Protein AF-A0AAD9R2N2-F1 (afdb_monomer_lite)

pLDDT: mean 75.78, std 18.18, range [30.34, 97.62]

Structure (mmCIF, N/CA/C/O backbone):
data_AF-A0AAD9R2N2-F1
#
_entry.id   AF-A0AAD9R2N2-F1
#
loop_
_atom_site.group_PDB
_atom_site.id
_atom_site.type_symbol
_atom_site.label_atom_id
_atom_site.label_alt_id
_atom_site.label_comp_id
_atom_site.label_asym_id
_atom_site.label_entity_id
_atom_site.label_seq_id
_atom_site.pdbx_PDB_ins_code
_atom_site.Cartn_x
_atom_site.Cartn_y
_atom_site.Cartn_z
_atom_site.occupancy
_atom_site.B_iso_or_equiv
_atom_site.auth_seq_id
_atom_site.auth_comp_id
_atom_site.auth_asym_id
_atom_site.auth_atom_id
_atom_site.pdbx_PDB_model_num
ATOM 1 N N . MET A 1 1 ? 25.922 10.396 -30.765 1.00 48.81 1 MET A N 1
ATOM 2 C CA . MET A 1 1 ? 26.998 10.504 -31.766 1.00 48.81 1 MET A CA 1
ATOM 3 C C . MET A 1 1 ? 27.585 9.134 -31.927 1.00 48.81 1 MET A C 1
ATOM 5 O O . MET A 1 1 ? 27.945 8.526 -30.922 1.00 48.81 1 MET A O 1
ATOM 9 N N . ALA A 1 2 ? 27.515 8.604 -33.138 1.00 62.47 2 ALA A N 1
ATOM 10 C CA . ALA A 1 2 ? 27.824 7.213 -33.358 1.00 62.47 2 ALA A CA 1
ATOM 11 C C . ALA A 1 2 ? 29.345 7.062 -33.468 1.00 62.47 2 ALA A C 1
ATOM 13 O O . ALA A 1 2 ? 30.027 7.884 -34.071 1.00 62.47 2 ALA A O 1
ATOM 14 N N . ILE A 1 3 ? 29.887 6.008 -32.863 1.00 74.25 3 ILE A N 1
ATOM 15 C CA . ILE A 1 3 ? 31.301 5.624 -32.999 1.00 74.25 3 ILE A CA 1
ATOM 16 C C . ILE A 1 3 ? 31.691 5.533 -34.493 1.00 74.25 3 ILE A C 1
ATOM 18 O O . ILE A 1 3 ? 32.829 5.817 -34.854 1.00 74.25 3 ILE A O 1
ATOM 22 N N . SER A 1 4 ? 30.721 5.237 -35.365 1.00 79.06 4 SER A N 1
ATOM 23 C CA . SER A 1 4 ? 30.833 5.272 -36.825 1.00 79.06 4 SER A CA 1
ATOM 24 C C . SER A 1 4 ? 31.223 6.642 -37.395 1.00 79.06 4 SER A C 1
ATOM 26 O O . SER A 1 4 ? 32.033 6.684 -38.316 1.00 79.06 4 SER A O 1
ATOM 28 N N . ASP A 1 5 ? 30.728 7.754 -36.842 1.00 75.19 5 ASP A N 1
ATOM 29 C CA . ASP A 1 5 ? 31.057 9.111 -37.308 1.00 75.19 5 ASP A CA 1
ATOM 30 C C . ASP A 1 5 ? 32.524 9.450 -37.009 1.00 75.19 5 ASP A C 1
ATOM 32 O O . ASP A 1 5 ? 33.225 10.015 -37.846 1.00 75.19 5 ASP A O 1
ATOM 36 N N . VAL A 1 6 ? 33.013 9.041 -35.833 1.00 78.50 6 VAL A N 1
ATOM 37 C CA . VAL A 1 6 ? 34.412 9.229 -35.414 1.00 78.50 6 VAL A CA 1
ATOM 38 C C . VAL A 1 6 ? 35.348 8.349 -36.240 1.00 78.50 6 VAL A C 1
ATOM 40 O O . VAL A 1 6 ? 36.377 8.826 -36.710 1.00 78.50 6 VAL A O 1
ATOM 43 N N . ILE A 1 7 ? 34.981 7.083 -36.466 1.00 76.81 7 ILE A N 1
ATOM 44 C CA . ILE A 1 7 ? 35.749 6.163 -37.317 1.00 76.81 7 ILE A CA 1
ATOM 45 C C . ILE A 1 7 ? 35.799 6.687 -38.755 1.00 76.81 7 ILE A C 1
ATOM 47 O O . ILE A 1 7 ? 36.870 6.708 -39.361 1.00 76.81 7 ILE A O 1
ATOM 51 N N . SER A 1 8 ? 34.670 7.155 -39.290 1.00 73.50 8 SER A N 1
ATOM 52 C CA . SER A 1 8 ? 34.593 7.748 -40.626 1.00 73.50 8 SER A CA 1
ATOM 53 C C . SER A 1 8 ? 35.451 9.009 -40.726 1.00 73.50 8 SER A C 1
ATOM 55 O O . SER A 1 8 ? 36.222 9.143 -41.670 1.00 73.50 8 SER A O 1
ATOM 57 N N . ALA A 1 9 ? 35.404 9.906 -39.737 1.00 74.75 9 ALA A N 1
ATOM 58 C CA . ALA A 1 9 ? 36.238 11.107 -39.724 1.00 74.75 9 ALA A CA 1
ATOM 59 C C . ALA A 1 9 ? 37.739 10.774 -39.652 1.00 74.75 9 ALA A C 1
ATOM 61 O O . ALA A 1 9 ? 38.527 11.319 -40.421 1.00 74.75 9 ALA A O 1
ATOM 62 N N . ALA A 1 10 ? 38.132 9.839 -38.781 1.00 74.62 10 ALA A N 1
ATOM 63 C CA . ALA A 1 10 ? 39.529 9.444 -38.598 1.00 74.62 10 ALA A CA 1
ATOM 64 C C . ALA A 1 10 ? 40.126 8.758 -39.839 1.00 74.62 10 ALA A C 1
ATOM 66 O O . ALA A 1 10 ? 41.297 8.951 -40.151 1.00 74.62 10 ALA A O 1
ATOM 67 N N . THR A 1 11 ? 39.324 7.968 -40.554 1.00 71.56 11 THR A N 1
ATOM 68 C CA . THR A 1 11 ? 39.767 7.225 -41.747 1.00 71.56 11 THR A CA 1
ATOM 69 C C . THR A 1 11 ? 39.674 8.036 -43.038 1.00 71.56 11 THR A C 1
ATOM 71 O O . THR A 1 11 ? 40.462 7.797 -43.948 1.00 71.56 11 THR A O 1
ATOM 74 N N . ASN A 1 12 ? 38.761 9.011 -43.123 1.00 68.12 12 ASN A N 1
ATOM 75 C CA . ASN A 1 12 ? 38.622 9.879 -44.296 1.00 68.12 12 ASN A CA 1
ATOM 76 C C . ASN A 1 12 ? 39.530 11.108 -44.260 1.00 68.12 12 ASN A C 1
ATOM 78 O O . ASN A 1 12 ? 39.790 11.679 -45.313 1.00 68.12 12 ASN A O 1
ATOM 82 N N . TRP A 1 13 ? 40.024 11.526 -43.090 1.00 69.25 13 TRP A N 1
ATOM 83 C CA . TRP A 1 13 ? 40.933 12.670 -42.985 1.00 69.25 13 TRP A CA 1
ATOM 84 C C . TRP A 1 13 ? 42.197 12.528 -43.858 1.00 69.25 13 TRP A C 1
ATOM 86 O O . TRP A 1 13 ? 42.486 13.460 -44.608 1.00 69.25 13 TRP A O 1
ATOM 96 N N . PRO A 1 14 ? 42.907 11.378 -43.863 1.00 67.44 14 PRO A N 1
ATOM 97 C CA . PRO A 1 14 ? 44.045 11.172 -44.760 1.00 67.44 14 PRO A CA 1
ATOM 98 C C . PRO A 1 14 ? 43.671 11.294 -46.245 1.00 67.44 14 PRO A C 1
ATOM 100 O O . PRO A 1 14 ? 44.377 11.969 -46.988 1.00 67.44 14 PRO A O 1
ATOM 103 N N . LEU A 1 15 ? 42.534 10.723 -46.659 1.00 63.50 15 LEU A N 1
ATOM 104 C CA . LEU A 1 15 ? 42.066 10.734 -48.052 1.00 63.50 15 LEU A CA 1
ATOM 105 C C . LEU A 1 15 ? 41.627 12.140 -48.513 1.00 63.50 15 LEU A C 1
ATOM 107 O O . LEU A 1 15 ? 42.028 12.615 -49.571 1.00 63.50 15 LEU A O 1
ATOM 111 N N . ALA A 1 16 ? 40.879 12.858 -47.672 1.00 63.88 16 ALA A N 1
ATOM 112 C CA . ALA A 1 16 ? 40.460 14.233 -47.941 1.00 63.88 16 ALA A CA 1
ATOM 113 C C . ALA A 1 16 ? 41.651 15.208 -47.980 1.00 63.88 16 ALA A C 1
ATOM 115 O O . ALA A 1 16 ? 41.648 16.173 -48.743 1.00 63.88 16 ALA A O 1
ATOM 116 N N . SER A 1 17 ? 42.690 14.951 -47.174 1.00 59.78 17 SER A N 1
ATOM 117 C CA . SER A 1 17 ? 43.919 15.749 -47.194 1.00 59.78 17 SER A CA 1
ATOM 118 C C . SER A 1 17 ? 44.747 15.546 -48.471 1.00 59.78 17 SER A C 1
ATOM 120 O O . SER A 1 17 ? 45.369 16.506 -48.929 1.00 59.78 17 SER A O 1
ATOM 122 N N . SER A 1 18 ? 44.705 14.349 -49.077 1.00 56.12 18 SER A N 1
ATOM 123 C CA . SER A 1 18 ? 45.364 14.066 -50.361 1.00 56.12 18 SER A CA 1
ATOM 124 C C . SER A 1 18 ? 44.606 14.607 -51.576 1.00 56.12 18 SER A C 1
ATOM 126 O O . SER A 1 18 ? 45.246 15.006 -52.538 1.00 56.12 18 SER A O 1
ATOM 128 N N . GLU A 1 19 ? 43.271 14.668 -51.534 1.00 55.62 19 GLU A N 1
ATOM 129 C CA . GLU A 1 19 ? 42.450 15.172 -52.651 1.00 55.62 19 GLU A CA 1
ATOM 130 C C . GLU A 1 19 ? 42.344 16.711 -52.690 1.00 55.62 19 GLU A C 1
ATOM 132 O O . GLU A 1 19 ? 42.151 17.283 -53.759 1.00 55.62 19 GLU A O 1
ATOM 137 N N . GLY A 1 20 ? 42.446 17.403 -51.543 1.00 51.69 20 GLY A N 1
ATOM 138 C CA . GLY A 1 20 ? 42.059 18.821 -51.448 1.00 51.69 20 GLY A CA 1
ATOM 139 C C . GLY A 1 20 ? 43.127 19.837 -51.027 1.00 51.69 20 GLY A C 1
ATOM 140 O O . GLY A 1 20 ? 42.897 21.031 -51.212 1.00 51.69 20 GLY A O 1
ATOM 141 N N . LEU A 1 21 ? 44.255 19.431 -50.426 1.00 46.94 21 LEU A N 1
ATOM 142 C CA . LEU A 1 21 ? 45.140 20.381 -49.718 1.00 46.94 21 LEU A CA 1
ATOM 143 C C . LEU A 1 21 ? 46.645 20.234 -49.989 1.00 46.94 21 LEU A C 1
ATOM 145 O O . LEU A 1 21 ? 47.380 21.187 -49.733 1.00 46.94 21 LEU A O 1
ATOM 149 N N . LEU A 1 22 ? 47.130 19.097 -50.498 1.00 45.91 22 LEU A N 1
ATOM 150 C CA . LEU A 1 22 ? 48.566 18.862 -50.702 1.00 45.91 22 LEU A CA 1
ATOM 151 C C . LEU A 1 22 ? 48.819 18.097 -52.015 1.00 45.91 22 LEU A C 1
ATOM 153 O O . LEU A 1 22 ? 48.706 16.875 -52.020 1.00 45.91 22 LEU A O 1
ATOM 157 N N . PRO A 1 23 ? 49.240 18.768 -53.108 1.00 48.09 23 PRO A N 1
ATOM 158 C CA . PRO A 1 23 ? 49.528 18.110 -54.391 1.00 48.09 23 PRO A CA 1
ATOM 159 C C . PRO A 1 23 ? 50.730 17.148 -54.338 1.00 48.09 23 PRO A C 1
ATOM 161 O O . PRO A 1 23 ? 51.010 16.447 -55.302 1.00 48.09 23 PRO A O 1
ATOM 164 N N . THR A 1 24 ? 51.491 17.150 -53.237 1.00 49.81 24 THR A N 1
ATOM 165 C CA . THR A 1 24 ? 52.802 16.496 -53.132 1.00 49.81 24 THR A CA 1
ATOM 166 C C . THR A 1 24 ? 53.042 15.884 -51.750 1.00 49.81 24 THR A C 1
ATOM 168 O O . THR A 1 24 ? 54.082 16.118 -51.131 1.00 49.81 24 THR A O 1
ATOM 171 N N . MET A 1 25 ? 52.100 15.107 -51.215 1.00 44.97 25 MET A N 1
ATOM 172 C CA . MET A 1 25 ? 52.503 14.101 -50.224 1.00 44.97 25 MET A CA 1
ATOM 173 C C . MET A 1 25 ? 53.257 13.002 -50.987 1.00 44.97 25 MET A C 1
ATOM 175 O O . MET A 1 25 ? 52.703 12.479 -51.956 1.00 44.97 25 MET A O 1
ATOM 179 N N . PRO A 1 26 ? 54.510 12.660 -50.621 1.00 51.25 26 PRO A N 1
ATOM 180 C CA . PRO A 1 26 ? 55.216 11.561 -51.256 1.00 51.25 26 PRO A CA 1
ATOM 181 C C . PRO A 1 26 ? 54.414 10.311 -50.930 1.00 51.25 26 PRO A C 1
ATOM 183 O O . PRO A 1 26 ? 54.374 9.869 -49.783 1.00 51.25 26 PRO A O 1
ATOM 186 N N . VAL A 1 27 ? 53.693 9.810 -51.929 1.00 49.91 27 VAL A N 1
ATOM 187 C CA . VAL A 1 27 ? 52.891 8.606 -51.804 1.00 49.91 27 VAL A CA 1
ATOM 188 C C . VAL A 1 27 ? 53.848 7.505 -51.369 1.00 49.91 27 VAL A C 1
ATOM 190 O O . VAL A 1 27 ? 54.684 7.041 -52.141 1.00 49.91 27 VAL A O 1
ATOM 193 N N . THR A 1 28 ? 53.763 7.135 -50.091 1.00 51.75 28 THR A N 1
ATOM 194 C CA . THR A 1 28 ? 54.308 5.889 -49.567 1.00 51.75 28 THR A CA 1
ATOM 195 C C . THR A 1 28 ? 53.877 4.798 -50.533 1.00 51.75 28 THR A C 1
ATOM 197 O O . THR A 1 28 ? 52.671 4.670 -50.727 1.00 51.75 28 THR A O 1
ATOM 200 N N . ASP A 1 29 ? 54.843 4.123 -51.160 1.00 59.03 29 ASP A N 1
ATOM 201 C CA . ASP A 1 29 ? 54.760 2.916 -51.999 1.00 59.03 29 ASP A CA 1
ATOM 202 C C . ASP A 1 29 ? 53.345 2.535 -52.492 1.00 59.03 29 ASP A C 1
ATOM 204 O O . ASP A 1 29 ? 52.471 2.278 -51.669 1.00 59.03 29 ASP A O 1
ATOM 208 N N . GLY A 1 30 ? 53.092 2.444 -53.807 1.00 64.50 30 GLY A N 1
ATOM 209 C CA . GLY A 1 30 ? 51.738 2.367 -54.410 1.00 64.50 30 GLY A CA 1
ATOM 210 C C . GLY A 1 30 ? 50.746 1.367 -53.774 1.00 64.50 30 GLY A C 1
ATOM 211 O O . GLY A 1 30 ? 49.527 1.573 -53.799 1.00 64.50 30 GLY A O 1
ATOM 212 N N . SER A 1 31 ? 51.261 0.328 -53.118 1.00 70.19 31 SER A N 1
ATOM 213 C CA . SER A 1 31 ? 50.529 -0.600 -52.247 1.00 70.19 31 SER A CA 1
ATOM 214 C C . SER A 1 31 ? 49.841 0.071 -51.041 1.00 70.19 31 SER A C 1
ATOM 216 O O . SER A 1 31 ? 48.662 -0.172 -50.790 1.00 70.19 31 SER A O 1
ATOM 218 N N . THR A 1 32 ? 50.537 0.942 -50.304 1.00 72.44 32 THR A N 1
ATOM 219 C CA . THR A 1 32 ? 50.033 1.623 -49.094 1.00 72.44 32 THR A CA 1
ATOM 220 C C . THR A 1 32 ? 48.910 2.594 -49.437 1.00 72.44 32 THR A C 1
ATOM 222 O O . THR A 1 32 ? 47.865 2.610 -48.790 1.00 72.44 32 THR A O 1
ATOM 225 N N . ALA A 1 33 ? 49.085 3.352 -50.515 1.00 73.31 33 ALA A N 1
ATOM 226 C CA . ALA A 1 33 ? 48.093 4.300 -51.001 1.00 73.31 33 ALA A CA 1
ATOM 227 C C . ALA A 1 33 ? 46.787 3.597 -51.414 1.00 73.31 33 ALA A C 1
ATOM 229 O O . ALA A 1 33 ? 45.690 4.013 -51.040 1.00 73.31 33 ALA A O 1
ATOM 230 N N . THR A 1 34 ? 46.901 2.457 -52.099 1.00 76.00 34 THR A N 1
ATOM 231 C CA . THR A 1 34 ? 45.748 1.629 -52.481 1.00 76.00 34 THR A CA 1
ATOM 232 C C . THR A 1 34 ? 45.002 1.086 -51.256 1.00 76.00 34 THR A C 1
ATOM 234 O O . THR A 1 34 ? 43.770 1.051 -51.248 1.00 76.00 34 THR A O 1
ATOM 237 N N . ILE A 1 35 ? 45.719 0.701 -50.193 1.00 80.19 35 ILE A N 1
ATOM 238 C CA . ILE A 1 35 ? 45.113 0.258 -48.926 1.00 80.19 35 ILE A CA 1
ATOM 239 C C . ILE A 1 35 ? 44.340 1.402 -48.257 1.00 80.19 35 ILE A C 1
ATOM 241 O O . ILE A 1 35 ? 43.212 1.188 -47.803 1.00 80.19 35 ILE A O 1
ATOM 245 N N . VAL A 1 36 ? 44.904 2.613 -48.228 1.00 78.94 36 VAL A N 1
ATOM 246 C CA . VAL A 1 36 ? 44.240 3.806 -47.671 1.00 78.94 36 VAL A CA 1
ATOM 247 C C . VAL A 1 36 ? 42.976 4.146 -48.465 1.00 78.94 36 VAL A C 1
ATOM 249 O O . VAL A 1 36 ? 41.919 4.328 -47.865 1.00 78.94 36 VAL A O 1
ATOM 252 N N . CYS A 1 37 ? 43.047 4.128 -49.797 1.00 78.44 37 CYS A N 1
ATOM 253 C CA . CYS A 1 37 ? 41.912 4.356 -50.698 1.00 78.44 37 CYS A CA 1
ATOM 254 C C . CYS A 1 37 ? 40.757 3.360 -50.456 1.00 78.44 37 CYS A C 1
ATOM 256 O O . CYS A 1 37 ? 39.606 3.758 -50.249 1.00 78.44 37 CYS A O 1
ATOM 258 N N . LYS A 1 38 ? 41.058 2.056 -50.385 1.00 84.44 38 LYS A N 1
ATOM 259 C CA . LYS A 1 38 ? 40.064 1.008 -50.082 1.00 84.44 38 LYS A CA 1
ATOM 260 C C . LYS A 1 38 ? 39.443 1.178 -48.700 1.00 84.44 38 LYS A C 1
ATOM 262 O O . LYS A 1 38 ? 38.224 1.103 -48.550 1.00 84.44 38 LYS A O 1
ATOM 267 N N . THR A 1 39 ? 40.283 1.420 -47.697 1.00 81.88 39 THR A N 1
ATOM 268 C CA . THR A 1 39 ? 39.844 1.547 -46.303 1.00 81.88 39 THR A CA 1
ATOM 269 C C . THR A 1 39 ? 38.983 2.793 -46.107 1.00 81.88 39 THR A C 1
ATOM 271 O O . THR A 1 39 ? 37.960 2.696 -45.437 1.00 81.88 39 THR A O 1
ATOM 274 N N . GLY A 1 40 ? 39.339 3.921 -46.732 1.00 80.06 40 GLY A N 1
ATOM 275 C CA . GLY A 1 40 ? 38.592 5.180 -46.662 1.00 80.06 40 GLY A CA 1
ATOM 276 C C . GLY A 1 40 ? 37.202 5.097 -47.299 1.00 80.06 40 GLY A C 1
ATOM 277 O O . GLY A 1 40 ? 36.206 5.433 -46.660 1.00 80.06 40 GLY A O 1
ATOM 278 N N . HIS A 1 41 ? 37.081 4.568 -48.524 1.00 80.62 41 HIS A N 1
ATOM 279 C CA . HIS A 1 41 ? 35.758 4.392 -49.147 1.00 80.62 41 HIS A CA 1
ATOM 280 C C . HIS A 1 41 ? 34.861 3.435 -48.357 1.00 80.62 41 HIS A C 1
ATOM 282 O O . HIS A 1 41 ? 33.672 3.708 -48.168 1.00 80.62 41 HIS A O 1
ATOM 288 N N . TYR A 1 42 ? 35.429 2.329 -47.874 1.00 85.00 42 TYR A N 1
ATOM 289 C CA . TYR A 1 42 ? 34.697 1.341 -47.091 1.00 85.00 42 TYR A CA 1
ATOM 290 C C . TYR A 1 42 ? 34.221 1.911 -45.749 1.00 85.00 42 TYR A C 1
ATOM 292 O O . TYR A 1 42 ? 33.040 1.809 -45.410 1.00 85.00 42 TYR A O 1
ATOM 300 N N . SER A 1 43 ? 35.107 2.577 -45.003 1.00 84.19 43 SER A N 1
ATOM 301 C CA . SER A 1 43 ? 34.769 3.186 -43.715 1.00 84.19 43 SER A CA 1
ATOM 302 C C . SER A 1 43 ? 33.766 4.331 -43.856 1.00 84.19 43 SER A C 1
ATOM 304 O O . SER A 1 43 ? 32.884 4.467 -43.006 1.00 84.19 43 SER A O 1
ATOM 306 N N . ARG A 1 44 ? 33.840 5.119 -44.939 1.00 82.44 44 ARG A N 1
ATOM 307 C CA . ARG A 1 44 ? 32.859 6.162 -45.263 1.00 82.44 44 ARG A CA 1
ATOM 308 C C . ARG A 1 44 ? 31.470 5.572 -45.483 1.00 82.44 44 ARG A C 1
ATOM 310 O O . ARG A 1 44 ? 30.511 6.066 -44.891 1.00 82.44 44 ARG A O 1
ATOM 317 N N . ALA A 1 45 ? 31.368 4.519 -46.295 1.00 83.44 45 ALA A N 1
ATOM 318 C CA . ALA A 1 45 ? 30.099 3.862 -46.604 1.00 83.44 45 ALA A CA 1
ATOM 319 C C . ALA A 1 45 ? 29.452 3.252 -45.347 1.00 83.44 45 ALA A C 1
ATOM 321 O O . ALA A 1 45 ? 28.278 3.500 -45.073 1.00 83.44 45 ALA A O 1
ATOM 322 N N . ILE A 1 46 ? 30.232 2.532 -44.531 1.00 87.94 46 ILE A N 1
ATOM 323 C CA . ILE A 1 46 ? 29.759 1.987 -43.246 1.00 87.94 46 ILE A CA 1
ATOM 324 C C . ILE A 1 46 ? 29.351 3.114 -42.304 1.00 87.94 46 ILE A C 1
ATOM 326 O O . ILE A 1 46 ? 28.298 3.041 -41.675 1.00 87.94 46 ILE A O 1
ATOM 330 N N . GLY A 1 47 ? 30.180 4.158 -42.219 1.00 86.94 47 GLY A N 1
ATOM 331 C CA . GLY A 1 47 ? 29.960 5.320 -41.372 1.00 86.94 47 GLY A CA 1
ATOM 332 C C . GLY A 1 47 ? 28.588 5.941 -41.603 1.00 86.94 47 GLY A C 1
ATOM 333 O O . GLY A 1 47 ? 27.796 6.085 -40.674 1.00 86.94 47 GLY A O 1
ATOM 334 N N . GLN A 1 48 ? 28.295 6.239 -42.868 1.00 83.75 48 GLN A N 1
ATOM 335 C CA . GLN A 1 48 ? 27.032 6.832 -43.297 1.00 83.75 48 GLN A CA 1
ATOM 336 C C . GLN A 1 48 ? 25.838 5.903 -43.042 1.00 83.75 48 GLN A C 1
ATOM 338 O O . GLN A 1 48 ? 24.840 6.341 -42.469 1.00 83.75 48 GLN A O 1
ATOM 343 N N . ALA A 1 49 ? 25.952 4.623 -43.409 1.00 87.69 49 ALA A N 1
ATOM 344 C CA . ALA A 1 49 ? 24.879 3.646 -43.238 1.00 87.69 49 ALA A CA 1
ATOM 345 C C . ALA A 1 49 ? 24.529 3.422 -41.756 1.00 87.69 49 ALA A C 1
ATOM 347 O O . ALA A 1 49 ? 23.375 3.576 -41.359 1.00 87.69 49 ALA A O 1
ATOM 348 N N . VAL A 1 50 ? 25.523 3.131 -40.907 1.00 90.62 50 VAL A N 1
ATOM 349 C CA . VAL A 1 50 ? 25.306 2.873 -39.473 1.00 90.62 50 VAL A CA 1
ATOM 350 C C . VAL A 1 50 ? 24.710 4.090 -38.772 1.00 90.62 50 VAL A C 1
ATOM 352 O O . VAL A 1 50 ? 23.852 3.925 -37.903 1.00 90.62 50 VAL A O 1
ATOM 355 N N . SER A 1 51 ? 25.127 5.305 -39.134 1.00 88.50 51 SER A N 1
ATOM 356 C CA . SER A 1 51 ? 24.602 6.528 -38.523 1.00 88.50 51 SER A CA 1
ATOM 357 C C . SER A 1 51 ? 23.128 6.761 -38.870 1.00 88.50 51 SER A C 1
ATOM 359 O O . SER A 1 51 ? 22.341 7.064 -37.971 1.00 88.50 51 SER A O 1
ATOM 361 N N . LEU A 1 52 ? 22.721 6.546 -40.127 1.00 88.56 52 LEU A N 1
ATOM 362 C CA . LEU A 1 52 ? 21.319 6.672 -40.556 1.00 88.56 52 LEU A CA 1
ATOM 363 C C . LEU A 1 52 ? 20.422 5.600 -39.919 1.00 88.56 52 LEU A C 1
ATOM 365 O O . LEU A 1 52 ? 19.372 5.924 -39.362 1.00 88.56 52 LEU A O 1
ATOM 369 N N . GLU A 1 53 ? 20.874 4.347 -39.895 1.00 89.25 53 GLU A N 1
ATOM 370 C CA . GLU A 1 53 ? 20.149 3.245 -39.249 1.00 89.25 53 GLU A CA 1
ATOM 371 C C . GLU A 1 53 ? 20.048 3.434 -37.726 1.00 89.25 53 GLU A C 1
ATOM 373 O O . GLU A 1 53 ? 19.010 3.179 -37.112 1.00 89.25 53 GLU A O 1
ATOM 378 N N . SER A 1 54 ? 21.103 3.950 -37.088 1.00 90.31 54 SER A N 1
ATOM 379 C CA . SER A 1 54 ? 21.090 4.250 -35.650 1.00 90.31 54 SER A CA 1
ATOM 380 C C . SER A 1 54 ? 20.116 5.377 -35.314 1.00 90.31 54 SER A C 1
ATOM 382 O O . SER A 1 54 ? 19.417 5.296 -34.304 1.00 90.31 54 SER A O 1
ATOM 384 N N . LEU A 1 55 ? 20.039 6.417 -36.153 1.00 88.50 55 LEU A N 1
ATOM 385 C CA . LEU A 1 55 ? 19.042 7.477 -36.002 1.00 88.50 55 LEU A CA 1
ATOM 386 C C . LEU A 1 55 ? 17.628 6.902 -36.094 1.00 88.50 55 LEU A C 1
ATOM 388 O O . LEU A 1 55 ? 16.808 7.182 -35.222 1.00 88.50 55 LEU A O 1
ATOM 392 N N . LEU A 1 56 ? 17.365 6.037 -37.075 1.00 91.62 56 LEU A N 1
ATOM 393 C CA . LEU A 1 56 ? 16.073 5.374 -37.218 1.00 91.62 56 LEU A CA 1
ATOM 394 C C . LEU A 1 56 ? 15.721 4.523 -35.985 1.00 91.62 56 LEU A C 1
ATOM 396 O O . LEU A 1 56 ? 14.613 4.642 -35.457 1.00 91.62 56 LEU A O 1
ATOM 400 N N . LEU A 1 57 ? 16.664 3.727 -35.465 1.00 91.94 57 LEU A N 1
ATOM 401 C CA . LEU A 1 57 ? 16.463 2.934 -34.246 1.00 91.94 57 LEU A CA 1
ATOM 402 C C . LEU A 1 57 ? 16.152 3.803 -33.021 1.00 91.94 57 LEU A C 1
ATOM 404 O O . LEU A 1 57 ? 15.272 3.451 -32.235 1.00 91.94 57 LEU A O 1
ATOM 408 N N . ILE A 1 58 ? 16.821 4.950 -32.870 1.00 91.12 58 ILE A N 1
ATOM 409 C CA . ILE A 1 58 ? 16.529 5.903 -31.790 1.00 91.12 58 ILE A CA 1
ATOM 410 C C . ILE A 1 58 ? 15.100 6.440 -31.932 1.00 91.12 58 ILE A C 1
ATOM 412 O O . ILE A 1 58 ? 14.381 6.537 -30.938 1.00 91.12 58 ILE A O 1
ATOM 416 N N . VAL A 1 59 ? 14.657 6.770 -33.147 1.00 92.06 59 VAL A N 1
ATOM 417 C CA . VAL A 1 59 ? 13.291 7.261 -33.391 1.00 92.06 59 VAL A CA 1
ATOM 418 C C . VAL A 1 59 ? 12.254 6.185 -33.079 1.00 92.06 59 VAL A C 1
ATOM 420 O O . VAL A 1 59 ? 11.253 6.481 -32.428 1.00 92.06 59 VAL A O 1
ATOM 423 N N . 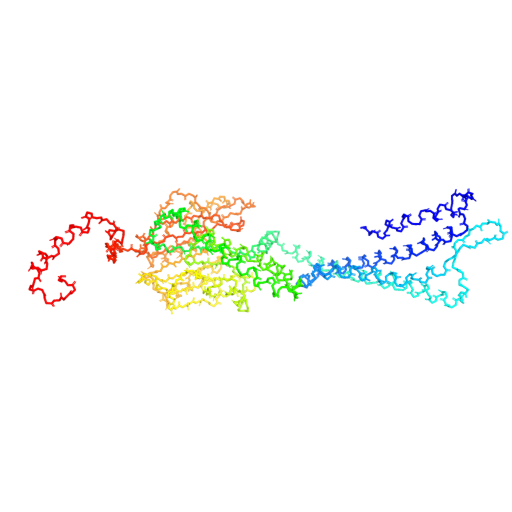VAL A 1 60 ? 12.499 4.935 -33.477 1.00 91.12 60 VAL A N 1
ATOM 424 C CA . VAL A 1 60 ? 11.632 3.791 -33.154 1.00 91.12 60 VAL A CA 1
ATOM 425 C C . VAL A 1 60 ? 11.564 3.567 -31.644 1.00 91.12 60 VAL A C 1
ATOM 427 O O . VAL A 1 60 ? 10.472 3.429 -31.094 1.00 91.12 60 VAL A O 1
ATOM 430 N N . GLU A 1 61 ? 12.702 3.601 -30.948 1.00 88.44 61 GLU A N 1
ATOM 431 C CA . GLU A 1 61 ? 12.749 3.492 -29.489 1.00 88.44 61 GLU A CA 1
ATOM 432 C C . GLU A 1 61 ? 11.935 4.607 -28.820 1.00 88.44 61 GLU A C 1
ATOM 434 O O . GLU A 1 61 ? 11.110 4.341 -27.942 1.00 88.44 61 GLU A O 1
ATOM 439 N N . ARG A 1 62 ? 12.113 5.858 -29.265 1.00 87.38 62 ARG A N 1
ATOM 440 C CA . ARG A 1 62 ? 11.354 7.008 -28.755 1.00 87.38 62 ARG A CA 1
ATOM 441 C C . ARG A 1 62 ? 9.865 6.881 -29.052 1.00 87.38 62 ARG A C 1
ATOM 443 O O . ARG A 1 62 ? 9.058 7.180 -28.177 1.00 87.38 62 ARG A O 1
ATOM 450 N N . TYR A 1 63 ? 9.496 6.406 -30.237 1.00 89.19 63 TYR A N 1
ATOM 451 C CA . TYR A 1 63 ? 8.106 6.153 -30.601 1.00 89.19 63 TYR A CA 1
ATOM 452 C C . TYR A 1 63 ? 7.468 5.110 -29.681 1.00 89.19 63 TYR A C 1
ATOM 454 O O . TYR A 1 63 ? 6.406 5.371 -29.118 1.00 89.19 63 TYR A O 1
ATOM 462 N N . ILE A 1 64 ? 8.115 3.959 -29.477 1.00 80.38 64 ILE A N 1
ATOM 463 C CA . ILE A 1 64 ? 7.575 2.890 -28.628 1.00 80.38 64 ILE A CA 1
ATOM 464 C C . ILE A 1 64 ? 7.462 3.373 -27.178 1.00 80.38 64 ILE A C 1
ATOM 466 O O . ILE A 1 64 ? 6.415 3.200 -26.561 1.00 80.38 64 ILE A O 1
ATOM 470 N N . ALA A 1 65 ? 8.484 4.052 -26.652 1.00 78.00 65 ALA A N 1
ATOM 471 C CA . ALA A 1 65 ? 8.467 4.573 -25.287 1.00 78.00 65 ALA A CA 1
ATOM 472 C C . ALA A 1 65 ? 7.380 5.639 -25.047 1.00 78.00 65 ALA A C 1
ATOM 474 O O . ALA A 1 65 ? 6.782 5.663 -23.975 1.00 78.00 65 ALA A O 1
ATOM 475 N N . ILE A 1 66 ? 7.117 6.516 -26.024 1.00 76.88 66 ILE A N 1
ATOM 476 C CA . ILE A 1 66 ? 6.182 7.643 -25.865 1.00 76.88 66 ILE A CA 1
ATOM 477 C C . ILE A 1 66 ? 4.744 7.249 -26.228 1.00 76.88 66 ILE A C 1
ATOM 479 O O . ILE A 1 66 ? 3.811 7.619 -25.523 1.00 76.88 66 ILE A O 1
ATOM 483 N N . VAL A 1 67 ? 4.549 6.511 -27.324 1.00 76.81 67 VAL A N 1
ATOM 484 C CA . VAL A 1 67 ? 3.219 6.211 -27.885 1.00 76.81 67 VAL A CA 1
ATOM 485 C C . VAL A 1 67 ? 2.683 4.852 -27.408 1.00 76.81 67 VAL A C 1
ATOM 487 O O . VAL A 1 67 ? 1.469 4.649 -27.370 1.00 76.81 67 VAL A O 1
ATOM 490 N N . ARG A 1 68 ? 3.554 3.899 -27.037 1.00 72.38 68 ARG A N 1
ATOM 491 C CA . ARG A 1 68 ? 3.189 2.519 -26.642 1.00 72.38 68 ARG A CA 1
ATOM 492 C C . ARG A 1 68 ? 3.922 2.070 -25.356 1.00 72.38 68 ARG A C 1
ATOM 494 O O . ARG A 1 68 ? 4.657 1.080 -25.379 1.00 72.38 68 ARG A O 1
ATOM 501 N N . PRO A 1 69 ? 3.699 2.732 -24.206 1.00 54.94 69 PRO A N 1
ATOM 502 C CA . PRO A 1 69 ? 4.507 2.537 -22.996 1.00 54.94 69 PRO A CA 1
ATOM 503 C C . PRO A 1 69 ? 4.497 1.094 -22.464 1.00 54.94 69 PRO A C 1
ATOM 505 O O . PRO A 1 69 ? 5.540 0.600 -22.051 1.00 54.94 69 PRO A O 1
ATOM 508 N N . PHE A 1 70 ? 3.386 0.358 -22.571 1.00 54.56 70 PHE A N 1
ATOM 509 C CA . PHE A 1 70 ? 3.316 -1.048 -22.136 1.00 54.56 70 PHE A CA 1
ATOM 510 C C . PHE A 1 70 ? 4.158 -2.000 -22.998 1.00 54.56 70 PHE A C 1
ATOM 512 O O . PHE A 1 70 ? 4.622 -3.028 -22.515 1.00 54.56 70 PHE A O 1
ATOM 519 N N . GLN A 1 71 ? 4.407 -1.646 -24.262 1.00 60.50 71 GLN A N 1
ATOM 520 C CA . GLN A 1 71 ? 5.280 -2.417 -25.148 1.00 60.50 71 GLN A CA 1
ATOM 521 C C . GLN A 1 71 ? 6.759 -2.067 -24.957 1.00 60.50 71 GLN A C 1
ATOM 523 O O . GLN A 1 71 ? 7.612 -2.890 -25.271 1.00 60.50 71 GLN A O 1
ATOM 528 N N . SER A 1 72 ? 7.092 -0.898 -24.393 1.00 65.94 72 SER A N 1
ATOM 529 C CA . SER A 1 72 ? 8.492 -0.560 -24.086 1.00 65.94 72 SER A CA 1
ATOM 530 C C . SER A 1 72 ? 9.130 -1.501 -23.056 1.00 65.94 72 SER A C 1
ATOM 532 O O . SER A 1 72 ? 10.343 -1.685 -23.076 1.00 65.94 72 SER A O 1
ATOM 534 N N . VAL A 1 73 ? 8.317 -2.173 -22.230 1.00 61.00 73 VAL A N 1
ATOM 535 C CA . VAL A 1 73 ? 8.763 -3.195 -21.267 1.00 61.00 73 VAL A CA 1
ATOM 536 C C . VAL A 1 73 ? 9.283 -4.457 -21.975 1.00 61.00 73 VAL A C 1
ATOM 538 O O . VAL A 1 73 ? 10.148 -5.151 -21.446 1.00 61.00 73 VAL A O 1
ATOM 541 N N . LEU A 1 74 ? 8.819 -4.733 -23.202 1.00 67.62 74 LEU A N 1
ATOM 542 C CA . LEU A 1 74 ? 9.283 -5.863 -24.021 1.00 67.62 74 LEU A CA 1
ATOM 543 C C . LEU A 1 74 ? 10.680 -5.617 -24.625 1.00 67.62 74 LEU A C 1
ATOM 545 O O . LEU A 1 74 ? 11.358 -6.567 -25.022 1.00 67.62 74 LEU A O 1
ATOM 549 N N . ILE A 1 75 ? 11.139 -4.360 -24.692 1.00 74.56 75 ILE A N 1
ATOM 550 C CA . ILE A 1 75 ? 12.460 -4.012 -25.233 1.00 74.56 75 ILE A CA 1
ATOM 551 C C . ILE A 1 75 ? 13.518 -4.197 -24.142 1.00 74.56 75 ILE A C 1
ATOM 553 O O . ILE A 1 75 ? 13.830 -3.297 -23.364 1.00 74.56 75 ILE A O 1
ATOM 557 N N . THR A 1 76 ? 14.103 -5.393 -24.097 1.00 80.06 76 THR A N 1
ATOM 558 C CA . THR A 1 76 ? 15.172 -5.727 -23.146 1.00 80.06 76 THR A CA 1
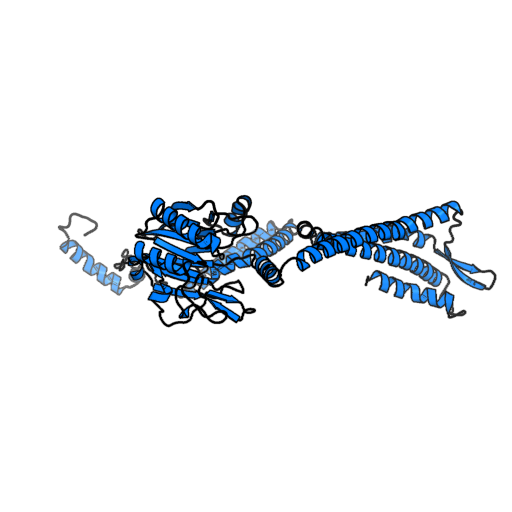ATOM 559 C C . THR A 1 76 ? 16.534 -5.170 -23.580 1.00 80.06 76 THR A C 1
ATOM 561 O O . THR A 1 76 ? 16.792 -4.921 -24.761 1.00 80.06 76 THR A O 1
ATOM 564 N N . ARG A 1 77 ? 17.475 -5.045 -22.630 1.00 81.31 77 ARG A N 1
ATOM 565 C CA . ARG A 1 77 ? 18.871 -4.657 -22.924 1.00 81.31 77 ARG A CA 1
ATOM 566 C C . ARG A 1 77 ? 19.525 -5.587 -23.954 1.00 81.31 77 ARG A C 1
ATOM 568 O O . ARG A 1 77 ? 20.284 -5.109 -24.792 1.00 81.31 77 ARG A O 1
ATOM 575 N N . ARG A 1 78 ? 19.216 -6.891 -23.904 1.00 84.88 78 ARG A N 1
ATOM 576 C CA . ARG A 1 78 ? 19.727 -7.887 -24.859 1.00 84.88 78 ARG A CA 1
ATOM 577 C C . ARG A 1 78 ? 19.234 -7.573 -26.273 1.00 84.88 78 ARG A C 1
ATOM 579 O O . ARG A 1 78 ? 20.060 -7.432 -27.163 1.00 84.88 78 ARG A O 1
ATOM 586 N N . LEU A 1 79 ? 17.931 -7.329 -26.446 1.00 85.12 79 LEU A N 1
ATOM 587 C CA . LEU A 1 79 ? 17.356 -6.966 -27.745 1.00 85.12 79 LEU A CA 1
ATOM 588 C C . LEU A 1 79 ? 17.956 -5.669 -28.310 1.00 85.12 79 LEU A C 1
ATOM 590 O O . LEU A 1 79 ? 18.272 -5.621 -29.493 1.00 85.12 79 LEU A O 1
ATOM 594 N N . ARG A 1 80 ? 18.185 -4.639 -27.480 1.00 86.75 80 ARG A N 1
ATOM 595 C CA . ARG A 1 80 ? 18.824 -3.385 -27.928 1.00 86.75 80 ARG A CA 1
ATOM 596 C C . ARG A 1 80 ? 20.241 -3.621 -28.458 1.00 86.75 80 ARG A C 1
ATOM 598 O O . ARG A 1 80 ? 20.590 -3.103 -29.513 1.00 86.75 80 ARG A O 1
ATOM 605 N N . ILE A 1 81 ? 21.043 -4.414 -27.745 1.00 88.44 81 ILE A N 1
ATOM 606 C CA . ILE A 1 81 ? 22.402 -4.768 -28.182 1.00 88.44 81 ILE A CA 1
ATOM 607 C C . ILE A 1 81 ? 22.346 -5.580 -29.479 1.00 88.44 81 ILE A C 1
ATOM 609 O O . ILE A 1 81 ? 23.122 -5.306 -30.392 1.00 88.44 81 ILE A O 1
ATOM 613 N N . THR A 1 82 ? 21.412 -6.529 -29.594 1.00 90.69 82 THR A N 1
ATOM 614 C CA . THR A 1 82 ? 21.207 -7.307 -30.822 1.00 90.69 82 THR A CA 1
ATOM 615 C C . THR A 1 82 ? 20.844 -6.407 -32.003 1.00 90.69 82 THR A C 1
ATOM 617 O O . THR A 1 82 ? 21.500 -6.493 -33.033 1.00 90.69 82 THR A O 1
ATOM 620 N N . LEU A 1 83 ? 19.869 -5.502 -31.856 1.00 89.81 83 LEU A N 1
ATOM 621 C CA . LEU A 1 83 ? 19.446 -4.587 -32.923 1.00 89.81 83 LEU A CA 1
ATOM 622 C C . LEU A 1 83 ? 20.579 -3.657 -33.371 1.00 89.81 83 LEU A C 1
ATOM 624 O O . LEU A 1 83 ? 20.800 -3.510 -34.567 1.00 89.81 83 LEU A O 1
ATOM 628 N N . VAL A 1 84 ? 21.339 -3.088 -32.430 1.00 90.75 84 VAL A N 1
ATOM 629 C CA . VAL A 1 84 ? 22.517 -2.271 -32.763 1.00 90.75 84 VAL A CA 1
ATOM 630 C C . VAL A 1 84 ? 23.590 -3.116 -33.450 1.00 90.75 84 VAL A C 1
ATOM 632 O O . VAL A 1 84 ? 24.187 -2.673 -34.416 1.00 90.75 84 VAL A O 1
ATOM 635 N N . SER A 1 85 ? 23.829 -4.352 -33.019 1.00 90.94 85 SER A N 1
ATOM 636 C CA . SER A 1 85 ? 24.822 -5.213 -33.680 1.00 90.94 85 SER A CA 1
ATOM 637 C C . SER A 1 85 ? 24.405 -5.564 -35.114 1.00 90.94 85 SER A C 1
ATOM 639 O O . SER A 1 85 ? 25.246 -5.606 -36.010 1.00 90.94 85 SER A O 1
ATOM 641 N N . LEU A 1 86 ? 23.103 -5.764 -35.352 1.00 91.50 86 LEU A N 1
ATOM 642 C CA . LEU A 1 86 ? 22.561 -6.042 -36.681 1.00 91.50 86 LEU A CA 1
ATOM 643 C C . LEU A 1 86 ? 22.750 -4.869 -37.652 1.00 91.50 86 LEU A C 1
ATOM 645 O O . LEU A 1 86 ? 23.044 -5.126 -38.817 1.00 91.50 86 LEU A O 1
ATOM 649 N N . THR A 1 87 ? 22.661 -3.608 -37.203 1.00 90.62 87 THR A N 1
ATOM 650 C CA . THR A 1 87 ? 22.905 -2.456 -38.097 1.00 90.62 87 THR A CA 1
ATOM 651 C C . THR A 1 87 ? 24.353 -2.398 -38.574 1.00 90.62 87 THR A C 1
ATOM 653 O O . THR A 1 87 ? 24.601 -2.117 -39.745 1.00 90.62 87 THR A O 1
ATOM 656 N N . TRP A 1 88 ? 25.312 -2.741 -37.710 1.00 91.19 88 TRP A N 1
ATOM 657 C CA . TRP A 1 88 ? 26.724 -2.836 -38.090 1.00 91.19 88 TRP A CA 1
ATOM 658 C C . TRP A 1 88 ? 26.978 -3.984 -39.066 1.00 91.19 88 TRP A C 1
ATOM 660 O O . TRP A 1 88 ? 27.637 -3.779 -40.081 1.00 91.19 88 TRP A O 1
ATOM 670 N N . ILE A 1 89 ? 26.433 -5.176 -38.799 1.00 92.56 89 ILE A N 1
ATOM 671 C CA . ILE A 1 89 ? 26.582 -6.337 -39.693 1.00 92.56 89 ILE A CA 1
ATOM 672 C C . ILE A 1 89 ? 25.996 -6.028 -41.075 1.00 92.56 89 ILE A C 1
ATOM 674 O O . ILE A 1 89 ? 26.639 -6.283 -42.091 1.00 92.56 89 ILE A O 1
ATOM 678 N N . PHE A 1 90 ? 24.801 -5.439 -41.118 1.00 90.12 90 PHE A N 1
ATOM 679 C CA . PHE A 1 90 ? 24.138 -5.071 -42.365 1.00 90.12 90 PHE A CA 1
ATOM 680 C C . PHE A 1 90 ? 24.944 -4.040 -43.170 1.00 90.12 90 PHE A C 1
ATOM 682 O O . PHE A 1 90 ? 25.170 -4.235 -44.365 1.00 90.12 90 PHE A O 1
ATOM 689 N N . ALA A 1 91 ? 25.454 -2.993 -42.512 1.00 89.62 91 ALA A N 1
ATOM 690 C CA . ALA A 1 91 ? 26.292 -1.982 -43.153 1.00 89.62 91 ALA A CA 1
ATOM 691 C C . ALA A 1 91 ? 27.617 -2.558 -43.686 1.00 89.62 91 ALA A C 1
ATOM 693 O O . ALA A 1 91 ? 28.029 -2.215 -44.792 1.00 89.62 91 ALA A O 1
ATOM 694 N N . LEU A 1 92 ? 28.262 -3.462 -42.937 1.00 89.94 92 LEU A N 1
ATOM 695 C CA . LEU A 1 92 ? 29.491 -4.145 -43.362 1.00 89.94 92 LEU A CA 1
ATOM 696 C C . LEU A 1 92 ? 29.265 -4.996 -44.622 1.00 89.94 92 LEU A C 1
ATOM 698 O O . LEU A 1 92 ? 30.068 -4.944 -45.551 1.00 89.94 92 LEU A O 1
ATOM 702 N N . LEU A 1 93 ? 28.160 -5.746 -44.677 1.00 88.38 93 LEU A N 1
ATOM 703 C CA . LEU A 1 93 ? 27.832 -6.600 -45.823 1.00 88.38 93 LEU A CA 1
ATOM 704 C C . LEU A 1 93 ? 27.546 -5.787 -47.089 1.00 88.38 93 LEU A C 1
ATOM 706 O O . LEU A 1 93 ? 28.045 -6.126 -48.159 1.00 88.38 93 LEU A O 1
ATOM 710 N N . ILE A 1 94 ? 26.777 -4.701 -46.975 1.00 84.44 94 ILE A N 1
ATOM 711 C CA . ILE A 1 94 ? 26.433 -3.863 -48.132 1.00 84.44 94 ILE A CA 1
ATOM 712 C C . ILE A 1 94 ? 27.631 -3.048 -48.621 1.00 84.44 94 ILE A C 1
ATOM 714 O O . ILE A 1 94 ? 27.766 -2.832 -49.823 1.00 84.44 94 ILE A O 1
ATOM 718 N N . ALA A 1 95 ? 28.517 -2.614 -47.723 1.00 84.81 95 ALA A N 1
ATOM 719 C CA . ALA A 1 95 ? 29.708 -1.860 -48.098 1.00 84.81 95 ALA A CA 1
ATOM 720 C C . ALA A 1 95 ? 30.822 -2.740 -48.696 1.00 84.81 95 ALA A C 1
ATOM 722 O O . ALA A 1 95 ? 31.762 -2.204 -49.283 1.00 84.81 95 ALA A O 1
ATOM 723 N N . PHE A 1 96 ? 30.732 -4.072 -48.583 1.00 85.69 96 PHE A N 1
ATOM 724 C CA . PHE A 1 96 ? 31.764 -5.014 -49.032 1.00 85.69 96 PHE A CA 1
ATOM 725 C C . PHE A 1 96 ? 32.282 -4.786 -50.467 1.00 85.69 96 PHE A C 1
ATOM 727 O O . PHE A 1 96 ? 33.500 -4.859 -50.654 1.00 85.69 96 PHE A O 1
ATOM 734 N N . PRO A 1 97 ? 31.443 -4.444 -51.473 1.00 84.12 97 PRO A N 1
ATOM 735 C CA . PRO A 1 97 ? 31.922 -4.171 -52.825 1.00 84.12 97 PRO A CA 1
ATOM 736 C C . PRO A 1 97 ? 33.042 -3.123 -52.873 1.00 84.12 97 PRO A C 1
ATOM 738 O O . PRO A 1 97 ? 34.008 -3.320 -53.600 1.00 84.12 97 PRO A O 1
ATOM 741 N N . TYR A 1 98 ? 33.006 -2.080 -52.034 1.00 81.50 98 TYR A N 1
ATOM 742 C CA . TYR A 1 98 ? 34.031 -1.026 -52.025 1.00 81.50 98 TYR A CA 1
ATOM 743 C C . TYR A 1 98 ? 35.440 -1.530 -51.678 1.00 81.50 98 TYR A C 1
ATOM 745 O O . TYR A 1 98 ? 36.422 -0.977 -52.172 1.00 81.50 98 TYR A O 1
ATOM 753 N N . VAL A 1 99 ? 35.564 -2.602 -50.887 1.00 81.81 99 VAL A N 1
ATOM 754 C CA . VAL A 1 99 ? 36.868 -3.212 -50.557 1.00 81.81 99 VAL A CA 1
ATOM 755 C C . VAL A 1 99 ? 37.515 -3.814 -51.799 1.00 81.81 99 VAL A C 1
ATOM 757 O O . VAL A 1 99 ? 38.730 -3.714 -51.999 1.00 81.81 99 VAL A O 1
ATOM 760 N N . TRP A 1 100 ? 36.699 -4.448 -52.640 1.00 79.12 100 TRP A N 1
ATOM 761 C CA . TRP A 1 100 ? 37.179 -5.050 -53.871 1.00 79.12 100 TRP A CA 1
ATOM 762 C C . TRP A 1 100 ? 37.387 -3.980 -54.930 1.00 79.12 100 TRP A C 1
ATOM 764 O O . TRP A 1 100 ? 38.430 -3.982 -55.566 1.00 79.12 100 TRP A O 1
ATOM 774 N N . THR A 1 101 ? 36.430 -3.069 -55.114 1.00 79.19 101 THR A N 1
ATOM 775 C CA . THR A 1 101 ? 36.342 -2.252 -56.326 1.00 79.19 101 THR A CA 1
ATOM 776 C C . THR A 1 101 ? 37.132 -0.951 -56.292 1.00 79.19 101 THR A C 1
ATOM 778 O O . THR A 1 101 ? 37.333 -0.379 -57.356 1.00 79.19 101 THR A O 1
ATOM 781 N N . SER A 1 102 ? 37.543 -0.438 -55.131 1.00 80.50 102 SER A N 1
ATOM 782 C CA . SER A 1 102 ? 38.258 0.847 -55.042 1.00 80.50 102 SER A CA 1
ATOM 783 C C . SER A 1 102 ? 39.764 0.689 -55.271 1.00 80.50 102 SER A C 1
ATOM 785 O O . SER A 1 102 ? 40.395 -0.195 -54.690 1.00 80.50 102 SER A O 1
ATOM 787 N N . GLN A 1 103 ? 40.356 1.550 -56.101 1.00 77.62 103 GLN A N 1
ATOM 788 C CA . GLN A 1 103 ? 41.803 1.619 -56.317 1.00 77.62 103 GLN A CA 1
ATOM 789 C C . GLN A 1 103 ? 42.242 3.044 -56.672 1.00 77.62 103 GLN A C 1
ATOM 791 O O . GLN A 1 103 ? 41.425 3.875 -57.064 1.00 77.62 103 GLN A O 1
ATOM 796 N N . ILE A 1 104 ? 43.543 3.309 -56.586 1.00 75.25 104 ILE A N 1
ATOM 797 C CA . ILE A 1 104 ? 44.107 4.570 -57.069 1.00 75.25 104 ILE A CA 1
ATOM 798 C C . ILE A 1 104 ? 44.357 4.470 -58.571 1.00 75.25 104 ILE A C 1
ATOM 800 O O . ILE A 1 104 ? 44.935 3.493 -59.050 1.00 75.25 104 ILE A O 1
ATOM 804 N N . ILE A 1 105 ? 43.918 5.486 -59.305 1.00 72.88 105 ILE A N 1
ATOM 805 C CA . ILE A 1 105 ? 44.153 5.662 -60.734 1.00 72.88 105 ILE A CA 1
ATOM 806 C C . ILE A 1 105 ? 44.976 6.939 -60.904 1.00 72.88 105 ILE A C 1
ATOM 808 O O . ILE A 1 105 ? 44.673 7.962 -60.297 1.00 72.88 105 ILE A O 1
ATOM 812 N N . ILE A 1 106 ? 46.034 6.865 -61.710 1.00 70.62 106 ILE A N 1
ATOM 813 C CA . ILE A 1 106 ? 46.846 8.028 -62.076 1.00 70.62 106 ILE A CA 1
ATOM 814 C C . ILE A 1 106 ? 46.226 8.620 -63.343 1.00 70.62 106 ILE A C 1
ATOM 816 O O . ILE A 1 106 ? 46.179 7.948 -64.377 1.00 70.62 106 ILE A O 1
ATOM 820 N N . GLU A 1 107 ? 45.695 9.835 -63.242 1.00 67.06 107 GLU A N 1
ATOM 821 C CA . GLU A 1 107 ? 45.137 10.578 -64.369 1.00 67.06 107 GLU A CA 1
ATOM 822 C C . GLU A 1 107 ? 46.263 11.124 -65.271 1.00 67.06 107 GLU A C 1
ATOM 824 O O . GLU A 1 107 ? 47.436 11.188 -64.896 1.00 67.06 107 GLU A O 1
ATOM 829 N N . ALA A 1 108 ? 45.921 11.467 -66.516 1.00 62.44 108 ALA A N 1
ATOM 830 C CA . ALA A 1 108 ? 46.892 11.844 -67.551 1.00 62.44 108 ALA A CA 1
ATOM 831 C C . ALA A 1 108 ? 47.672 13.141 -67.241 1.00 62.44 108 ALA A C 1
ATOM 833 O O . ALA A 1 108 ? 48.682 13.414 -67.886 1.00 62.44 108 ALA A O 1
ATOM 834 N N . ASP A 1 109 ? 47.215 13.925 -66.264 1.00 64.75 109 ASP A N 1
ATOM 835 C CA . ASP A 1 109 ? 47.842 15.149 -65.759 1.00 64.75 109 ASP A CA 1
ATOM 836 C C . ASP A 1 109 ? 48.801 14.902 -64.574 1.00 64.75 109 ASP A C 1
ATOM 838 O O . ASP A 1 109 ? 49.412 15.844 -64.067 1.00 64.75 109 ASP A O 1
ATOM 842 N N . GLY A 1 110 ? 48.961 13.643 -64.148 1.00 62.19 110 GLY A N 1
ATOM 843 C CA . GLY A 1 110 ? 49.797 13.249 -63.015 1.00 62.19 110 GLY A CA 1
ATOM 844 C C . GLY A 1 110 ? 49.088 13.281 -61.659 1.00 62.19 110 GLY A C 1
ATOM 845 O O . GLY A 1 110 ? 49.732 12.973 -60.654 1.00 62.19 110 GLY A O 1
ATOM 846 N N . GLN A 1 111 ? 47.791 13.608 -61.599 1.00 64.69 111 GLN A N 1
ATOM 847 C CA . GLN A 1 111 ? 47.017 13.527 -60.360 1.00 64.69 111 GLN A CA 1
ATOM 848 C C . GLN A 1 111 ? 46.644 12.078 -60.029 1.00 64.69 111 GLN A C 1
ATOM 850 O O . GLN A 1 111 ? 46.257 11.288 -60.889 1.00 64.69 111 GLN A O 1
ATOM 855 N N . THR A 1 112 ? 46.765 11.712 -58.754 1.00 66.50 112 THR A N 1
ATOM 856 C CA . THR A 1 112 ? 46.333 10.410 -58.234 1.00 66.50 112 THR A CA 1
ATOM 857 C C . THR A 1 112 ? 44.935 10.535 -57.649 1.00 66.50 112 THR A C 1
ATOM 859 O O . THR A 1 112 ? 44.768 11.233 -56.651 1.00 66.50 112 THR A O 1
ATOM 862 N N . ASP A 1 113 ? 43.958 9.826 -58.211 1.00 70.25 113 ASP A N 1
ATOM 863 C CA . ASP A 1 113 ? 42.577 9.840 -57.725 1.00 70.25 113 ASP A CA 1
ATOM 864 C C . ASP A 1 113 ? 42.132 8.443 -57.258 1.00 70.25 113 ASP A C 1
ATOM 866 O O . ASP A 1 113 ? 42.459 7.421 -57.869 1.00 70.25 113 ASP A O 1
ATOM 870 N N . CYS A 1 114 ? 41.393 8.382 -56.154 1.00 76.00 114 CYS A N 1
ATOM 871 C CA . CYS A 1 114 ? 40.851 7.152 -55.597 1.00 76.00 114 CYS A CA 1
ATOM 872 C C . CYS A 1 114 ? 39.448 6.909 -56.168 1.00 76.00 114 CYS A C 1
ATOM 874 O O . CYS A 1 114 ? 38.465 7.526 -55.765 1.00 76.00 114 CYS A O 1
ATOM 876 N N . ARG A 1 115 ? 39.329 5.977 -57.121 1.00 73.88 115 ARG A N 1
ATOM 877 C CA . ARG A 1 115 ? 38.049 5.666 -57.778 1.00 73.88 115 ARG A CA 1
ATOM 878 C C . ARG A 1 115 ? 37.778 4.172 -57.830 1.00 73.88 115 ARG A C 1
ATOM 880 O O . ARG A 1 115 ? 38.660 3.330 -57.674 1.00 73.88 115 ARG A O 1
ATOM 887 N N . THR A 1 116 ? 36.517 3.818 -58.060 1.00 71.25 116 THR A N 1
ATOM 888 C CA . THR A 1 116 ? 36.165 2.417 -58.317 1.00 71.25 116 THR A CA 1
ATOM 889 C C . THR A 1 116 ? 36.638 2.007 -59.716 1.00 71.25 116 THR A C 1
ATOM 891 O O . THR A 1 116 ? 36.368 2.705 -60.690 1.00 71.25 116 THR A O 1
ATOM 894 N N . PHE A 1 117 ? 37.368 0.895 -59.834 1.00 67.56 117 PHE A N 1
ATOM 895 C CA . PHE A 1 117 ? 37.939 0.432 -61.108 1.00 67.56 117 PHE A CA 1
ATOM 896 C C . PHE A 1 117 ? 36.991 -0.401 -61.953 1.00 67.56 117 PHE A C 1
ATOM 898 O O . PHE A 1 117 ? 37.264 -0.667 -63.126 1.00 67.56 117 PHE A O 1
ATOM 905 N N . VAL A 1 118 ? 35.896 -0.860 -61.349 1.00 67.50 118 VAL A N 1
ATOM 906 C CA . VAL A 1 118 ? 34.881 -1.618 -62.065 1.00 67.50 118 VAL A CA 1
ATOM 907 C C . VAL A 1 118 ? 34.254 -0.690 -63.096 1.00 67.50 118 VAL A C 1
ATOM 909 O O . VAL A 1 118 ? 33.647 0.328 -62.760 1.00 67.50 118 VAL A O 1
ATOM 912 N N . LYS A 1 119 ? 34.399 -1.055 -64.373 1.00 66.62 119 LYS A N 1
ATOM 913 C CA . LYS A 1 119 ? 33.650 -0.455 -65.479 1.00 66.62 119 LYS A CA 1
ATOM 914 C C . LYS A 1 119 ? 32.213 -0.952 -65.414 1.00 66.62 119 LYS A C 1
ATOM 916 O O . LYS A 1 119 ? 31.799 -1.788 -66.205 1.00 66.62 119 LYS A O 1
ATOM 921 N N . TRP A 1 120 ? 31.486 -0.467 -64.422 1.00 70.62 120 TRP A N 1
ATOM 922 C CA . TRP A 1 120 ? 30.052 -0.656 -64.351 1.00 70.62 120 TRP A CA 1
ATOM 923 C C . TRP A 1 120 ? 29.417 -0.023 -65.588 1.00 70.62 120 TRP A C 1
ATOM 925 O O . TRP A 1 120 ? 29.776 1.100 -65.970 1.00 70.62 120 TRP A O 1
ATOM 935 N N . ASN A 1 121 ? 28.449 -0.710 -66.177 1.00 78.69 121 ASN A N 1
ATOM 936 C CA . ASN A 1 121 ? 27.584 -0.089 -67.166 1.00 78.69 121 ASN A CA 1
ATOM 937 C C . ASN A 1 121 ? 26.787 1.038 -66.490 1.00 78.69 121 ASN A C 1
ATOM 939 O O . ASN A 1 121 ? 26.496 0.970 -65.294 1.00 78.69 121 ASN A O 1
ATOM 943 N N . GLU A 1 122 ? 26.393 2.066 -67.243 1.00 81.38 122 GLU A N 1
ATOM 944 C CA . GLU A 1 122 ? 25.633 3.202 -66.689 1.00 81.38 122 GLU A CA 1
ATOM 945 C C . GLU A 1 122 ? 24.352 2.751 -65.965 1.00 81.38 122 GLU A C 1
ATOM 947 O O . GLU A 1 122 ? 23.983 3.301 -64.927 1.00 81.38 122 GLU A O 1
ATOM 952 N N . ILE A 1 123 ? 23.738 1.666 -66.446 1.00 82.88 123 ILE A N 1
ATOM 953 C CA . ILE A 1 123 ? 22.587 1.023 -65.806 1.00 82.88 123 ILE A CA 1
ATOM 954 C C . ILE A 1 123 ? 22.966 0.441 -64.439 1.00 82.88 123 ILE A C 1
ATOM 956 O O . ILE A 1 123 ? 22.258 0.659 -63.464 1.00 82.88 123 ILE A O 1
ATOM 960 N N . GLU A 1 124 ? 24.083 -0.272 -64.328 1.00 80.88 124 GLU A N 1
ATOM 961 C CA . GLU A 1 124 ? 24.470 -0.945 -63.085 1.00 80.88 124 GLU A CA 1
ATOM 962 C C . GLU A 1 124 ? 24.913 0.055 -62.009 1.00 80.88 124 GLU A C 1
ATOM 964 O O . GLU A 1 124 ? 24.533 -0.096 -60.847 1.00 80.88 124 GLU A O 1
ATOM 969 N N . LYS A 1 125 ? 25.632 1.125 -62.392 1.00 79.94 125 LYS A N 1
ATOM 970 C CA . LYS A 1 125 ? 25.944 2.243 -61.480 1.00 79.94 125 LYS A CA 1
ATOM 971 C C . LYS A 1 125 ? 24.670 2.893 -60.962 1.00 79.94 125 LYS A C 1
ATOM 973 O O . LYS A 1 125 ? 24.539 3.134 -59.762 1.00 79.94 125 LYS A O 1
ATOM 978 N N . SER A 1 126 ? 23.736 3.176 -61.873 1.00 83.12 126 SER A N 1
ATOM 979 C CA . SER A 1 126 ? 22.453 3.794 -61.544 1.00 83.12 126 SER A CA 1
ATOM 980 C C . SER A 1 126 ? 21.639 2.911 -60.597 1.00 83.12 126 SER A C 1
ATOM 982 O O . SER A 1 126 ? 21.124 3.405 -59.597 1.00 83.12 126 SER A O 1
ATOM 984 N N . VAL A 1 127 ? 21.600 1.597 -60.840 1.00 87.38 127 VAL A N 1
ATOM 985 C CA . VAL A 1 127 ? 20.924 0.632 -59.964 1.00 87.38 127 VAL A CA 1
ATOM 986 C C . VAL A 1 127 ? 21.592 0.573 -58.591 1.00 87.38 127 VAL A C 1
ATOM 988 O O . VAL A 1 127 ? 20.902 0.702 -57.585 1.00 87.38 127 VAL A O 1
ATOM 991 N N . PHE A 1 128 ? 22.917 0.432 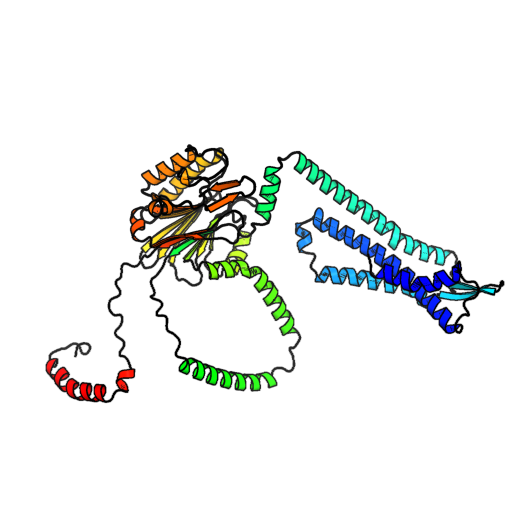-58.518 1.00 83.25 128 PHE A N 1
ATOM 992 C CA . PHE A 1 128 ? 23.634 0.317 -57.245 1.00 83.25 128 PHE A CA 1
ATOM 993 C C . PHE A 1 128 ? 23.458 1.564 -56.365 1.00 83.25 128 PHE A C 1
ATOM 995 O O . PHE A 1 128 ? 23.042 1.466 -55.207 1.00 83.25 128 PHE A O 1
ATOM 1002 N N . HIS A 1 129 ? 23.699 2.753 -56.924 1.00 83.25 129 HIS A N 1
ATOM 1003 C CA . HIS A 1 129 ? 23.536 4.006 -56.188 1.00 83.25 129 HIS A CA 1
ATOM 1004 C C . HIS A 1 129 ? 22.068 4.345 -55.920 1.00 83.25 129 HIS A C 1
ATOM 1006 O O . HIS A 1 129 ? 21.749 4.831 -54.836 1.00 83.25 129 HIS A O 1
ATOM 1012 N N . GLY A 1 130 ? 21.166 4.057 -56.861 1.00 87.12 130 GLY A N 1
ATOM 1013 C CA . GLY A 1 130 ? 19.732 4.291 -56.709 1.00 87.12 130 GLY A CA 1
ATOM 1014 C C . GLY A 1 130 ? 19.115 3.431 -55.608 1.00 87.12 130 GLY A C 1
ATOM 1015 O O . GLY A 1 130 ? 18.401 3.947 -54.750 1.00 87.12 130 GLY A O 1
ATOM 1016 N N . VAL A 1 131 ? 19.442 2.136 -55.568 1.00 87.56 131 VAL A N 1
ATOM 1017 C CA . VAL A 1 131 ? 18.987 1.225 -54.506 1.00 87.56 131 VAL A CA 1
ATOM 1018 C C . VAL A 1 131 ? 19.556 1.648 -53.152 1.00 87.56 131 VAL A C 1
ATOM 1020 O O . VAL A 1 131 ? 18.802 1.748 -52.184 1.00 87.56 131 VAL A O 1
ATOM 1023 N N . GLY A 1 132 ? 20.850 1.975 -53.080 1.00 85.50 132 GLY A N 1
ATOM 1024 C CA . GLY A 1 132 ? 21.466 2.488 -51.853 1.00 85.50 132 GLY A CA 1
ATOM 1025 C C . GLY A 1 132 ? 20.815 3.785 -51.358 1.00 85.50 132 GLY A C 1
ATOM 1026 O O . GLY A 1 132 ? 20.511 3.912 -50.172 1.00 85.50 132 GLY A O 1
ATOM 1027 N N . PHE A 1 133 ? 20.523 4.721 -52.267 1.00 87.81 133 PHE A N 1
ATOM 1028 C CA . PHE A 1 133 ? 19.827 5.968 -51.947 1.00 87.81 133 PHE A CA 1
ATOM 1029 C C . PHE A 1 133 ? 18.418 5.714 -51.394 1.00 87.81 133 PHE A C 1
ATOM 1031 O O . PHE A 1 133 ? 18.026 6.299 -50.382 1.00 87.81 133 PHE A O 1
ATOM 1038 N N . MET A 1 134 ? 17.668 4.795 -52.003 1.00 91.81 134 MET A N 1
ATOM 1039 C CA . MET A 1 134 ? 16.333 4.441 -51.523 1.00 91.81 134 MET A CA 1
ATOM 1040 C C . MET A 1 134 ? 16.367 3.798 -50.131 1.00 91.81 134 MET A C 1
ATOM 1042 O O . MET A 1 134 ? 15.584 4.193 -49.266 1.00 91.81 134 MET A O 1
ATOM 1046 N N . ILE A 1 135 ? 17.278 2.846 -49.905 1.00 87.88 135 ILE A N 1
ATOM 1047 C CA . ILE A 1 135 ? 17.367 2.078 -48.655 1.00 87.88 135 ILE A CA 1
ATOM 1048 C C . ILE A 1 135 ? 17.870 2.931 -47.492 1.00 87.88 135 ILE A C 1
ATOM 1050 O O . ILE A 1 135 ? 17.279 2.867 -46.423 1.00 87.88 135 ILE A O 1
ATOM 1054 N N . PHE A 1 136 ? 18.926 3.726 -47.675 1.00 87.19 136 PHE A N 1
ATOM 1055 C CA . PHE A 1 136 ? 19.553 4.440 -46.556 1.00 87.19 136 PHE A CA 1
ATOM 1056 C C . PHE A 1 136 ? 19.042 5.868 -46.364 1.00 87.19 136 PHE A C 1
ATOM 1058 O O . PHE A 1 136 ? 19.133 6.396 -45.259 1.00 87.19 136 PHE A O 1
ATOM 1065 N N . TYR A 1 137 ? 18.470 6.497 -47.397 1.00 86.94 137 TYR A N 1
ATOM 1066 C CA . TYR A 1 137 ? 18.006 7.883 -47.308 1.00 86.94 137 TYR A CA 1
ATOM 1067 C C . TYR A 1 137 ? 16.487 7.986 -47.399 1.00 86.94 137 TYR A C 1
ATOM 1069 O O . TYR A 1 137 ? 15.861 8.453 -46.451 1.00 86.94 137 TYR A O 1
ATOM 1077 N N . VAL A 1 138 ? 15.870 7.534 -48.495 1.00 92.94 138 VAL A N 1
ATOM 1078 C CA . VAL A 1 138 ? 14.433 7.778 -48.729 1.00 92.94 138 VAL A CA 1
ATOM 1079 C C . VAL A 1 138 ? 13.554 7.027 -47.729 1.00 92.94 138 VAL A C 1
ATOM 1081 O O . VAL A 1 138 ? 12.713 7.645 -47.073 1.00 92.94 138 VAL A O 1
ATOM 1084 N N . VAL A 1 139 ? 13.745 5.714 -47.574 1.00 91.94 139 VAL A N 1
ATOM 1085 C CA . VAL A 1 139 ? 12.926 4.899 -46.663 1.00 91.94 139 VAL A CA 1
ATOM 1086 C C . VAL A 1 139 ? 13.096 5.344 -45.200 1.00 91.94 139 VAL A C 1
ATOM 1088 O O . VAL A 1 139 ? 12.079 5.648 -44.567 1.00 91.94 139 VAL A O 1
ATOM 1091 N N . PRO A 1 140 ? 14.320 5.490 -44.650 1.00 91.56 140 PRO A N 1
ATOM 1092 C CA . PRO A 1 140 ? 14.514 5.947 -43.278 1.00 91.56 140 PRO A CA 1
ATOM 1093 C C . PRO A 1 140 ? 13.969 7.353 -43.044 1.00 91.56 140 PRO A C 1
ATOM 1095 O O . PRO A 1 140 ? 13.385 7.603 -41.989 1.00 91.56 140 PRO A O 1
ATOM 1098 N N . PHE A 1 141 ? 14.082 8.260 -44.021 1.00 91.50 141 PHE A N 1
ATOM 1099 C CA . PHE A 1 141 ? 13.530 9.611 -43.924 1.00 91.50 141 PHE A CA 1
ATOM 1100 C C . PHE A 1 141 ? 12.000 9.607 -43.844 1.00 91.50 141 PHE A C 1
ATOM 1102 O O . PHE A 1 141 ? 11.431 10.228 -42.944 1.00 91.50 141 PHE A O 1
ATOM 1109 N N . VAL A 1 142 ? 11.324 8.853 -44.718 1.00 95.44 142 VAL A N 1
ATOM 1110 C CA . VAL A 1 142 ? 9.858 8.720 -44.696 1.00 95.44 142 VAL A CA 1
ATOM 1111 C C . VAL A 1 142 ? 9.387 8.102 -43.380 1.00 95.44 142 VAL A C 1
ATOM 1113 O O . VAL A 1 142 ? 8.477 8.637 -42.742 1.00 95.44 142 VAL A O 1
ATOM 1116 N N . VAL A 1 143 ? 10.025 7.019 -42.924 1.00 94.38 143 VAL A N 1
ATOM 1117 C CA . VAL A 1 143 ? 9.679 6.383 -41.643 1.00 94.38 143 VAL A CA 1
ATOM 1118 C C . VAL A 1 143 ? 9.895 7.358 -40.487 1.00 94.38 143 VAL A C 1
ATOM 1120 O O . VAL A 1 143 ? 9.021 7.501 -39.633 1.00 94.38 143 VAL A O 1
ATOM 1123 N N . THR A 1 144 ? 11.007 8.091 -40.489 1.00 93.06 144 THR A N 1
ATOM 1124 C CA . THR A 1 144 ? 11.319 9.101 -39.472 1.00 93.06 144 THR A CA 1
ATOM 1125 C C . THR A 1 144 ? 10.253 10.197 -39.423 1.00 93.06 144 THR A C 1
ATOM 1127 O O . THR A 1 144 ? 9.744 10.492 -38.341 1.00 93.06 144 THR A O 1
ATOM 1130 N N . ILE A 1 145 ? 9.835 10.746 -40.570 1.00 94.75 145 ILE A N 1
ATOM 1131 C CA . ILE A 1 145 ? 8.748 11.738 -40.647 1.00 94.75 145 ILE A CA 1
ATOM 1132 C C . ILE A 1 145 ? 7.451 11.174 -40.070 1.00 94.75 145 ILE A C 1
ATOM 1134 O O . ILE A 1 145 ? 6.795 11.836 -39.261 1.00 94.75 145 ILE A O 1
ATOM 1138 N N . VAL A 1 146 ? 7.069 9.957 -40.461 1.00 96.00 146 VAL A N 1
ATOM 1139 C CA . VAL A 1 146 ? 5.825 9.330 -39.998 1.00 96.00 146 VAL A CA 1
ATOM 1140 C C . VAL A 1 146 ? 5.861 9.109 -38.486 1.00 96.00 146 VAL A C 1
ATOM 1142 O O . VAL A 1 146 ? 4.912 9.479 -37.788 1.00 96.00 146 VAL A O 1
ATOM 1145 N N . LEU A 1 147 ? 6.950 8.546 -37.958 1.00 93.56 147 LEU A N 1
ATOM 1146 C CA . LEU A 1 147 ? 7.097 8.276 -36.529 1.00 93.56 147 LEU A CA 1
ATOM 1147 C C . LEU A 1 147 ? 7.126 9.570 -35.713 1.00 93.56 147 LEU A C 1
ATOM 1149 O O . LEU A 1 147 ? 6.396 9.668 -34.727 1.00 93.56 147 LEU A O 1
ATOM 1153 N N . TYR A 1 148 ? 7.870 10.592 -36.141 1.00 92.75 148 TYR A N 1
ATOM 1154 C CA . TYR A 1 148 ? 7.870 11.883 -35.453 1.00 92.75 148 TYR A CA 1
ATOM 1155 C C . TYR A 1 148 ? 6.519 12.585 -35.525 1.00 92.75 148 TYR A C 1
ATOM 1157 O O . TYR A 1 148 ? 6.067 13.112 -34.513 1.00 92.75 148 TYR A O 1
ATOM 1165 N N . SER A 1 149 ? 5.819 12.528 -36.659 1.00 92.50 149 SER A N 1
ATOM 1166 C CA . SER A 1 149 ? 4.461 13.076 -36.772 1.00 92.50 149 SER A CA 1
ATOM 1167 C C . SER A 1 149 ? 3.508 12.401 -35.780 1.00 92.50 149 SER A C 1
ATOM 1169 O O . SER A 1 149 ? 2.694 13.065 -35.136 1.00 92.50 149 SER A O 1
ATOM 1171 N N . ARG A 1 150 ? 3.632 11.079 -35.593 1.00 90.88 150 ARG A N 1
ATOM 1172 C CA . ARG A 1 150 ? 2.861 10.320 -34.593 1.00 90.88 150 ARG A CA 1
ATOM 1173 C C . ARG A 1 150 ? 3.263 10.671 -33.161 1.00 90.88 150 ARG A C 1
ATOM 1175 O O . ARG A 1 150 ? 2.373 10.814 -32.327 1.00 90.88 150 ARG A O 1
ATOM 1182 N N . ILE A 1 151 ? 4.558 10.836 -32.881 1.00 90.62 151 ILE A N 1
ATOM 1183 C CA . ILE A 1 151 ? 5.062 11.284 -31.574 1.00 90.62 151 ILE A CA 1
ATOM 1184 C C . ILE A 1 151 ? 4.502 12.670 -31.254 1.00 90.62 151 ILE A C 1
ATOM 1186 O O . ILE A 1 151 ? 3.902 12.845 -30.202 1.00 90.62 151 ILE A O 1
ATOM 1190 N N . VAL A 1 152 ? 4.620 13.636 -32.167 1.00 89.62 152 VAL A N 1
ATOM 1191 C CA . VAL A 1 152 ? 4.113 15.005 -31.984 1.00 89.62 152 VAL A CA 1
ATOM 1192 C C . VAL A 1 152 ? 2.601 15.005 -31.796 1.00 89.62 152 VAL A C 1
ATOM 1194 O O . VAL A 1 152 ? 2.112 15.659 -30.881 1.00 89.62 152 VAL A O 1
ATOM 1197 N N . LYS A 1 153 ? 1.847 14.234 -32.590 1.00 85.12 153 LYS A N 1
ATOM 1198 C CA . LYS A 1 153 ? 0.396 14.097 -32.401 1.00 85.12 153 LYS A CA 1
ATOM 1199 C C . LYS A 1 153 ? 0.060 13.514 -31.029 1.00 85.12 153 LYS A C 1
ATOM 1201 O O . LYS A 1 153 ? -0.794 14.065 -30.349 1.00 85.12 153 LYS A O 1
ATOM 1206 N N . SER A 1 154 ? 0.744 12.451 -30.608 1.00 79.94 154 SER A N 1
ATOM 1207 C CA . SER A 1 154 ? 0.549 11.839 -29.290 1.00 79.94 154 SER A CA 1
ATOM 1208 C C . SER A 1 154 ? 0.914 12.799 -28.159 1.00 79.94 154 SER A C 1
ATOM 1210 O O . SER A 1 154 ? 0.203 12.857 -27.166 1.00 79.94 154 SER A O 1
ATOM 1212 N N . LEU A 1 155 ? 1.993 13.570 -28.304 1.00 77.88 155 LEU A N 1
ATOM 1213 C CA . LEU A 1 155 ? 2.420 14.560 -27.319 1.00 77.88 155 LEU A CA 1
ATOM 1214 C C . LEU A 1 155 ? 1.470 15.755 -27.265 1.00 77.88 155 LEU A C 1
ATOM 1216 O O . LEU A 1 155 ? 1.190 16.223 -26.173 1.00 77.88 155 LEU A O 1
ATOM 1220 N N . ASN A 1 156 ? 0.943 16.219 -28.400 1.00 73.94 156 ASN A N 1
ATOM 1221 C CA . ASN A 1 156 ? -0.044 17.299 -28.454 1.00 73.94 156 ASN A CA 1
ATOM 1222 C C . ASN A 1 156 ? -1.412 16.850 -27.939 1.00 73.94 156 ASN A C 1
ATOM 1224 O O . ASN A 1 156 ? -2.061 17.620 -27.247 1.00 73.94 156 ASN A O 1
ATOM 1228 N N . GLN A 1 157 ? -1.835 15.616 -28.223 1.00 69.44 157 GLN A N 1
ATOM 1229 C CA . GLN A 1 157 ? -3.043 15.032 -27.635 1.00 69.44 157 GLN A CA 1
ATOM 1230 C C . GLN A 1 157 ? -2.885 14.897 -26.124 1.00 69.44 157 GLN A C 1
ATOM 1232 O O . GLN A 1 157 ? -3.728 15.405 -25.395 1.00 69.44 157 GLN A O 1
ATOM 1237 N N . SER A 1 158 ? -1.763 14.337 -25.655 1.00 57.59 158 SER A N 1
ATOM 1238 C CA . SER A 1 158 ? -1.414 14.346 -24.235 1.00 57.59 158 SER A CA 1
ATOM 1239 C C . SER A 1 158 ? -1.416 15.772 -23.687 1.00 57.59 158 SER A C 1
ATOM 1241 O O . SER A 1 158 ? -2.059 16.017 -22.684 1.00 57.59 158 SER A O 1
ATOM 1243 N N . ARG A 1 159 ? -0.791 16.750 -24.353 1.00 52.03 159 ARG A N 1
ATOM 1244 C CA . ARG A 1 159 ? -0.762 18.152 -23.906 1.00 52.03 159 ARG A CA 1
ATOM 1245 C C . ARG A 1 159 ? -2.157 18.771 -23.825 1.00 52.03 159 ARG A C 1
ATOM 1247 O O . ARG A 1 159 ? -2.432 19.438 -22.846 1.00 52.03 159 ARG A O 1
ATOM 1254 N N . GLN A 1 160 ? -3.045 18.509 -24.779 1.00 52.56 160 GLN A N 1
ATOM 1255 C CA . GLN A 1 160 ? -4.434 18.984 -24.753 1.00 52.56 160 GLN A CA 1
ATOM 1256 C C . GLN A 1 160 ? -5.255 18.313 -23.642 1.00 52.56 160 GLN A C 1
ATOM 1258 O O . GLN A 1 160 ? -6.064 18.977 -23.003 1.00 52.56 160 GLN A O 1
ATOM 1263 N N . THR A 1 161 ? -5.011 17.030 -23.345 1.00 47.97 161 THR A N 1
ATOM 1264 C CA . THR A 1 161 ? -5.567 16.366 -22.151 1.00 47.97 161 THR A CA 1
ATOM 1265 C C . THR A 1 161 ? -5.017 16.984 -20.857 1.00 47.97 161 THR A C 1
ATOM 1267 O O . THR A 1 161 ? -5.738 17.083 -19.873 1.00 47.97 161 THR A O 1
ATOM 1270 N N . LEU A 1 162 ? -3.763 17.450 -20.867 1.00 41.38 162 LEU A N 1
ATOM 1271 C CA . LEU A 1 162 ? -3.079 18.068 -19.725 1.00 41.38 162 LEU A CA 1
ATOM 1272 C C . LEU A 1 162 ? -3.391 19.557 -19.522 1.00 41.38 162 LEU A C 1
ATOM 1274 O O . LEU A 1 162 ? -3.335 20.031 -18.398 1.00 41.38 162 LEU A O 1
ATOM 1278 N N . GLU A 1 163 ? -3.706 20.299 -20.581 1.00 41.25 163 GLU A N 1
ATOM 1279 C CA . GLU A 1 163 ? -4.137 21.703 -20.523 1.00 41.25 163 GLU A CA 1
ATOM 1280 C C . GLU A 1 163 ? -5.623 21.814 -20.125 1.00 41.25 163 GLU A C 1
ATOM 1282 O O . GLU A 1 163 ? -6.047 22.854 -19.625 1.00 41.25 163 GLU A O 1
ATOM 1287 N N . GLY A 1 164 ? -6.401 20.735 -20.291 1.00 43.56 164 GLY A N 1
ATOM 1288 C CA . GLY A 1 164 ? -7.784 20.614 -19.817 1.00 43.56 164 GLY A CA 1
ATOM 1289 C C . GLY A 1 164 ? -7.952 20.088 -18.381 1.00 43.56 164 GLY A C 1
ATOM 1290 O O . GLY A 1 164 ? -9.058 20.156 -17.849 1.00 43.56 164 GLY A O 1
ATOM 1291 N N . GLU A 1 165 ? -6.892 19.589 -17.732 1.00 41.97 165 GLU A N 1
ATOM 1292 C CA . GLU A 1 165 ? -6.923 19.039 -16.364 1.00 41.97 165 GLU A CA 1
ATOM 1293 C C . GLU A 1 165 ? -5.995 19.831 -15.421 1.00 41.97 165 GLU A C 1
ATOM 1295 O O . GLU A 1 165 ? -4.874 20.191 -15.770 1.00 41.97 165 GLU A O 1
ATOM 1300 N N . GLN A 1 166 ? -6.455 20.126 -14.197 1.00 46.66 166 GLN A N 1
ATOM 1301 C CA . GLN A 1 166 ? -5.729 20.995 -13.259 1.00 46.66 166 GLN A CA 1
ATOM 1302 C C . GLN A 1 166 ? -4.348 20.424 -12.825 1.00 46.66 166 GLN A C 1
ATOM 1304 O O . GLN A 1 166 ? -4.234 19.221 -12.566 1.00 46.66 166 GLN A O 1
ATOM 1309 N N . PRO A 1 167 ? -3.314 21.278 -12.621 1.00 38.28 167 PRO A N 1
ATOM 1310 C CA . PRO A 1 167 ? -1.925 20.882 -12.315 1.00 38.28 167 PRO A CA 1
ATOM 1311 C C . PRO A 1 167 ? -1.721 19.961 -11.095 1.00 38.28 167 PRO A C 1
ATOM 1313 O O . PRO A 1 167 ? -0.731 19.226 -11.030 1.00 38.28 167 PRO A O 1
ATOM 1316 N N . ASP A 1 168 ? -2.642 19.967 -10.129 1.00 47.31 168 ASP A N 1
ATOM 1317 C CA . ASP A 1 168 ? -2.539 19.168 -8.901 1.00 47.31 168 ASP A CA 1
ATOM 1318 C C . ASP A 1 168 ? -2.817 17.668 -9.122 1.00 47.31 168 ASP A C 1
ATOM 1320 O O . ASP A 1 168 ? -2.200 16.822 -8.469 1.00 47.31 168 ASP A O 1
ATOM 1324 N N . GLN A 1 169 ? -3.658 17.299 -10.095 1.00 42.41 169 GLN A N 1
ATOM 1325 C CA . GLN A 1 169 ? -3.966 15.888 -10.381 1.00 42.41 169 GLN A CA 1
ATOM 1326 C C . GLN A 1 169 ? -2.816 15.164 -11.097 1.00 42.41 169 GLN A C 1
ATOM 1328 O O . GLN A 1 169 ? -2.596 13.967 -10.900 1.00 42.41 169 GLN A O 1
ATOM 1333 N N . GLN A 1 170 ? -2.024 15.896 -11.880 1.00 41.72 170 GLN A N 1
ATOM 1334 C CA . GLN A 1 170 ? -0.881 15.359 -12.618 1.00 41.72 170 GLN A CA 1
ATOM 1335 C C . GLN A 1 170 ? 0.292 14.983 -11.705 1.00 41.72 170 GLN A C 1
ATOM 1337 O O . GLN A 1 170 ? 0.976 13.978 -11.927 1.00 41.72 170 GLN A O 1
ATOM 1342 N N . LYS A 1 171 ? 0.522 15.789 -10.663 1.00 45.69 171 LYS A N 1
ATOM 1343 C CA . LYS A 1 171 ? 1.544 15.527 -9.649 1.00 45.69 171 LYS A CA 1
ATOM 1344 C C . LYS A 1 171 ? 1.128 14.365 -8.744 1.00 45.69 171 LYS A C 1
ATOM 1346 O O . LYS A 1 171 ? 1.969 13.518 -8.455 1.00 45.69 171 LYS A O 1
ATOM 1351 N N . LEU A 1 172 ? -0.162 14.268 -8.401 1.00 45.34 172 LEU A N 1
ATOM 1352 C CA . LEU A 1 172 ? -0.728 13.117 -7.688 1.00 45.34 172 LEU A CA 1
ATOM 1353 C C . LEU A 1 172 ? -0.602 11.812 -8.487 1.00 45.34 172 LEU A C 1
ATOM 1355 O O . LEU A 1 172 ? -0.162 10.816 -7.930 1.00 45.34 172 LEU A O 1
ATOM 1359 N N . ARG A 1 173 ? -0.909 11.803 -9.794 1.00 44.88 173 ARG A N 1
ATOM 1360 C CA . ARG A 1 173 ? -0.796 10.589 -10.631 1.00 44.88 173 ARG A CA 1
ATOM 1361 C C . ARG A 1 173 ? 0.641 10.076 -10.774 1.00 44.88 173 ARG A C 1
ATOM 1363 O O . ARG A 1 173 ? 0.852 8.869 -10.784 1.00 44.88 173 ARG A O 1
ATOM 1370 N N . ARG A 1 174 ? 1.636 10.969 -10.858 1.00 44.88 174 ARG A N 1
ATOM 1371 C CA . ARG A 1 174 ? 3.061 10.580 -10.915 1.00 44.88 174 ARG A CA 1
ATOM 1372 C C . ARG A 1 174 ? 3.587 10.057 -9.575 1.00 44.88 174 ARG A C 1
ATOM 1374 O O . ARG A 1 174 ? 4.415 9.154 -9.585 1.00 44.88 174 ARG A O 1
ATOM 1381 N N . ILE A 1 175 ? 3.088 10.586 -8.454 1.00 44.97 175 ILE A N 1
ATOM 1382 C CA . ILE A 1 175 ? 3.345 10.039 -7.111 1.00 44.97 175 ILE A CA 1
ATOM 1383 C C . ILE A 1 175 ? 2.668 8.660 -6.972 1.00 44.97 175 ILE A C 1
ATOM 1385 O O . ILE A 1 175 ? 3.336 7.703 -6.601 1.00 44.97 175 ILE A O 1
ATOM 1389 N N . HIS A 1 176 ? 1.412 8.511 -7.411 1.00 43.34 176 HIS A N 1
ATOM 1390 C CA . HIS A 1 176 ? 0.691 7.228 -7.440 1.00 43.34 176 HIS A CA 1
ATOM 1391 C C . HIS A 1 176 ? 1.381 6.148 -8.290 1.00 43.34 176 HIS A C 1
ATOM 1393 O O . HIS A 1 176 ? 1.430 4.997 -7.876 1.00 43.34 176 HIS A O 1
ATOM 1399 N N . GLN A 1 177 ? 1.944 6.492 -9.456 1.00 42.66 177 GLN A N 1
ATOM 1400 C CA . GLN A 1 177 ? 2.664 5.530 -10.309 1.00 42.66 177 GLN A CA 1
ATOM 1401 C C . GLN A 1 177 ? 4.044 5.129 -9.765 1.00 42.66 177 GLN A C 1
ATOM 1403 O O . GLN A 1 177 ? 4.531 4.052 -10.097 1.00 42.66 177 GLN A O 1
ATOM 1408 N N . GLN A 1 178 ? 4.683 5.971 -8.944 1.00 39.97 178 GLN A N 1
ATOM 1409 C CA . GLN A 1 178 ? 5.916 5.611 -8.228 1.00 39.97 178 GLN A CA 1
ATOM 1410 C C . GLN A 1 178 ? 5.637 4.829 -6.935 1.00 39.97 178 GLN A C 1
ATOM 1412 O O . GLN A 1 178 ? 6.499 4.075 -6.495 1.00 39.97 178 GLN A O 1
ATOM 1417 N N . ASN A 1 179 ? 4.430 4.939 -6.375 1.00 41.56 179 ASN A N 1
ATOM 1418 C CA . ASN A 1 179 ? 3.964 4.209 -5.195 1.00 41.56 179 ASN A CA 1
ATOM 1419 C C . ASN A 1 179 ? 3.498 2.769 -5.505 1.00 41.56 179 ASN A C 1
ATOM 1421 O O . ASN A 1 179 ? 2.681 2.244 -4.765 1.00 41.56 179 ASN A O 1
ATOM 1425 N N . HIS A 1 180 ? 4.010 2.083 -6.537 1.00 40.22 180 HIS A N 1
ATOM 1426 C CA . HIS A 1 180 ? 3.592 0.710 -6.902 1.00 40.22 180 HIS A CA 1
ATOM 1427 C C . HIS A 1 180 ? 3.789 -0.365 -5.803 1.00 40.22 180 HIS A C 1
ATOM 1429 O O . HIS A 1 180 ? 3.470 -1.531 -6.023 1.00 40.22 180 HIS A O 1
ATOM 1435 N N . VAL A 1 181 ? 4.257 0.018 -4.612 1.00 44.41 181 VAL A N 1
ATOM 1436 C CA . VAL A 1 181 ? 4.201 -0.777 -3.387 1.00 44.41 181 VAL A CA 1
ATOM 1437 C C . VAL A 1 181 ? 3.540 0.065 -2.293 1.00 44.41 181 VAL A C 1
ATOM 1439 O O . VAL A 1 181 ? 4.182 0.826 -1.569 1.00 44.41 181 VAL A O 1
ATOM 1442 N N . VAL A 1 182 ? 2.215 -0.054 -2.236 1.00 47.22 182 VAL A N 1
ATOM 1443 C CA . VAL A 1 182 ? 1.314 0.816 -1.475 1.00 47.22 182 VAL A CA 1
ATOM 1444 C C . VAL A 1 182 ? 1.291 0.461 0.011 1.00 47.22 182 VAL A C 1
ATOM 1446 O O . VAL A 1 182 ? 1.835 -0.546 0.473 1.00 47.22 182 VAL A O 1
ATOM 1449 N N . MET A 1 183 ? 0.744 1.398 0.764 1.00 49.38 183 MET A N 1
ATOM 1450 C CA . MET A 1 183 ? 0.898 1.588 2.180 1.00 49.38 183 MET A CA 1
ATOM 1451 C C . MET A 1 183 ? 0.130 0.653 3.082 1.00 49.38 183 MET A C 1
ATOM 1453 O O . MET A 1 183 ? -0.782 -0.055 2.671 1.00 49.38 183 MET A O 1
ATOM 1457 N N . LYS A 1 184 ? 0.676 0.548 4.295 1.00 59.91 184 LYS A N 1
ATOM 1458 C CA . LYS A 1 184 ? 0.621 -0.677 5.071 1.00 59.91 184 LYS A CA 1
ATOM 1459 C C . LYS A 1 184 ? 0.326 -0.369 6.527 1.00 59.91 184 LYS A C 1
ATOM 1461 O O . LYS A 1 184 ? 1.154 0.195 7.245 1.00 59.91 184 LYS A O 1
ATOM 1466 N N . THR A 1 185 ? -0.856 -0.764 6.957 1.00 57.19 185 THR A N 1
ATOM 1467 C CA . THR A 1 185 ? -1.204 -0.845 8.369 1.00 57.19 185 THR A CA 1
ATOM 1468 C C . THR A 1 185 ? -0.864 -2.261 8.836 1.00 57.19 185 THR A C 1
ATOM 1470 O O . THR A 1 185 ? -1.240 -3.237 8.196 1.00 57.19 185 THR A O 1
ATOM 1473 N N . PHE A 1 186 ? -0.091 -2.411 9.908 1.00 72.94 186 PHE A N 1
ATOM 1474 C CA . PHE A 1 186 ? 0.418 -3.709 10.350 1.00 72.94 186 PHE A CA 1
ATOM 1475 C C . PHE A 1 186 ? -0.125 -4.085 11.716 1.00 72.94 186 PHE A C 1
ATOM 1477 O O . PHE A 1 186 ? -0.105 -3.287 12.657 1.00 72.94 186 PHE A O 1
ATOM 1484 N N . LEU A 1 187 ? -0.543 -5.336 11.835 1.00 72.31 187 LEU A N 1
ATOM 1485 C CA . LEU A 1 187 ? -0.949 -5.924 13.093 1.00 72.31 187 LEU A CA 1
ATOM 1486 C C . LEU A 1 187 ? 0.065 -6.999 13.480 1.00 72.31 187 LEU A C 1
ATOM 1488 O O . LEU A 1 187 ? 0.201 -8.045 12.839 1.00 72.31 187 LEU A O 1
ATOM 1492 N N . LEU A 1 188 ? 0.799 -6.726 14.549 1.00 77.00 188 LEU A N 1
ATOM 1493 C CA . LEU A 1 188 ? 1.611 -7.712 15.230 1.00 77.00 188 LEU A CA 1
ATOM 1494 C C . LEU A 1 188 ? 0.804 -8.272 16.404 1.00 77.00 188 LEU A C 1
ATOM 1496 O O . LEU A 1 188 ? 0.344 -7.547 17.281 1.00 77.00 188 LEU A O 1
ATOM 1500 N N . ILE A 1 189 ? 0.661 -9.585 16.431 1.00 70.56 189 ILE A N 1
ATOM 1501 C CA . ILE A 1 189 ? 0.209 -10.294 17.617 1.00 70.56 189 ILE A CA 1
ATOM 1502 C C . ILE A 1 189 ? 1.473 -10.867 18.252 1.00 70.56 189 ILE A C 1
ATOM 1504 O O . ILE A 1 189 ? 2.128 -11.700 17.659 1.00 70.56 189 ILE A O 1
ATOM 1508 N N . GLU A 1 190 ? 1.911 -10.351 19.391 1.00 61.69 190 GLU A N 1
ATOM 1509 C CA . GLU A 1 190 ? 3.057 -10.907 20.109 1.00 61.69 190 GLU A CA 1
ATOM 1510 C C . GLU A 1 190 ? 2.603 -12.137 20.898 1.00 61.69 190 GLU A C 1
ATOM 1512 O O . GLU A 1 190 ? 1.832 -12.047 21.859 1.00 61.69 190 GLU A O 1
ATOM 1517 N N . GLU A 1 191 ? 3.122 -13.295 20.503 1.00 51.06 191 GLU A N 1
ATOM 1518 C CA . GLU A 1 191 ? 3.300 -14.417 21.409 1.00 51.06 191 GLU A CA 1
ATOM 1519 C C . GLU A 1 191 ? 4.587 -14.155 22.196 1.00 51.06 191 GLU A C 1
ATOM 1521 O O . GLU A 1 191 ? 5.643 -13.913 21.608 1.00 51.06 191 GLU A O 1
ATOM 1526 N N . ILE A 1 192 ? 4.514 -14.139 23.529 1.00 41.22 192 ILE A N 1
ATOM 1527 C CA . ILE A 1 192 ? 5.742 -14.179 24.322 1.00 41.22 192 ILE A CA 1
ATOM 1528 C C . ILE A 1 192 ? 6.245 -15.617 24.277 1.00 41.22 192 ILE A C 1
ATOM 1530 O O . ILE A 1 192 ? 5.947 -16.420 25.157 1.00 41.22 192 ILE A O 1
ATOM 1534 N N . GLU A 1 193 ? 7.035 -15.931 23.261 1.00 37.62 193 GLU A N 1
ATOM 1535 C CA . GLU A 1 193 ? 8.222 -16.719 23.538 1.00 37.62 193 GLU A CA 1
ATOM 1536 C C . GLU A 1 193 ? 9.243 -15.743 24.118 1.00 37.62 193 GLU A C 1
ATOM 1538 O O . GLU A 1 193 ? 9.681 -14.804 23.450 1.00 37.62 193 GLU A O 1
ATOM 1543 N N . GLU A 1 194 ? 9.588 -15.917 25.395 1.00 34.97 194 GLU A N 1
ATOM 1544 C CA . GLU A 1 194 ? 10.843 -15.363 25.885 1.00 34.97 194 GLU A CA 1
ATOM 1545 C C . GLU A 1 194 ? 11.934 -15.917 24.972 1.00 34.97 194 GLU A C 1
ATOM 1547 O O . GLU A 1 194 ? 12.239 -17.111 24.986 1.00 34.97 194 GLU A O 1
ATOM 1552 N N . SER A 1 195 ? 12.503 -15.042 24.143 1.00 30.38 195 SER A N 1
ATOM 1553 C CA . SER A 1 195 ? 13.820 -15.278 23.596 1.00 30.38 195 SER A CA 1
ATOM 1554 C C . SER A 1 195 ? 14.766 -15.281 24.789 1.00 30.38 195 SER A C 1
ATOM 1556 O O . SER A 1 195 ? 15.281 -14.234 25.191 1.00 30.38 195 SER A O 1
ATOM 1558 N N . ASP A 1 196 ? 14.999 -16.459 25.359 1.00 30.34 196 ASP A N 1
ATOM 1559 C CA . ASP A 1 196 ? 16.294 -16.725 25.950 1.00 30.34 196 ASP A CA 1
ATOM 1560 C C . ASP A 1 196 ? 17.304 -16.370 24.861 1.00 30.34 196 ASP A C 1
ATOM 1562 O O . ASP A 1 196 ? 17.385 -17.011 23.808 1.00 30.34 196 ASP A O 1
ATOM 1566 N N . THR A 1 197 ? 18.043 -15.288 25.081 1.00 32.09 197 THR A N 1
ATOM 1567 C CA . THR A 1 197 ? 19.289 -15.034 24.376 1.00 32.09 197 THR A CA 1
ATOM 1568 C C . THR A 1 197 ? 20.235 -16.172 24.740 1.00 32.09 197 THR A C 1
ATOM 1570 O O . THR A 1 197 ? 21.054 -16.058 25.648 1.00 32.09 197 THR A O 1
ATOM 1573 N N . VAL A 1 198 ? 20.084 -17.306 24.059 1.00 37.38 198 VAL A N 1
ATOM 1574 C CA . VAL A 1 198 ? 21.071 -18.373 24.045 1.00 37.38 198 VAL A CA 1
ATOM 1575 C C . VAL A 1 198 ? 22.196 -17.861 23.164 1.00 37.38 198 VAL A C 1
ATOM 1577 O O . VAL A 1 198 ? 22.145 -17.947 21.938 1.00 37.38 198 VAL A O 1
ATOM 1580 N N . GLU A 1 199 ? 23.208 -17.282 23.800 1.00 36.81 199 GLU A N 1
ATOM 1581 C CA . GLU A 1 199 ? 24.534 -17.176 23.208 1.00 36.81 199 GLU A CA 1
ATOM 1582 C C . GLU A 1 199 ? 24.963 -18.606 22.834 1.00 36.81 199 GLU A C 1
ATOM 1584 O O . GLU A 1 199 ? 25.073 -19.465 23.718 1.00 36.81 199 GLU A O 1
ATOM 1589 N N . PRO A 1 200 ? 25.140 -18.942 21.545 1.00 39.34 200 PRO A N 1
ATOM 1590 C CA . PRO A 1 200 ? 25.532 -20.290 21.193 1.00 39.34 200 PRO A CA 1
ATOM 1591 C C . PRO A 1 200 ? 26.966 -20.519 21.673 1.00 39.34 200 PRO A C 1
ATOM 1593 O O . PRO A 1 200 ? 27.890 -19.778 21.335 1.00 39.34 200 PRO A O 1
ATOM 1596 N N . ASN A 1 201 ? 27.142 -21.567 22.475 1.00 47.00 201 ASN A N 1
ATOM 1597 C CA . ASN A 1 201 ? 28.426 -21.969 23.022 1.00 47.00 201 ASN A CA 1
ATOM 1598 C C . ASN A 1 201 ? 29.432 -22.180 21.876 1.00 47.00 201 ASN A C 1
ATOM 1600 O O . ASN A 1 201 ? 29.266 -23.054 21.020 1.00 47.00 201 ASN A O 1
ATOM 1604 N N . LEU A 1 202 ? 30.491 -21.367 21.868 1.00 44.78 202 LEU A N 1
ATOM 1605 C CA . LEU A 1 202 ? 31.500 -21.284 20.807 1.00 44.78 202 LEU A CA 1
ATOM 1606 C C . LEU A 1 202 ? 32.170 -22.642 20.506 1.00 44.78 202 LEU A C 1
ATOM 1608 O O . LEU A 1 202 ? 32.684 -22.855 19.408 1.00 44.78 202 LEU A O 1
ATOM 1612 N N . LYS A 1 203 ? 32.134 -23.589 21.456 1.00 48.12 203 LYS A N 1
ATOM 1613 C CA . LYS A 1 203 ? 32.655 -24.957 21.294 1.00 48.12 203 LYS A CA 1
ATOM 1614 C C . LYS A 1 203 ? 31.773 -25.865 20.435 1.00 48.12 203 LYS A C 1
ATOM 1616 O O . LYS A 1 203 ? 32.316 -26.687 19.696 1.00 48.12 203 LYS A O 1
ATOM 1621 N N . ASP A 1 204 ? 30.454 -25.698 20.479 1.00 48.53 204 ASP A N 1
ATOM 1622 C CA . ASP A 1 204 ? 29.531 -26.536 19.707 1.00 48.53 204 ASP A CA 1
ATOM 1623 C C . ASP A 1 204 ? 29.474 -26.079 18.245 1.00 48.53 204 ASP A C 1
ATOM 1625 O O . ASP A 1 204 ? 29.506 -26.913 17.340 1.00 48.53 204 ASP A O 1
ATOM 1629 N N . ILE A 1 205 ? 29.552 -24.763 18.000 1.00 51.78 205 ILE A N 1
ATOM 1630 C CA . ILE A 1 205 ? 29.722 -24.202 16.650 1.00 51.78 205 ILE A CA 1
ATOM 1631 C C . ILE A 1 205 ? 31.048 -24.661 16.033 1.00 51.78 205 ILE A C 1
ATOM 1633 O O . ILE A 1 205 ? 31.080 -25.027 14.861 1.00 51.78 205 ILE A O 1
ATOM 1637 N N . HIS A 1 206 ? 32.142 -24.697 16.800 1.00 52.38 206 HIS A N 1
ATOM 1638 C CA . HIS A 1 206 ? 33.444 -25.104 16.266 1.00 52.38 206 HIS A CA 1
ATOM 1639 C C . HIS A 1 206 ? 33.484 -26.595 15.890 1.00 52.38 206 HIS A C 1
ATOM 1641 O O . HIS A 1 206 ? 34.031 -26.953 14.848 1.00 52.38 206 HIS A O 1
ATOM 1647 N N . ASN A 1 207 ? 32.854 -27.467 16.684 1.00 53.62 207 ASN A N 1
ATOM 1648 C CA . ASN A 1 207 ? 32.762 -28.897 16.375 1.00 53.62 207 ASN A CA 1
ATOM 1649 C C . ASN A 1 207 ? 31.790 -29.189 15.224 1.00 53.62 207 ASN A C 1
ATOM 1651 O O . ASN A 1 207 ? 32.087 -30.032 14.375 1.00 53.62 207 ASN A O 1
ATOM 1655 N N . LEU A 1 208 ? 30.671 -28.462 15.143 1.00 47.81 208 LEU A N 1
ATOM 1656 C CA . LEU A 1 208 ? 29.735 -28.573 14.027 1.00 47.81 208 LEU A CA 1
ATOM 1657 C C . LEU A 1 208 ? 30.374 -28.073 12.722 1.00 47.81 208 LEU A C 1
ATOM 1659 O O . LEU A 1 208 ? 30.296 -28.763 11.710 1.00 47.81 208 LEU A O 1
ATOM 1663 N N . LEU A 1 209 ? 31.091 -26.941 12.753 1.00 51.50 209 LEU A N 1
ATOM 1664 C CA . LEU A 1 209 ? 31.848 -26.425 11.608 1.00 51.50 209 LEU A CA 1
ATOM 1665 C C . LEU A 1 209 ? 32.942 -27.395 11.166 1.00 51.50 209 LEU A C 1
ATOM 1667 O O . LEU A 1 209 ? 33.119 -27.586 9.971 1.00 51.50 209 LEU A O 1
ATOM 1671 N N . LYS A 1 210 ? 33.640 -28.059 12.092 1.00 59.09 210 LYS A N 1
ATOM 1672 C CA . LYS A 1 210 ? 34.693 -29.028 11.750 1.00 59.09 210 LYS A CA 1
ATOM 1673 C C . LYS A 1 210 ? 34.128 -30.293 11.091 1.00 59.09 210 LYS A C 1
ATOM 1675 O O . LYS A 1 210 ? 34.704 -30.792 10.124 1.00 59.09 210 LYS A O 1
ATOM 1680 N N . ASN A 1 211 ? 32.972 -30.765 11.557 1.00 54.94 211 ASN A N 1
ATOM 1681 C CA . ASN A 1 211 ? 32.275 -31.914 10.972 1.00 54.94 211 ASN A CA 1
ATOM 1682 C C . ASN A 1 211 ? 31.646 -31.573 9.614 1.00 54.94 211 ASN A C 1
ATOM 1684 O O . ASN A 1 211 ? 31.754 -32.360 8.674 1.00 54.94 211 ASN A O 1
ATOM 1688 N N . ILE A 1 212 ? 31.070 -30.376 9.480 1.00 52.38 212 ILE A N 1
ATOM 1689 C CA . ILE A 1 212 ? 30.551 -29.856 8.211 1.00 52.38 212 ILE A CA 1
ATOM 1690 C C . ILE A 1 212 ? 31.699 -29.627 7.217 1.00 52.38 212 ILE A C 1
ATOM 1692 O O . ILE A 1 212 ? 31.571 -30.016 6.063 1.00 52.38 212 ILE A O 1
ATOM 1696 N N . GLN A 1 213 ? 32.854 -29.107 7.645 1.00 54.41 213 GLN A N 1
ATOM 1697 C CA . GLN A 1 213 ? 34.028 -28.913 6.784 1.00 54.41 213 GLN A CA 1
ATOM 1698 C C . GLN A 1 213 ? 34.586 -30.249 6.269 1.00 54.41 213 GLN A C 1
ATOM 1700 O O . GLN A 1 213 ? 34.936 -30.363 5.094 1.00 54.41 213 GLN A O 1
ATOM 1705 N N . SER A 1 214 ? 34.623 -31.282 7.118 1.00 59.03 214 SER A N 1
ATOM 1706 C CA . SER A 1 214 ? 35.030 -32.640 6.731 1.00 59.03 214 SER A CA 1
ATOM 1707 C C . SER A 1 214 ? 34.049 -33.266 5.726 1.00 59.03 214 SER A C 1
ATOM 1709 O O . SER A 1 214 ? 34.463 -33.772 4.681 1.00 59.03 214 SER A O 1
ATOM 1711 N N . ALA A 1 215 ? 32.740 -33.133 5.971 1.00 53.38 215 ALA A N 1
ATOM 1712 C CA . ALA A 1 215 ? 31.697 -33.607 5.061 1.00 53.38 215 ALA A CA 1
ATOM 1713 C C . ALA A 1 215 ? 31.688 -32.844 3.722 1.00 53.38 215 ALA A C 1
ATOM 1715 O O . ALA A 1 215 ? 31.506 -33.451 2.668 1.00 53.38 215 ALA A O 1
ATOM 1716 N N . ILE A 1 216 ? 31.945 -31.532 3.737 1.00 50.38 216 ILE A N 1
ATOM 1717 C CA . ILE A 1 216 ? 32.098 -30.703 2.533 1.00 50.38 216 ILE A CA 1
ATOM 1718 C C . ILE A 1 216 ? 33.332 -31.130 1.735 1.00 50.38 216 ILE A C 1
ATOM 1720 O O . ILE A 1 216 ? 33.238 -31.241 0.519 1.00 50.38 216 ILE A O 1
ATOM 1724 N N . THR A 1 217 ? 34.454 -31.440 2.388 1.00 58.62 217 THR A N 1
ATOM 1725 C CA . THR A 1 217 ? 35.680 -31.887 1.700 1.00 58.62 217 THR A CA 1
ATOM 1726 C C . THR A 1 217 ? 35.480 -33.263 1.044 1.00 58.62 217 THR A C 1
ATOM 1728 O O . THR A 1 217 ? 35.894 -33.478 -0.095 1.00 58.62 217 THR A O 1
ATOM 1731 N N . ALA A 1 218 ? 34.758 -34.172 1.709 1.00 55.19 218 ALA A N 1
ATOM 1732 C CA . ALA A 1 218 ? 34.373 -35.469 1.147 1.00 55.19 218 ALA A CA 1
ATOM 1733 C C . ALA A 1 218 ? 33.371 -35.338 -0.020 1.00 55.19 218 ALA A C 1
ATOM 1735 O O . ALA A 1 218 ? 33.498 -36.026 -1.033 1.00 55.19 218 ALA A O 1
ATOM 1736 N N . MET A 1 219 ? 32.410 -34.410 0.074 1.00 50.47 219 MET A N 1
ATOM 1737 C CA . MET A 1 219 ? 31.484 -34.105 -1.024 1.00 50.47 219 MET A CA 1
ATOM 1738 C C . MET A 1 219 ? 32.184 -33.410 -2.201 1.00 50.47 219 MET A C 1
ATOM 1740 O O . MET A 1 219 ? 31.868 -33.708 -3.348 1.00 50.47 219 MET A O 1
ATOM 1744 N N . GLN A 1 220 ? 33.175 -32.551 -1.954 1.00 46.62 220 GLN A N 1
ATOM 1745 C CA . GLN A 1 220 ? 33.977 -31.897 -2.995 1.00 46.62 220 GLN A CA 1
ATOM 1746 C C . GLN A 1 220 ? 34.843 -32.894 -3.780 1.00 46.62 220 GLN A C 1
ATOM 1748 O O . GLN A 1 220 ? 34.945 -32.765 -5.000 1.00 46.62 220 GLN A O 1
ATOM 1753 N N . GLY A 1 221 ? 35.384 -33.928 -3.122 1.00 49.53 221 GLY A N 1
ATOM 1754 C CA . GLY A 1 221 ? 36.089 -35.028 -3.794 1.00 49.53 221 GLY A CA 1
ATOM 1755 C C . GLY A 1 221 ? 35.191 -35.821 -4.752 1.00 49.53 221 GLY A C 1
ATOM 1756 O O . GLY A 1 221 ? 35.605 -36.147 -5.862 1.00 49.53 221 GLY A O 1
ATOM 1757 N N . ASN A 1 222 ? 33.930 -36.042 -4.372 1.00 49.81 222 ASN A N 1
ATOM 1758 C CA . ASN A 1 222 ? 32.950 -36.755 -5.201 1.00 49.81 222 ASN A CA 1
ATOM 1759 C C . ASN A 1 222 ? 32.341 -35.872 -6.310 1.00 49.81 222 ASN A C 1
ATOM 1761 O O . ASN A 1 222 ? 31.989 -36.370 -7.377 1.00 49.81 222 ASN A O 1
ATOM 1765 N N . ILE A 1 223 ? 32.261 -34.555 -6.097 1.00 48.25 223 ILE A N 1
ATOM 1766 C CA . ILE A 1 223 ? 31.782 -33.584 -7.095 1.00 48.25 223 ILE A CA 1
ATOM 1767 C C . ILE A 1 223 ? 32.850 -33.302 -8.165 1.00 48.25 223 ILE A C 1
ATOM 1769 O O . ILE A 1 223 ? 32.493 -33.088 -9.321 1.00 48.25 223 ILE A O 1
ATOM 1773 N N . ALA A 1 224 ? 34.148 -33.389 -7.849 1.00 46.97 224 ALA A N 1
ATOM 1774 C CA . ALA A 1 224 ? 35.221 -33.256 -8.843 1.00 46.97 224 ALA A CA 1
ATOM 1775 C C . ALA A 1 224 ? 35.212 -34.379 -9.903 1.00 46.97 224 ALA A C 1
ATOM 1777 O O . ALA A 1 224 ? 35.629 -34.158 -11.039 1.00 46.97 224 ALA A O 1
ATOM 1778 N N . VAL A 1 225 ? 34.674 -35.556 -9.561 1.00 51.06 225 VAL A N 1
ATOM 1779 C CA . VAL A 1 225 ? 34.485 -36.687 -10.490 1.00 51.06 225 VAL A CA 1
ATOM 1780 C C . VAL A 1 225 ? 33.242 -36.499 -11.380 1.00 51.06 225 VAL A C 1
ATOM 1782 O O . VAL A 1 225 ? 33.189 -37.043 -12.480 1.00 51.06 225 VAL A O 1
ATOM 1785 N N . LEU A 1 226 ? 32.272 -35.677 -10.958 1.00 49.06 226 LEU A 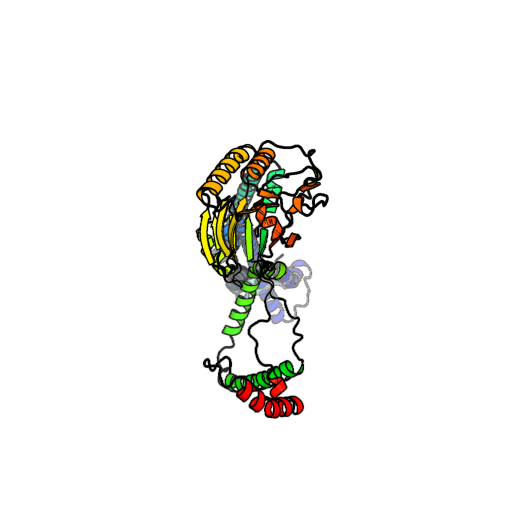N 1
ATOM 1786 C CA . LEU A 1 226 ? 31.010 -35.426 -11.675 1.00 49.06 226 LEU A CA 1
ATOM 1787 C C . LEU A 1 226 ? 30.950 -34.065 -12.396 1.00 49.06 226 LEU A C 1
ATOM 1789 O O . LEU A 1 226 ? 30.045 -33.825 -13.192 1.00 49.06 226 LEU A O 1
ATOM 1793 N N . ALA A 1 227 ? 31.916 -33.174 -12.168 1.00 46.50 227 ALA A N 1
ATOM 1794 C CA . ALA A 1 227 ? 31.941 -31.820 -12.720 1.00 46.50 227 ALA A CA 1
ATOM 1795 C C . ALA A 1 227 ? 32.782 -31.693 -14.003 1.00 46.50 227 ALA A C 1
ATOM 1797 O O . ALA A 1 227 ? 33.550 -30.739 -14.140 1.00 46.50 227 ALA A O 1
ATOM 1798 N N . LYS A 1 228 ? 32.640 -32.624 -14.959 1.00 49.00 228 LYS A N 1
ATOM 1799 C CA . LYS A 1 228 ? 33.271 -32.465 -16.282 1.00 49.00 228 LYS A CA 1
ATOM 1800 C C . LYS A 1 228 ? 32.373 -31.861 -17.369 1.00 49.00 228 LYS A C 1
ATOM 1802 O O . LYS A 1 228 ? 32.926 -31.439 -18.368 1.00 49.00 228 LYS A O 1
ATOM 1807 N N . ASP A 1 229 ? 31.063 -31.671 -17.164 1.00 50.38 229 ASP A N 1
ATOM 1808 C CA . ASP A 1 229 ? 30.186 -31.153 -18.238 1.00 50.38 229 ASP A CA 1
ATOM 1809 C C . ASP A 1 229 ? 29.019 -30.247 -17.782 1.00 50.38 229 ASP A C 1
ATOM 1811 O O . ASP A 1 229 ? 27.866 -30.530 -18.097 1.00 50.38 229 ASP A O 1
ATOM 1815 N N . ASN A 1 230 ? 29.242 -29.124 -17.070 1.00 47.34 230 ASN A N 1
ATOM 1816 C CA . ASN A 1 230 ? 28.150 -28.126 -16.952 1.00 47.34 230 ASN A CA 1
ATOM 1817 C C . ASN A 1 230 ? 28.518 -26.663 -16.617 1.00 47.34 230 ASN A C 1
ATOM 1819 O O . ASN A 1 230 ? 27.839 -25.991 -15.839 1.00 47.34 230 ASN A O 1
ATOM 1823 N N . ASN A 1 231 ? 29.542 -26.099 -17.264 1.00 50.09 231 ASN A N 1
ATOM 1824 C CA . ASN A 1 231 ? 29.931 -24.693 -17.049 1.00 50.09 231 ASN A CA 1
ATOM 1825 C C . ASN A 1 231 ? 29.028 -23.636 -17.723 1.00 50.09 231 ASN A C 1
ATOM 1827 O O . ASN A 1 231 ? 29.279 -22.443 -17.570 1.00 50.09 231 ASN A O 1
ATOM 1831 N N . LYS A 1 232 ? 27.955 -24.025 -18.425 1.00 45.72 232 LYS A N 1
ATOM 1832 C CA . LYS A 1 232 ? 27.042 -23.072 -19.089 1.00 45.72 232 LYS A CA 1
ATOM 1833 C C . LYS A 1 232 ? 25.748 -22.819 -18.305 1.00 45.72 232 LYS A C 1
ATOM 1835 O O . LYS A 1 232 ? 25.282 -21.689 -18.250 1.00 45.72 232 LYS A O 1
ATOM 1840 N N . LEU A 1 233 ? 25.223 -23.830 -17.611 1.00 42.94 233 LEU A N 1
ATOM 1841 C CA . LEU A 1 233 ? 23.948 -23.740 -16.886 1.00 42.94 233 LEU A CA 1
ATOM 1842 C C . LEU A 1 233 ? 24.052 -22.951 -15.561 1.00 42.94 233 LEU A C 1
ATOM 1844 O O . LEU A 1 233 ? 23.092 -22.322 -15.123 1.00 42.94 233 LEU A O 1
ATOM 1848 N N . SER A 1 234 ? 25.233 -22.942 -14.934 1.00 48.06 234 SER A N 1
ATOM 1849 C CA . SER A 1 234 ? 25.477 -22.285 -13.636 1.00 48.06 234 SER A CA 1
ATOM 1850 C C . SER A 1 234 ? 25.425 -20.748 -13.709 1.00 48.06 234 SER A C 1
ATOM 1852 O O . SER A 1 234 ? 24.879 -20.094 -12.819 1.00 48.06 234 SER A O 1
ATOM 1854 N N . SER A 1 235 ? 25.924 -20.164 -14.805 1.00 49.44 235 SER A N 1
ATOM 1855 C CA . SER A 1 235 ? 25.924 -18.709 -15.023 1.00 49.44 235 SER A CA 1
ATOM 1856 C C . SER A 1 235 ? 24.509 -18.162 -15.232 1.00 49.44 235 SER A C 1
ATOM 1858 O O . SER A 1 235 ? 24.133 -17.159 -14.624 1.00 49.44 235 SER A O 1
ATOM 1860 N N . ASP A 1 236 ? 23.700 -18.857 -16.033 1.00 45.47 236 ASP A N 1
ATOM 1861 C CA . ASP A 1 236 ? 22.339 -18.427 -16.366 1.00 45.47 236 ASP A CA 1
ATOM 1862 C C . ASP A 1 236 ? 21.398 -18.521 -15.154 1.00 45.47 236 ASP A C 1
ATOM 1864 O O . ASP A 1 236 ? 20.585 -17.625 -14.920 1.00 45.47 236 ASP A O 1
ATOM 1868 N N . VAL A 1 237 ? 21.561 -19.549 -14.313 1.00 47.34 237 VAL A N 1
ATOM 1869 C CA . VAL A 1 237 ? 20.808 -19.693 -13.056 1.00 47.34 237 VAL A CA 1
ATOM 1870 C C . VAL A 1 237 ? 21.234 -18.647 -12.018 1.00 47.34 237 VAL A C 1
ATOM 1872 O O . VAL A 1 237 ? 20.387 -18.133 -11.289 1.00 47.34 237 VAL A O 1
ATOM 1875 N N . ALA A 1 238 ? 22.517 -18.277 -11.950 1.00 46.78 238 ALA A N 1
ATOM 1876 C CA . ALA A 1 238 ? 22.994 -17.227 -11.047 1.00 46.78 238 ALA A CA 1
ATOM 1877 C C . ALA A 1 238 ? 22.499 -15.825 -11.453 1.00 46.78 238 ALA A C 1
ATOM 1879 O O . ALA A 1 238 ? 22.190 -15.004 -10.586 1.00 46.78 238 ALA A O 1
ATOM 1880 N N . GLU A 1 239 ? 22.387 -15.550 -12.754 1.00 46.53 239 GLU A N 1
ATOM 1881 C CA . GLU A 1 239 ? 21.849 -14.287 -13.268 1.00 46.53 239 GLU A CA 1
ATOM 1882 C C . GLU A 1 239 ? 20.321 -14.213 -13.094 1.00 46.53 239 GLU A C 1
ATOM 1884 O O . GLU A 1 239 ? 19.813 -13.202 -12.609 1.00 46.53 239 GLU A O 1
ATOM 1889 N N . LEU A 1 240 ? 19.596 -15.311 -13.350 1.00 39.97 240 LEU A N 1
ATOM 1890 C CA . LEU A 1 240 ? 18.163 -15.430 -13.042 1.00 39.97 240 LEU A CA 1
ATOM 1891 C C . LEU A 1 240 ? 17.878 -15.262 -11.544 1.00 39.97 240 LEU A C 1
ATOM 1893 O O . LEU A 1 240 ? 16.960 -14.533 -11.180 1.00 39.97 240 LEU A O 1
ATOM 1897 N N . ARG A 1 241 ? 18.699 -15.848 -10.661 1.00 43.12 241 ARG A N 1
ATOM 1898 C CA . ARG A 1 241 ? 18.590 -15.651 -9.204 1.00 43.12 241 ARG A CA 1
ATOM 1899 C C . ARG A 1 241 ? 18.802 -14.193 -8.792 1.00 43.12 241 ARG A C 1
ATOM 1901 O O . ARG A 1 241 ? 18.095 -13.723 -7.911 1.00 43.12 241 ARG A O 1
ATOM 1908 N N . LYS A 1 242 ? 19.716 -13.458 -9.438 1.00 42.25 242 LYS A N 1
ATOM 1909 C CA . LYS A 1 242 ? 19.927 -12.018 -9.182 1.00 42.25 242 LYS A CA 1
ATOM 1910 C C . LYS A 1 242 ? 18.765 -11.150 -9.674 1.00 42.25 242 LYS A C 1
ATOM 1912 O O . LYS A 1 242 ? 18.434 -10.165 -9.023 1.00 42.25 242 LYS A O 1
ATOM 1917 N N . VAL A 1 243 ? 18.146 -11.508 -10.800 1.00 38.16 243 VAL A N 1
ATOM 1918 C CA . VAL A 1 243 ? 16.966 -10.806 -11.336 1.00 38.16 243 VAL A CA 1
ATOM 1919 C C . VAL A 1 243 ? 15.724 -11.073 -10.478 1.00 38.16 243 VAL A C 1
ATOM 1921 O O . VAL A 1 243 ? 14.984 -10.138 -10.191 1.00 38.16 243 VAL A O 1
ATOM 1924 N N . ILE A 1 244 ? 15.536 -12.311 -10.009 1.00 39.19 244 ILE A N 1
ATOM 1925 C CA . ILE A 1 244 ? 14.453 -12.681 -9.083 1.00 39.19 244 ILE A CA 1
ATOM 1926 C C . ILE A 1 244 ? 14.662 -12.023 -7.708 1.00 39.19 244 ILE A C 1
ATOM 1928 O O . ILE A 1 244 ? 13.722 -11.462 -7.157 1.00 39.19 244 ILE A O 1
ATOM 1932 N N . ALA A 1 245 ? 15.894 -12.004 -7.182 1.00 37.38 245 ALA A N 1
ATOM 1933 C CA . ALA A 1 245 ? 16.213 -11.340 -5.914 1.00 37.38 245 ALA A CA 1
ATOM 1934 C C . ALA A 1 245 ? 15.896 -9.835 -5.945 1.00 37.38 245 ALA A C 1
ATOM 1936 O O . ALA A 1 245 ? 15.265 -9.329 -5.026 1.00 37.38 245 ALA A O 1
ATOM 1937 N N . LYS A 1 246 ? 16.226 -9.140 -7.043 1.00 38.28 246 LYS A N 1
ATOM 1938 C CA . LYS A 1 246 ? 15.992 -7.694 -7.178 1.00 38.28 246 LYS A CA 1
ATOM 1939 C C . LYS A 1 246 ? 14.505 -7.294 -7.186 1.00 38.28 246 LYS A C 1
ATOM 1941 O O . LYS A 1 246 ? 14.188 -6.173 -6.803 1.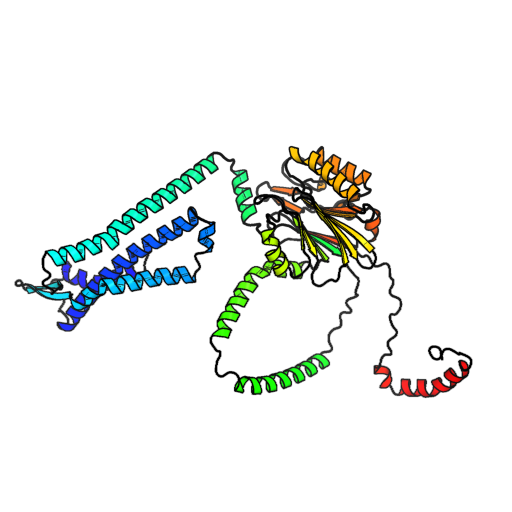00 38.28 246 LYS A O 1
ATOM 1946 N N . ASN A 1 247 ? 13.602 -8.181 -7.615 1.00 38.94 247 ASN A N 1
ATOM 1947 C CA . ASN A 1 247 ? 12.153 -7.936 -7.556 1.00 38.94 247 ASN A CA 1
ATOM 1948 C C . ASN A 1 247 ? 11.532 -8.351 -6.205 1.00 38.94 247 ASN A C 1
ATOM 1950 O O . ASN A 1 247 ? 10.495 -7.813 -5.833 1.00 38.94 247 ASN A O 1
ATOM 1954 N N . ASN A 1 248 ? 12.183 -9.239 -5.443 1.00 48.72 248 ASN A N 1
ATOM 1955 C CA . ASN A 1 248 ? 11.724 -9.706 -4.127 1.00 48.72 248 ASN A CA 1
ATOM 1956 C C . ASN A 1 248 ? 12.204 -8.835 -2.948 1.00 48.72 248 ASN A C 1
ATOM 1958 O O . ASN A 1 248 ? 11.742 -9.027 -1.823 1.00 48.72 248 ASN A O 1
ATOM 1962 N N . ASP A 1 249 ? 13.103 -7.873 -3.185 1.00 52.25 249 ASP A N 1
ATOM 1963 C CA . ASP A 1 249 ? 13.746 -7.071 -2.135 1.00 52.25 249 ASP A CA 1
ATOM 1964 C C . ASP A 1 249 ? 12.749 -6.280 -1.270 1.00 52.25 249 ASP A C 1
ATOM 1966 O O . ASP A 1 249 ? 12.978 -6.115 -0.075 1.00 52.25 249 ASP A O 1
ATOM 1970 N N . GLU A 1 250 ? 11.625 -5.803 -1.816 1.00 51.69 250 GLU A N 1
ATOM 1971 C CA . GLU A 1 250 ? 10.650 -5.028 -1.034 1.00 51.69 250 GLU A CA 1
ATOM 1972 C C . GLU A 1 250 ? 9.769 -5.895 -0.131 1.00 51.69 250 GLU A C 1
ATOM 1974 O O . GLU A 1 250 ? 9.493 -5.510 1.006 1.00 51.69 250 GLU A O 1
ATOM 1979 N N . VAL A 1 251 ? 9.355 -7.074 -0.603 1.00 54.91 251 VAL A N 1
ATOM 1980 C CA . VAL A 1 251 ? 8.587 -8.039 0.199 1.00 54.91 251 VAL A CA 1
ATOM 1981 C C . VAL A 1 251 ? 9.469 -8.632 1.298 1.00 54.91 251 VAL A C 1
ATOM 1983 O O . VAL A 1 251 ? 9.053 -8.691 2.455 1.00 54.91 251 VAL A O 1
ATOM 1986 N N . GLU A 1 252 ? 10.713 -8.984 0.972 1.00 55.81 252 GLU A N 1
ATOM 1987 C CA . GLU A 1 252 ? 11.715 -9.425 1.949 1.00 55.81 252 GLU A CA 1
ATOM 1988 C C . GLU A 1 252 ? 12.037 -8.327 2.968 1.00 55.81 252 GLU A C 1
ATOM 1990 O O . GLU A 1 252 ? 12.079 -8.585 4.172 1.00 55.81 252 GLU A O 1
ATOM 1995 N N . LYS A 1 253 ? 12.172 -7.071 2.525 1.00 58.41 253 LYS A N 1
ATOM 1996 C CA . LYS A 1 253 ? 12.358 -5.926 3.422 1.00 58.41 253 LYS A CA 1
ATOM 1997 C C . LYS A 1 253 ? 11.173 -5.741 4.371 1.00 58.41 253 LYS A C 1
ATOM 1999 O O . LYS A 1 253 ? 11.383 -5.491 5.551 1.00 58.41 253 LYS A O 1
ATOM 2004 N N . LEU A 1 254 ? 9.932 -5.918 3.912 1.00 58.69 254 LEU A N 1
ATOM 2005 C CA . LEU A 1 254 ? 8.754 -5.859 4.790 1.00 58.69 254 LEU A CA 1
ATOM 2006 C C . LEU A 1 254 ? 8.725 -6.967 5.834 1.00 58.69 254 LEU A C 1
ATOM 2008 O O . LEU A 1 254 ? 8.384 -6.708 6.990 1.00 58.69 254 LEU A O 1
ATOM 2012 N N . LYS A 1 255 ? 9.058 -8.195 5.428 1.00 61.16 255 LYS A N 1
ATOM 2013 C CA . LYS A 1 255 ? 9.151 -9.338 6.341 1.00 61.16 255 LYS A CA 1
ATOM 2014 C C . LYS A 1 255 ? 10.218 -9.074 7.404 1.00 61.16 255 LYS A C 1
ATOM 2016 O O . LYS A 1 255 ? 9.939 -9.205 8.593 1.00 61.16 255 LYS A O 1
ATOM 2021 N N . LYS A 1 256 ? 11.396 -8.614 6.976 1.00 58.09 256 LYS A N 1
ATOM 2022 C CA . LYS A 1 256 ? 12.568 -8.388 7.828 1.00 58.09 256 LYS A CA 1
ATOM 2023 C C . LYS A 1 256 ? 12.444 -7.178 8.760 1.00 58.09 256 LYS A C 1
ATOM 2025 O O . LYS A 1 256 ? 12.843 -7.276 9.916 1.00 58.09 256 LYS A O 1
ATOM 2030 N N . ASP A 1 257 ? 11.891 -6.060 8.289 1.00 57.53 257 ASP A N 1
ATOM 2031 C CA . ASP A 1 257 ? 11.886 -4.798 9.045 1.00 57.53 257 ASP A CA 1
ATOM 2032 C C . ASP A 1 257 ? 10.744 -4.715 10.074 1.00 57.53 257 ASP A C 1
ATOM 2034 O O . ASP A 1 257 ? 10.849 -3.980 11.059 1.00 57.53 257 ASP A O 1
ATOM 2038 N N . LEU A 1 258 ? 9.631 -5.432 9.860 1.00 62.56 258 LEU A N 1
ATOM 2039 C CA . LEU A 1 258 ? 8.409 -5.245 10.658 1.00 62.56 258 LEU A CA 1
ATOM 2040 C C . LEU A 1 258 ? 7.986 -6.468 11.462 1.00 62.56 258 LEU A C 1
ATOM 2042 O O . LEU A 1 258 ? 7.391 -6.269 12.528 1.00 62.56 258 LEU A O 1
ATOM 2046 N N . ASN A 1 259 ? 8.280 -7.677 10.963 1.00 75.62 259 ASN A N 1
ATOM 2047 C CA . ASN A 1 259 ? 7.956 -8.968 11.576 1.00 75.62 259 ASN A CA 1
ATOM 2048 C C . ASN A 1 259 ? 6.568 -8.971 12.247 1.00 75.62 259 ASN A C 1
ATOM 2050 O O . ASN A 1 259 ? 6.463 -8.946 13.470 1.00 75.62 259 ASN A O 1
ATOM 2054 N N . CYS A 1 260 ? 5.505 -8.863 11.449 1.00 82.38 260 CYS A N 1
ATOM 2055 C CA . CYS A 1 260 ? 4.115 -8.802 11.913 1.00 82.38 260 CYS A CA 1
ATOM 2056 C C . CYS A 1 260 ? 3.392 -10.116 11.612 1.00 82.38 260 CYS A C 1
ATOM 2058 O O . CYS A 1 260 ? 3.863 -10.903 10.796 1.00 82.38 260 CYS A O 1
ATOM 2060 N N . HIS A 1 261 ? 2.261 -10.359 12.277 1.00 88.50 261 HIS A N 1
ATOM 2061 C CA . HIS A 1 261 ? 1.452 -11.551 12.008 1.00 88.50 261 HIS A CA 1
ATOM 2062 C C . HIS A 1 261 ? 0.527 -11.317 10.815 1.00 88.50 261 HIS A C 1
ATOM 2064 O O . HIS A 1 261 ? 0.468 -12.136 9.900 1.00 88.50 261 HIS A O 1
ATOM 2070 N N . PHE A 1 262 ? -0.118 -10.149 10.790 1.00 91.12 262 PHE A N 1
ATOM 2071 C CA . PHE A 1 262 ? -1.018 -9.735 9.724 1.00 91.12 262 PHE A CA 1
ATOM 2072 C C . PHE A 1 262 ? -0.594 -8.385 9.154 1.00 91.12 262 PHE A C 1
ATOM 2074 O O . PHE A 1 262 ? -0.220 -7.455 9.877 1.00 91.12 262 PHE A O 1
ATOM 2081 N N . TYR A 1 263 ? -0.686 -8.266 7.836 1.00 90.19 263 TYR A N 1
ATOM 2082 C CA . TYR A 1 263 ? -0.352 -7.059 7.094 1.00 90.19 263 TYR A CA 1
ATOM 2083 C C . TYR A 1 263 ? -1.602 -6.595 6.341 1.00 90.19 263 TYR A C 1
ATOM 2085 O O . TYR A 1 263 ? -2.120 -7.327 5.500 1.00 90.19 263 TYR A O 1
ATOM 2093 N N . LEU A 1 264 ? -2.091 -5.393 6.648 1.00 91.94 264 LEU A N 1
ATOM 2094 C CA . LEU A 1 264 ? -3.285 -4.788 6.054 1.00 91.94 264 LEU A CA 1
ATOM 2095 C C . LEU A 1 264 ? -2.844 -3.761 5.006 1.00 91.94 264 LEU A C 1
ATOM 2097 O O . LEU A 1 264 ? -2.307 -2.705 5.355 1.00 91.94 264 LEU A O 1
ATOM 2101 N N . LEU A 1 265 ? -3.045 -4.076 3.728 1.00 87.56 265 LEU A N 1
ATOM 2102 C CA . LEU A 1 265 ? -2.640 -3.218 2.609 1.00 87.56 265 LEU A CA 1
ATOM 2103 C C . LEU A 1 265 ? -3.846 -2.497 2.013 1.00 87.56 265 LEU A C 1
ATOM 2105 O O . LEU A 1 265 ? -4.911 -3.101 1.878 1.00 87.56 265 LEU A O 1
ATOM 2109 N N . GLN A 1 266 ? -3.672 -1.234 1.634 1.00 87.38 266 GLN A N 1
ATOM 2110 C CA . GLN A 1 266 ? -4.680 -0.428 0.939 1.00 87.38 266 GLN A CA 1
ATOM 2111 C C . GLN A 1 266 ? -4.151 0.027 -0.430 1.00 87.38 266 GLN A C 1
ATOM 2113 O O . GLN A 1 266 ? -2.964 -0.104 -0.706 1.00 87.38 266 GLN A O 1
ATOM 2118 N N . GLU A 1 267 ? -5.048 0.510 -1.293 1.00 80.38 267 GLU A N 1
ATOM 2119 C CA . GLU A 1 267 ? -4.800 0.918 -2.688 1.00 80.38 267 GLU A CA 1
ATOM 2120 C C . GLU A 1 267 ? -3.912 -0.052 -3.489 1.00 80.38 267 GLU A C 1
ATOM 2122 O O . GLU A 1 267 ? -2.959 0.323 -4.157 1.00 80.38 267 GLU A O 1
ATOM 2127 N N . THR A 1 268 ? -4.235 -1.341 -3.452 1.00 71.75 268 THR A N 1
ATOM 2128 C CA . THR A 1 268 ? -3.412 -2.378 -4.098 1.00 71.75 268 THR A CA 1
ATOM 2129 C C . THR A 1 268 ? -3.459 -2.338 -5.629 1.00 71.75 268 THR A C 1
ATOM 2131 O O . THR A 1 268 ? -2.581 -2.915 -6.269 1.00 71.75 268 THR A O 1
ATOM 2134 N N . LEU A 1 269 ? -4.449 -1.644 -6.217 1.00 71.31 269 LEU A N 1
ATOM 2135 C CA . LEU A 1 269 ? -4.600 -1.415 -7.666 1.00 71.31 269 LEU A CA 1
ATOM 2136 C C . LEU A 1 269 ? -4.506 -2.698 -8.507 1.00 71.31 269 LEU A C 1
ATOM 2138 O O . LEU A 1 269 ? -3.910 -2.726 -9.582 1.00 71.31 269 LEU A O 1
ATOM 2142 N N . SER A 1 270 ? -5.085 -3.767 -7.984 1.00 65.69 270 SER A N 1
ATOM 2143 C CA . SER A 1 270 ? -4.876 -5.135 -8.434 1.00 65.69 270 SER A CA 1
ATOM 2144 C C . SER A 1 270 ? -6.124 -5.762 -9.035 1.00 65.69 270 SER A C 1
ATOM 2146 O O . SER A 1 270 ? -7.247 -5.421 -8.659 1.00 65.69 270 SER A O 1
ATOM 2148 N N . GLU A 1 271 ? -5.920 -6.731 -9.924 1.00 72.00 271 GLU A N 1
ATOM 2149 C CA . GLU A 1 271 ? -6.986 -7.521 -10.533 1.00 72.00 271 GLU A CA 1
ATOM 2150 C C . GLU A 1 271 ? -6.952 -8.986 -10.053 1.00 72.00 271 GLU A C 1
ATOM 2152 O O . GLU A 1 271 ? -5.902 -9.490 -9.641 1.00 72.00 271 GLU A O 1
ATOM 2157 N N . PRO A 1 272 ? -8.062 -9.742 -10.193 1.00 79.81 272 PRO A N 1
ATOM 2158 C CA . PRO A 1 272 ? -8.102 -11.170 -9.857 1.00 79.81 272 PRO A CA 1
ATOM 2159 C C . PRO A 1 272 ? -7.006 -12.019 -10.523 1.00 79.81 272 PRO A C 1
ATOM 2161 O O . PRO A 1 272 ? -6.573 -13.032 -9.981 1.00 79.81 272 PRO A O 1
ATOM 2164 N N . LYS A 1 273 ? -6.512 -11.604 -11.696 1.00 75.12 273 LYS A N 1
ATOM 2165 C CA . LYS A 1 273 ? -5.420 -12.295 -12.402 1.00 75.12 273 LYS A CA 1
ATOM 2166 C C . LYS A 1 273 ? -4.066 -12.179 -11.683 1.00 75.12 273 LYS A C 1
ATOM 2168 O O . LYS A 1 273 ? -3.205 -13.037 -11.871 1.00 75.12 273 LYS A O 1
ATOM 2173 N N . ASP A 1 274 ? -3.891 -11.145 -10.860 1.00 71.62 274 ASP A N 1
ATOM 2174 C CA . ASP A 1 274 ? -2.641 -10.848 -10.162 1.00 71.62 274 ASP A CA 1
ATOM 2175 C C . ASP A 1 274 ? -2.513 -11.644 -8.855 1.00 71.62 274 ASP A C 1
ATOM 2177 O O . ASP A 1 274 ? -1.421 -11.748 -8.299 1.00 71.62 274 ASP A O 1
ATOM 2181 N N . GLU A 1 275 ? -3.597 -12.268 -8.373 1.00 78.75 275 GLU A N 1
ATOM 2182 C CA . GLU A 1 275 ? -3.607 -13.032 -7.118 1.00 78.75 275 GLU A CA 1
ATOM 2183 C C . GLU A 1 275 ? -2.536 -14.122 -7.087 1.00 78.75 275 GLU A C 1
ATOM 2185 O O . GLU A 1 275 ? -1.887 -14.333 -6.064 1.00 78.75 275 GLU A O 1
ATOM 2190 N N . ARG A 1 276 ? -2.314 -14.805 -8.218 1.00 73.44 276 ARG A N 1
ATOM 2191 C CA . ARG A 1 276 ? -1.294 -15.856 -8.312 1.00 73.44 276 ARG A CA 1
ATOM 2192 C C . ARG A 1 276 ? 0.111 -15.293 -8.118 1.00 73.44 276 ARG A C 1
ATOM 2194 O O . ARG A 1 276 ? 0.936 -15.946 -7.490 1.00 73.44 276 ARG A O 1
ATOM 2201 N N . VAL A 1 277 ? 0.380 -14.104 -8.654 1.00 71.12 277 VAL A N 1
ATOM 2202 C CA . VAL A 1 277 ? 1.676 -13.432 -8.501 1.00 71.12 277 VAL A CA 1
ATOM 2203 C C . VAL A 1 277 ? 1.866 -13.037 -7.040 1.00 71.12 277 VAL A C 1
ATOM 2205 O O . VAL A 1 277 ? 2.846 -13.451 -6.431 1.00 71.12 277 VAL A O 1
ATOM 2208 N N . TRP A 1 278 ? 0.870 -12.373 -6.445 1.00 74.19 278 TRP A N 1
ATOM 2209 C CA . TRP A 1 278 ? 0.897 -11.961 -5.039 1.00 74.19 278 TRP A CA 1
ATOM 2210 C C . TRP A 1 278 ? 1.089 -13.128 -4.069 1.00 74.19 278 TRP A C 1
ATOM 2212 O O . TRP A 1 278 ? 1.928 -13.047 -3.175 1.00 74.19 278 TRP A O 1
ATOM 2222 N N . LYS A 1 279 ? 0.356 -14.234 -4.251 1.00 75.94 279 LYS A N 1
ATOM 2223 C CA . LYS A 1 279 ? 0.514 -15.434 -3.415 1.00 75.94 279 LYS A CA 1
ATOM 2224 C C . LYS A 1 279 ? 1.908 -16.047 -3.555 1.00 75.94 279 LYS A C 1
ATOM 2226 O O . LYS A 1 279 ? 2.504 -16.427 -2.552 1.00 75.94 279 LYS A O 1
ATOM 2231 N N . ASN A 1 280 ? 2.444 -16.114 -4.775 1.00 70.00 280 ASN A N 1
ATOM 2232 C CA . ASN A 1 280 ? 3.772 -16.678 -5.021 1.00 70.00 280 ASN A CA 1
ATOM 2233 C C . ASN A 1 280 ? 4.899 -15.812 -4.441 1.00 70.00 280 ASN A C 1
ATOM 2235 O O . ASN A 1 280 ? 5.855 -16.353 -3.895 1.00 70.00 280 ASN A O 1
ATOM 2239 N N . GLU A 1 281 ? 4.800 -14.487 -4.563 1.00 71.38 281 GLU A N 1
ATOM 2240 C CA . GLU A 1 281 ? 5.796 -13.552 -4.023 1.00 71.38 281 GLU A CA 1
ATOM 2241 C C . GLU A 1 281 ? 5.736 -13.481 -2.494 1.00 71.38 281 GLU A C 1
ATOM 2243 O O . GLU A 1 281 ? 6.767 -13.433 -1.819 1.00 71.38 281 GLU A O 1
ATOM 2248 N N . TRP A 1 282 ? 4.529 -13.515 -1.924 1.00 79.25 282 TRP A N 1
ATOM 2249 C CA . TRP A 1 282 ? 4.353 -13.503 -0.478 1.00 79.25 282 TRP A CA 1
ATOM 2250 C C . TRP A 1 282 ? 4.754 -14.831 0.173 1.00 79.25 282 TRP A C 1
ATOM 2252 O O . TRP A 1 282 ? 5.421 -14.829 1.211 1.00 79.25 282 TRP A O 1
ATOM 2262 N N . GLY A 1 283 ? 4.397 -15.961 -0.441 1.00 74.00 283 GLY A N 1
ATOM 2263 C CA . GLY A 1 283 ? 4.701 -17.302 0.061 1.00 74.00 283 GLY A CA 1
ATOM 2264 C C . GLY A 1 283 ? 3.829 -17.765 1.234 1.00 74.00 283 GLY A C 1
ATOM 2265 O O . GLY A 1 283 ? 4.160 -18.771 1.851 1.00 74.00 283 GLY A O 1
ATOM 2266 N N . GLY A 1 284 ? 2.746 -17.047 1.544 1.00 79.81 284 GLY A N 1
ATOM 2267 C CA . GLY A 1 284 ? 1.765 -17.380 2.584 1.00 79.81 284 GLY A CA 1
ATOM 2268 C C . GLY A 1 284 ? 0.339 -17.032 2.155 1.00 79.81 284 GLY A C 1
ATOM 2269 O O . GLY A 1 284 ? 0.106 -16.681 0.994 1.00 79.81 284 GLY A O 1
ATOM 2270 N N . ASP A 1 285 ? -0.607 -17.088 3.091 1.00 88.38 285 ASP A N 1
ATOM 2271 C CA . ASP A 1 285 ? -2.001 -16.768 2.789 1.00 88.38 285 ASP A CA 1
ATOM 2272 C C . ASP A 1 285 ? -2.198 -15.275 2.521 1.00 88.38 285 ASP A C 1
ATOM 2274 O O . ASP A 1 285 ? -1.690 -14.402 3.231 1.00 88.38 285 ASP A O 1
ATOM 2278 N N . VAL A 1 286 ? -2.961 -14.993 1.466 1.00 90.31 286 VAL A N 1
ATOM 2279 C CA . VAL A 1 286 ? -3.338 -13.642 1.055 1.00 90.31 286 VAL A CA 1
ATOM 2280 C C . VAL A 1 286 ? -4.825 -13.626 0.734 1.00 90.31 286 VAL A C 1
ATOM 2282 O O . VAL A 1 286 ? -5.314 -14.454 -0.041 1.00 90.31 286 VAL A O 1
ATOM 2285 N N . PHE A 1 287 ? -5.525 -12.655 1.312 1.00 93.88 287 PHE A N 1
ATOM 2286 C CA . PHE A 1 287 ? -6.946 -12.406 1.113 1.00 93.88 287 PHE A CA 1
ATOM 2287 C C . PHE A 1 287 ? -7.130 -11.105 0.334 1.00 93.88 287 PHE A C 1
ATOM 2289 O O . PHE A 1 287 ? -6.486 -10.099 0.638 1.00 93.88 287 PHE A O 1
ATOM 2296 N N . PHE A 1 288 ? -8.018 -11.130 -0.662 1.00 92.06 288 PHE A N 1
ATOM 2297 C CA . PHE A 1 288 ? -8.144 -10.083 -1.674 1.00 92.06 288 PHE A CA 1
ATOM 2298 C C . PHE A 1 288 ? -9.563 -9.500 -1.737 1.00 92.06 288 PHE A C 1
ATOM 2300 O O . PHE A 1 288 ? -10.526 -10.240 -1.965 1.00 92.06 288 PHE A O 1
ATOM 2307 N N . SER A 1 289 ? -9.687 -8.174 -1.628 1.00 93.00 289 SER A N 1
ATOM 2308 C CA . SER A 1 289 ? -10.849 -7.413 -2.101 1.00 93.00 289 SER A CA 1
ATOM 2309 C C . SER A 1 289 ? -10.369 -6.430 -3.164 1.00 93.00 289 SER A C 1
ATOM 2311 O O . SER A 1 289 ? -9.722 -5.428 -2.857 1.00 93.00 289 SER A O 1
ATOM 2313 N N . HIS A 1 290 ? -10.606 -6.770 -4.433 1.00 86.00 290 HIS A N 1
ATOM 2314 C CA . HIS A 1 290 ? -10.100 -5.998 -5.569 1.00 86.00 290 HIS A CA 1
ATOM 2315 C C . HIS A 1 290 ? -10.954 -4.765 -5.826 1.00 86.00 290 HIS A C 1
ATOM 2317 O O . HIS A 1 290 ? -12.177 -4.800 -5.725 1.00 86.00 290 HIS A O 1
ATOM 2323 N N . GLY A 1 291 ? -10.279 -3.675 -6.177 1.00 76.81 291 GLY A N 1
ATOM 2324 C CA . GLY A 1 291 ? -10.906 -2.438 -6.613 1.00 76.81 291 GLY A CA 1
ATOM 2325 C C . GLY A 1 291 ? -11.125 -2.394 -8.122 1.00 76.81 291 GLY A C 1
ATOM 2326 O O . GLY A 1 291 ? -11.347 -3.398 -8.790 1.00 76.81 291 GLY A O 1
ATOM 2327 N N . SER A 1 292 ? -11.019 -1.188 -8.667 1.00 68.75 292 SER A N 1
ATOM 2328 C CA . SER A 1 292 ? -10.911 -0.972 -10.111 1.00 68.75 292 SER A CA 1
ATOM 2329 C C . SER A 1 292 ? -9.443 -0.891 -10.530 1.00 68.75 292 SER A C 1
ATOM 2331 O O . SER A 1 292 ? -8.576 -0.596 -9.710 1.00 68.75 292 SER A O 1
ATOM 2333 N N . ASN A 1 293 ? -9.176 -0.990 -11.830 1.00 55.03 293 ASN A N 1
ATOM 2334 C CA . ASN A 1 293 ? -7.827 -0.951 -12.418 1.00 55.03 293 ASN A CA 1
ATOM 2335 C C . ASN A 1 293 ? -7.035 0.341 -12.134 1.00 55.03 293 ASN A C 1
ATOM 2337 O O . ASN A 1 293 ? -5.858 0.446 -12.478 1.00 55.03 293 ASN A O 1
ATOM 2341 N N . HIS A 1 294 ? -7.685 1.362 -11.573 1.00 55.84 294 HIS A N 1
ATOM 2342 C CA . HIS A 1 294 ? -7.107 2.684 -11.343 1.00 55.84 294 HIS A CA 1
ATOM 2343 C C . HIS A 1 294 ? -7.326 3.213 -9.921 1.00 55.84 294 HIS A C 1
ATOM 2345 O O . HIS A 1 294 ? -6.872 4.316 -9.625 1.00 55.84 294 HIS A O 1
ATOM 2351 N N . ALA A 1 295 ? -8.037 2.479 -9.058 1.00 63.06 295 ALA A N 1
ATOM 2352 C CA . ALA A 1 295 ? -8.346 2.928 -7.703 1.00 63.06 295 ALA A CA 1
ATOM 2353 C C . ALA A 1 295 ? -8.830 1.782 -6.806 1.00 63.06 295 ALA A C 1
ATOM 2355 O O . ALA A 1 295 ? -9.524 0.876 -7.278 1.00 63.06 295 ALA A O 1
ATOM 2356 N N . LYS A 1 296 ? -8.626 1.957 -5.492 1.00 78.62 296 LYS A N 1
ATOM 2357 C CA . LYS A 1 296 ? -9.056 1.048 -4.413 1.00 78.62 296 LYS A CA 1
ATOM 2358 C C . LYS A 1 296 ? -8.262 -0.274 -4.405 1.00 78.62 296 LYS A C 1
ATOM 2360 O O . LYS A 1 296 ? -7.197 -0.361 -5.013 1.00 78.62 296 LYS A O 1
ATOM 2365 N N . GLY A 1 297 ? -8.770 -1.270 -3.685 1.00 86.62 297 GLY A N 1
ATOM 2366 C CA . GLY A 1 297 ? -8.129 -2.557 -3.450 1.00 86.62 297 GLY A CA 1
ATOM 2367 C C . GLY A 1 297 ? -7.581 -2.640 -2.029 1.00 86.62 297 GLY A C 1
ATOM 2368 O O . GLY A 1 297 ? -6.819 -1.765 -1.612 1.00 86.62 297 GLY A O 1
ATOM 2369 N N . VAL A 1 298 ? -7.991 -3.666 -1.284 1.00 90.12 298 VAL A N 1
ATOM 2370 C CA . VAL A 1 298 ? -7.530 -3.919 0.086 1.00 90.12 298 VAL A CA 1
ATOM 2371 C C . VAL A 1 298 ? -7.209 -5.390 0.288 1.00 90.12 298 VAL A C 1
ATOM 2373 O O . VAL A 1 298 ? -8.003 -6.259 -0.082 1.00 90.12 298 VAL A O 1
ATOM 2376 N N . TYR A 1 299 ? -6.054 -5.668 0.895 1.00 91.06 299 TYR A N 1
ATOM 2377 C CA . TYR A 1 299 ? -5.574 -7.029 1.145 1.00 91.06 299 TYR A CA 1
ATOM 2378 C C . TYR A 1 299 ? -5.277 -7.283 2.616 1.00 91.06 299 TYR A C 1
ATOM 2380 O O . TYR A 1 299 ? -4.907 -6.366 3.353 1.00 91.06 299 TYR A O 1
ATOM 2388 N N . ILE A 1 300 ? -5.356 -8.551 3.014 1.00 92.62 300 ILE A N 1
ATOM 2389 C CA . ILE A 1 300 ? -4.785 -9.043 4.271 1.00 92.62 300 ILE A CA 1
ATOM 2390 C C . ILE A 1 300 ? -3.785 -10.141 3.933 1.00 92.62 300 ILE A C 1
ATOM 2392 O O . ILE A 1 300 ? -4.146 -11.122 3.287 1.00 92.62 300 ILE A O 1
ATOM 2396 N N . LEU A 1 301 ? -2.532 -9.965 4.346 1.00 90.00 301 LEU A N 1
ATOM 2397 C CA . LEU A 1 301 ? -1.479 -10.963 4.175 1.00 90.00 301 LEU A CA 1
ATOM 2398 C C . LEU A 1 301 ? -1.162 -11.562 5.543 1.00 90.00 301 LEU A C 1
ATOM 2400 O O . LEU A 1 301 ? -0.933 -10.824 6.505 1.00 90.00 301 LEU A O 1
ATOM 2404 N N . VAL A 1 302 ? -1.128 -12.888 5.615 1.00 89.12 302 VAL A N 1
ATOM 2405 C CA . VAL A 1 302 ? -0.769 -13.648 6.817 1.00 89.12 302 VAL A CA 1
ATOM 2406 C C . VAL A 1 302 ? 0.682 -14.074 6.697 1.00 89.12 302 VAL A C 1
ATOM 2408 O O . VAL A 1 302 ? 1.081 -14.630 5.676 1.00 89.12 302 VAL A O 1
ATOM 2411 N N . ASN A 1 303 ? 1.492 -13.793 7.713 1.00 84.56 303 ASN A N 1
ATOM 2412 C CA . ASN A 1 303 ? 2.905 -14.151 7.693 1.00 84.56 303 ASN A CA 1
ATOM 2413 C C . ASN A 1 303 ? 3.082 -15.669 7.463 1.00 84.56 303 ASN A C 1
ATOM 2415 O O . ASN A 1 303 ? 2.503 -16.461 8.197 1.00 84.56 303 ASN A O 1
ATOM 2419 N N . PRO A 1 304 ? 3.870 -16.108 6.466 1.00 81.56 304 PRO A N 1
ATOM 2420 C CA . PRO A 1 304 ? 4.057 -17.537 6.207 1.00 81.56 304 PRO A CA 1
ATOM 2421 C C . PRO A 1 304 ? 4.801 -18.271 7.330 1.00 81.56 304 PRO A C 1
ATOM 2423 O O . PRO A 1 304 ? 4.748 -19.495 7.403 1.00 81.56 304 PRO A O 1
ATOM 2426 N N . SER A 1 305 ? 5.511 -17.540 8.194 1.00 77.62 305 SER A N 1
ATOM 2427 C CA . SER A 1 305 ? 6.266 -18.113 9.311 1.00 77.62 305 SER A CA 1
ATOM 2428 C C . SER A 1 305 ? 5.402 -18.445 10.529 1.00 77.62 305 SER A C 1
ATOM 2430 O O . SER A 1 305 ? 5.916 -19.042 11.471 1.00 77.62 305 SER A O 1
ATOM 2432 N N . ILE A 1 306 ? 4.126 -18.046 10.544 1.00 74.62 306 ILE A N 1
ATOM 2433 C CA . ILE A 1 306 ? 3.205 -18.324 11.650 1.00 74.62 306 ILE A CA 1
ATOM 2434 C C . ILE A 1 306 ? 2.129 -19.304 11.200 1.00 74.62 306 ILE A C 1
ATOM 2436 O O . ILE A 1 306 ? 1.658 -19.261 10.065 1.00 74.62 306 ILE A O 1
ATOM 2440 N N . VAL A 1 307 ? 1.711 -20.170 12.115 1.00 73.62 307 VAL A N 1
ATOM 2441 C CA . VAL A 1 307 ? 0.565 -21.049 11.896 1.00 73.62 307 VAL A CA 1
ATOM 2442 C C . VAL A 1 307 ? -0.644 -20.384 12.536 1.00 73.62 307 VAL A C 1
ATOM 2444 O O . VAL A 1 307 ? -0.792 -20.388 13.754 1.00 73.62 307 VAL A O 1
ATOM 2447 N N . VAL A 1 308 ? -1.495 -19.787 11.708 1.00 79.00 308 VAL A N 1
ATOM 2448 C CA . VAL A 1 308 ? -2.767 -19.193 12.131 1.00 79.00 308 VAL A CA 1
ATOM 2449 C C . VAL A 1 308 ? -3.896 -19.964 11.475 1.00 79.00 308 VAL A C 1
ATOM 2451 O O . VAL A 1 308 ? -3.850 -20.231 10.276 1.00 79.00 308 VAL A O 1
ATOM 2454 N N . ASN A 1 309 ? -4.928 -20.287 12.251 1.00 86.00 309 ASN A N 1
ATOM 2455 C CA . ASN A 1 309 ? -6.155 -20.836 11.697 1.00 86.00 309 ASN A CA 1
ATOM 2456 C C . ASN A 1 309 ? -7.084 -19.689 11.282 1.00 86.00 309 ASN A C 1
ATOM 2458 O O . ASN A 1 309 ? -7.566 -18.952 12.143 1.00 86.00 309 ASN A O 1
ATOM 2462 N N . VAL A 1 310 ? -7.314 -19.534 9.978 1.00 90.06 310 VAL A N 1
ATOM 2463 C CA . VAL A 1 310 ? -8.303 -18.596 9.436 1.00 90.06 310 VAL A CA 1
ATOM 2464 C C . VAL A 1 310 ? -9.604 -19.358 9.209 1.00 90.06 310 VAL A C 1
ATOM 2466 O O . VAL A 1 310 ? -9.648 -20.258 8.374 1.00 90.06 310 VAL A O 1
ATOM 2469 N N . GLU A 1 311 ? -10.656 -19.013 9.949 1.00 90.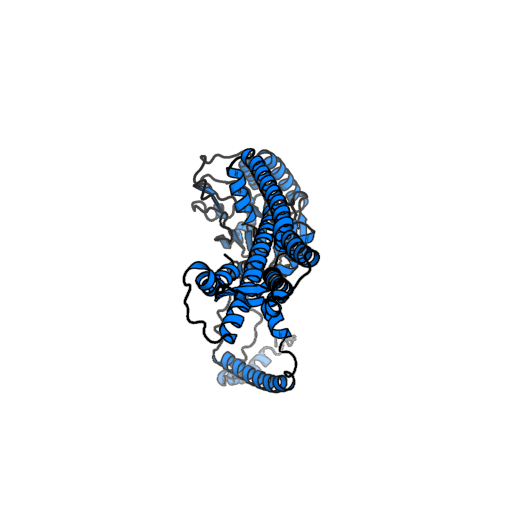38 311 GLU A N 1
ATOM 2470 C CA . GLU A 1 311 ? -11.949 -19.701 9.860 1.00 90.38 311 GLU A CA 1
ATOM 2471 C C . GLU A 1 311 ? -12.774 -19.193 8.680 1.00 90.38 311 GLU A C 1
ATOM 2473 O O . GLU A 1 311 ? -13.298 -19.983 7.898 1.00 90.38 311 GLU A O 1
ATOM 2478 N N . ASN A 1 312 ? -12.864 -17.869 8.534 1.00 92.69 312 ASN A N 1
ATOM 2479 C CA . ASN A 1 312 ? -13.690 -17.223 7.521 1.00 92.69 312 ASN A CA 1
ATOM 2480 C C . ASN A 1 312 ? -12.978 -16.018 6.907 1.00 92.69 312 ASN A C 1
ATOM 2482 O O . ASN A 1 312 ? -12.140 -15.373 7.540 1.00 92.69 312 ASN A O 1
ATOM 2486 N N . SER A 1 313 ? -13.358 -15.679 5.675 1.00 95.44 313 SER A N 1
ATOM 2487 C CA . SER A 1 313 ? -12.935 -14.450 5.001 1.00 95.44 313 SER A CA 1
ATOM 2488 C C . SER A 1 313 ? -14.123 -13.766 4.336 1.00 95.44 313 SER A C 1
ATOM 2490 O O . SER A 1 313 ? -14.870 -14.411 3.597 1.00 95.44 313 SER A O 1
ATOM 2492 N N . TYR A 1 314 ? -14.246 -12.459 4.530 1.00 96.56 314 TYR A N 1
ATOM 2493 C CA . TYR A 1 314 ? -15.329 -11.624 4.022 1.00 96.56 314 TYR A CA 1
ATOM 2494 C C . TYR A 1 314 ? -14.754 -10.450 3.237 1.00 96.56 314 TYR A C 1
ATOM 2496 O O . TYR A 1 314 ? -13.689 -9.930 3.566 1.00 96.56 314 TYR A O 1
ATOM 2504 N N . LYS A 1 315 ? -15.465 -9.993 2.209 1.00 95.31 315 LYS A N 1
ATOM 2505 C CA . LYS A 1 315 ? -15.048 -8.847 1.395 1.00 95.31 315 LYS A CA 1
ATOM 2506 C C . LYS A 1 315 ? -16.240 -8.081 0.859 1.00 95.31 315 LYS A C 1
ATOM 2508 O O . LYS A 1 315 ? -17.300 -8.665 0.638 1.00 95.31 315 LYS A O 1
ATOM 2513 N N . ASP A 1 316 ? -16.054 -6.787 0.642 1.00 93.50 316 ASP A N 1
ATOM 2514 C CA . ASP A 1 316 ? -17.024 -5.987 -0.088 1.00 93.50 316 ASP A CA 1
ATOM 2515 C C . ASP A 1 316 ? -16.906 -6.183 -1.606 1.00 93.50 316 ASP A C 1
ATOM 2517 O O . ASP A 1 316 ? -15.961 -6.770 -2.131 1.00 93.50 316 ASP A O 1
ATOM 2521 N N . ILE A 1 317 ? -17.905 -5.673 -2.323 1.00 88.56 317 ILE A N 1
ATOM 2522 C CA . ILE A 1 317 ? -17.919 -5.645 -3.792 1.00 88.56 317 ILE A CA 1
ATOM 2523 C C . ILE A 1 317 ? -17.037 -4.503 -4.317 1.00 88.56 317 ILE A C 1
ATOM 2525 O O . ILE A 1 317 ? -16.573 -4.529 -5.454 1.00 88.56 317 ILE A O 1
ATOM 2529 N N . ASP A 1 318 ? -16.824 -3.478 -3.495 1.00 87.88 318 ASP A N 1
ATOM 2530 C CA . ASP A 1 318 ? -16.290 -2.195 -3.924 1.00 87.88 318 ASP A CA 1
ATOM 2531 C C . ASP A 1 318 ? -14.760 -2.103 -3.813 1.00 87.88 318 ASP A C 1
ATOM 2533 O O . ASP A 1 318 ? -14.191 -1.114 -4.289 1.00 87.88 318 ASP A O 1
ATOM 2537 N N . GLY A 1 319 ? -14.101 -3.103 -3.216 1.00 91.12 319 GLY A N 1
ATOM 2538 C CA . GLY A 1 319 ? -12.651 -3.160 -3.046 1.00 91.12 319 GLY A CA 1
ATOM 2539 C C . GLY A 1 319 ? -12.132 -2.274 -1.918 1.00 91.12 319 GLY A C 1
ATOM 2540 O O . GLY A 1 319 ? -11.018 -1.756 -2.014 1.00 91.12 319 GLY A O 1
ATOM 2541 N N . ARG A 1 320 ? -12.955 -1.993 -0.901 1.00 92.31 320 ARG A N 1
ATOM 2542 C CA . ARG A 1 320 ? -12.629 -1.086 0.213 1.00 92.31 320 ARG A CA 1
ATOM 2543 C C . ARG A 1 320 ? -12.631 -1.759 1.573 1.00 92.31 320 ARG A C 1
ATOM 2545 O O . ARG A 1 320 ? -12.112 -1.160 2.510 1.00 92.31 320 ARG A O 1
ATOM 2552 N N . ILE A 1 321 ? -13.231 -2.939 1.695 1.00 95.94 321 ILE A N 1
ATOM 2553 C CA . ILE A 1 321 ? -13.384 -3.648 2.961 1.00 95.94 321 ILE A CA 1
ATOM 2554 C C . ILE A 1 321 ? -13.021 -5.111 2.742 1.00 95.94 321 ILE A C 1
ATOM 2556 O O . ILE A 1 321 ? -13.521 -5.777 1.833 1.00 95.94 321 ILE A O 1
ATOM 2560 N N . ILE A 1 322 ? -12.162 -5.629 3.605 1.00 96.62 322 ILE A N 1
ATOM 2561 C CA . ILE A 1 322 ? -11.893 -7.057 3.699 1.00 96.62 322 ILE A CA 1
ATOM 2562 C C . ILE A 1 322 ? -11.711 -7.422 5.161 1.00 96.62 322 ILE A C 1
ATOM 2564 O O . ILE A 1 322 ? -11.118 -6.659 5.917 1.00 96.62 322 ILE A O 1
ATOM 2568 N N . ALA A 1 323 ? -12.213 -8.575 5.569 1.00 97.56 323 ALA A N 1
ATOM 2569 C CA . ALA A 1 323 ? -12.063 -9.053 6.926 1.00 97.56 323 ALA A CA 1
ATOM 2570 C C . ALA A 1 323 ? -11.814 -10.556 6.961 1.00 97.56 323 ALA A C 1
ATOM 2572 O O . ALA A 1 323 ? -12.221 -11.282 6.056 1.00 97.56 323 ALA A O 1
ATOM 2573 N N . ILE A 1 324 ? -11.147 -11.008 8.013 1.00 96.56 324 ILE A N 1
ATOM 2574 C CA . ILE A 1 324 ? -10.921 -12.421 8.299 1.00 96.56 324 ILE A CA 1
ATOM 2575 C C . ILE A 1 324 ? -11.221 -12.708 9.768 1.00 96.56 324 ILE A C 1
ATOM 2577 O O . ILE A 1 324 ? -10.907 -11.887 10.633 1.00 96.56 324 ILE A O 1
ATOM 2581 N N . ASP A 1 325 ? -11.793 -13.877 10.033 1.00 95.25 325 ASP A N 1
ATOM 2582 C CA . ASP A 1 325 ? -11.905 -14.428 11.382 1.00 95.25 325 ASP A CA 1
ATOM 2583 C C . ASP A 1 325 ? -10.751 -15.397 11.603 1.00 95.25 325 ASP A C 1
ATOM 2585 O O . ASP A 1 325 ? -10.527 -16.308 10.803 1.00 95.25 325 ASP A O 1
ATOM 2589 N N . VAL A 1 326 ? -9.998 -15.181 12.675 1.00 93.00 326 VAL A N 1
ATOM 2590 C CA . VAL A 1 326 ? -8.795 -15.951 12.982 1.00 93.00 326 VAL A CA 1
ATOM 2591 C C . VAL A 1 326 ? -8.815 -16.445 14.415 1.00 93.00 326 VAL A C 1
ATOM 2593 O O . VAL A 1 326 ? -9.245 -15.736 15.323 1.00 93.00 326 VAL A O 1
ATOM 2596 N N . ILE A 1 327 ? -8.285 -17.645 14.628 1.00 88.25 327 ILE A N 1
ATOM 2597 C CA . ILE A 1 327 ? -8.000 -18.164 15.963 1.00 88.25 327 ILE A CA 1
ATOM 2598 C C . ILE A 1 327 ? -6.506 -18.014 16.218 1.00 88.25 327 ILE A C 1
ATOM 2600 O O . ILE A 1 327 ? -5.685 -18.722 15.631 1.00 88.25 327 ILE A O 1
ATOM 2604 N N . CYS A 1 328 ? -6.164 -17.106 17.128 1.00 81.75 328 CYS A N 1
ATOM 2605 C CA . CYS A 1 328 ? -4.797 -16.852 17.564 1.00 81.75 328 CYS A CA 1
ATOM 2606 C C . CYS A 1 328 ? -4.674 -17.245 19.038 1.00 81.75 328 CYS A C 1
ATOM 2608 O O . CYS A 1 328 ? -5.294 -16.626 19.899 1.00 81.75 328 CYS A O 1
ATOM 2610 N N . ASN A 1 329 ? -3.880 -18.275 19.343 1.00 74.25 329 ASN A N 1
ATOM 2611 C CA . ASN A 1 329 ? -3.626 -18.750 20.713 1.00 74.25 329 ASN A CA 1
ATOM 2612 C C . ASN A 1 329 ? -4.909 -19.064 21.508 1.00 74.25 329 ASN A C 1
ATOM 2614 O O . ASN A 1 329 ? -5.012 -18.771 22.697 1.00 74.25 329 ASN A O 1
ATOM 2618 N N . GLY A 1 330 ? -5.906 -19.641 20.828 1.00 76.62 330 GLY A N 1
ATOM 2619 C CA . GLY A 1 330 ? -7.215 -19.965 21.404 1.00 76.62 330 GLY A CA 1
ATOM 2620 C C . GLY A 1 330 ? -8.165 -18.772 21.560 1.00 76.62 330 GLY A C 1
ATOM 2621 O O . GLY A 1 330 ? -9.267 -18.950 22.070 1.00 76.62 330 GLY A O 1
ATOM 2622 N N . VAL A 1 331 ? -7.766 -17.572 21.123 1.00 82.75 331 VAL A N 1
ATOM 2623 C CA . VAL A 1 331 ? -8.611 -16.374 21.095 1.00 82.75 331 VAL A CA 1
ATOM 2624 C C . VAL A 1 331 ? -9.107 -16.140 19.673 1.00 82.75 331 VAL A C 1
ATOM 2626 O O . VAL A 1 331 ? -8.309 -15.993 18.745 1.00 82.75 331 VAL A O 1
ATOM 2629 N N . ASN A 1 332 ? -10.426 -16.068 19.513 1.00 89.56 332 ASN A N 1
ATOM 2630 C CA . ASN A 1 332 ? -11.053 -15.731 18.239 1.00 89.56 332 ASN A CA 1
ATOM 2631 C C . ASN A 1 332 ? -11.007 -14.214 18.050 1.00 89.56 332 ASN A C 1
ATOM 2633 O O . ASN A 1 332 ? -11.483 -13.475 18.910 1.00 89.56 332 ASN A O 1
ATOM 2637 N N . LEU A 1 333 ? -10.451 -13.756 16.934 1.00 93.00 333 LEU A N 1
ATOM 2638 C CA . LEU A 1 333 ? -10.349 -12.347 16.569 1.00 93.00 333 LEU A CA 1
ATOM 2639 C C . LEU A 1 333 ? -10.926 -12.131 15.173 1.00 93.00 333 LEU A C 1
ATOM 2641 O O . LEU A 1 333 ? -10.626 -12.890 14.255 1.00 93.00 333 LEU A O 1
ATOM 2645 N N . SER A 1 334 ? -11.681 -11.049 15.000 1.00 95.50 334 SER A N 1
ATOM 2646 C CA . SER A 1 334 ? -12.083 -10.567 13.677 1.00 95.50 334 SER A CA 1
ATOM 2647 C C . SER A 1 334 ? -11.168 -9.408 13.288 1.00 95.50 334 SER A C 1
ATOM 2649 O O . SER A 1 334 ? -11.148 -8.371 13.954 1.00 95.50 334 SER A O 1
ATOM 2651 N N . ILE A 1 335 ? -10.391 -9.568 12.219 1.00 96.31 335 ILE A N 1
ATOM 2652 C CA . ILE A 1 335 ? -9.477 -8.539 11.709 1.00 96.31 335 ILE A CA 1
ATOM 2653 C C . ILE A 1 335 ? -10.076 -7.959 10.435 1.00 96.31 335 ILE A C 1
ATOM 2655 O O . ILE A 1 335 ? -10.272 -8.681 9.463 1.00 96.31 335 ILE A O 1
ATOM 2659 N N . CYS A 1 336 ? -10.331 -6.655 10.422 1.00 97.25 336 CYS A N 1
ATOM 2660 C CA . CYS A 1 336 ? -10.910 -5.930 9.298 1.00 97.25 336 CYS A CA 1
ATOM 2661 C C . CYS A 1 336 ? -9.932 -4.870 8.774 1.00 97.25 336 CYS A C 1
ATOM 2663 O O . CYS A 1 336 ? -9.361 -4.091 9.537 1.00 97.25 336 CYS A O 1
ATOM 2665 N N . ASN A 1 337 ? -9.746 -4.841 7.459 1.00 96.62 337 ASN A N 1
ATOM 2666 C CA . ASN A 1 337 ? -8.988 -3.837 6.735 1.00 96.62 337 ASN A CA 1
ATOM 2667 C C . ASN A 1 337 ? -9.938 -2.927 5.951 1.00 96.62 337 ASN A C 1
ATOM 2669 O O . ASN A 1 337 ? -10.765 -3.417 5.177 1.00 96.62 337 ASN A O 1
ATOM 2673 N N . VAL A 1 338 ? -9.783 -1.613 6.122 1.00 95.62 338 VAL A N 1
ATOM 2674 C CA . VAL A 1 338 ? -10.603 -0.599 5.455 1.00 95.62 338 VAL A CA 1
ATOM 2675 C C . VAL A 1 338 ? -9.779 0.401 4.642 1.00 95.62 338 VAL A C 1
ATOM 2677 O O . VAL A 1 338 ? -8.699 0.835 5.039 1.00 95.62 338 VAL A O 1
ATOM 2680 N N . TYR A 1 339 ? -10.340 0.819 3.509 1.00 93.31 339 TYR A N 1
ATOM 2681 C CA . TYR A 1 339 ? -9.860 1.942 2.709 1.00 93.31 339 TYR A CA 1
ATOM 2682 C C . TYR A 1 339 ? -11.013 2.892 2.378 1.00 93.31 339 TYR A C 1
ATOM 2684 O O . TYR A 1 339 ? -11.776 2.707 1.417 1.00 93.31 339 TYR A O 1
ATOM 2692 N N . ALA A 1 340 ? -11.154 3.931 3.193 1.00 93.06 340 ALA A N 1
ATOM 2693 C CA . ALA A 1 340 ? -12.242 4.884 3.085 1.00 93.06 340 ALA A CA 1
ATOM 2694 C C . ALA A 1 340 ? -12.087 5.836 1.885 1.00 93.06 340 ALA A C 1
ATOM 2696 O O . ALA A 1 340 ? -10.973 6.190 1.495 1.00 93.06 340 ALA A O 1
ATOM 2697 N N . PRO A 1 341 ? -13.193 6.310 1.286 1.00 90.44 341 PRO A N 1
ATOM 2698 C CA . PRO A 1 341 ? -13.137 7.291 0.210 1.00 90.44 341 PRO A CA 1
ATOM 2699 C C . PRO A 1 341 ? -12.698 8.682 0.698 1.00 90.44 341 PRO A C 1
ATOM 2701 O O . PRO A 1 341 ? -13.122 9.169 1.746 1.00 90.44 341 PRO A O 1
ATOM 2704 N N . THR A 1 342 ? -11.923 9.378 -0.135 1.00 86.56 342 THR A N 1
ATOM 2705 C CA . THR A 1 342 ? -11.496 10.772 0.089 1.00 86.56 342 THR A CA 1
ATOM 2706 C C . THR A 1 342 ? -12.598 11.799 -0.191 1.00 86.56 342 THR A C 1
ATOM 2708 O O . THR A 1 342 ? -12.628 12.863 0.426 1.00 86.56 342 THR A O 1
ATOM 2711 N N . SER A 1 343 ? -13.511 11.505 -1.123 1.00 83.88 343 SER A N 1
ATOM 2712 C CA . SER A 1 343 ? -14.594 12.417 -1.513 1.00 83.88 343 SER A CA 1
ATOM 2713 C C . SER A 1 343 ? -15.782 12.330 -0.556 1.00 83.88 343 SER A C 1
ATOM 2715 O O . SER A 1 343 ? -16.307 11.242 -0.297 1.00 83.88 343 SER A O 1
ATOM 2717 N N . CYS A 1 344 ? -16.268 13.490 -0.100 1.00 82.19 344 CYS A N 1
ATOM 2718 C CA . CYS A 1 344 ? -17.392 13.575 0.835 1.00 82.19 344 CYS A CA 1
ATOM 2719 C C . CYS A 1 344 ? -18.685 12.949 0.291 1.00 82.19 344 CYS A C 1
ATOM 2721 O O . CYS A 1 344 ? -19.491 12.449 1.072 1.00 82.19 344 CYS A O 1
ATOM 2723 N N . GLN A 1 345 ? -18.856 12.909 -1.035 1.00 83.44 345 GLN A N 1
ATOM 2724 C CA . GLN A 1 345 ? -20.030 12.327 -1.688 1.00 83.44 345 GLN A CA 1
ATOM 2725 C C . GLN A 1 345 ? -20.176 10.826 -1.399 1.00 83.44 345 GLN A C 1
ATOM 2727 O O . GLN A 1 345 ? -21.290 10.318 -1.311 1.00 83.44 345 GLN A O 1
ATOM 2732 N N . PHE A 1 346 ? -19.058 10.113 -1.245 1.00 87.94 346 PHE A N 1
ATOM 2733 C CA . PHE A 1 346 ? -19.054 8.660 -1.049 1.00 87.94 346 PHE A CA 1
ATOM 2734 C C . PHE A 1 346 ? -18.864 8.250 0.414 1.00 87.94 346 PHE A C 1
ATOM 2736 O O . PHE A 1 346 ? -19.138 7.108 0.767 1.00 87.94 346 PHE A O 1
ATOM 2743 N N . GLN A 1 347 ? -18.428 9.175 1.270 1.00 90.75 347 GLN A N 1
ATOM 2744 C CA . GLN A 1 347 ? -18.127 8.923 2.681 1.00 90.75 347 GLN A CA 1
ATOM 2745 C C . GLN A 1 347 ? -19.345 8.471 3.496 1.00 90.75 347 GLN A C 1
ATOM 2747 O O . GLN A 1 347 ? -19.237 7.522 4.266 1.00 90.75 347 GLN A O 1
ATOM 2752 N N . GLY A 1 348 ? -20.512 9.095 3.296 1.00 90.19 348 GLY A N 1
ATOM 2753 C CA . GLY A 1 348 ? -21.739 8.692 3.997 1.00 90.19 348 GLY A CA 1
ATOM 2754 C C . GLY A 1 348 ? -22.184 7.273 3.629 1.00 90.19 348 GLY A C 1
ATOM 2755 O O . GLY A 1 348 ? -22.410 6.445 4.506 1.00 90.19 348 GLY A O 1
ATOM 2756 N N . LYS A 1 349 ? -22.222 6.967 2.325 1.00 92.94 349 LYS A N 1
ATOM 2757 C CA . LYS A 1 349 ? -22.576 5.630 1.822 1.00 92.94 349 LYS A CA 1
ATOM 2758 C C . LYS A 1 349 ? -21.579 4.562 2.282 1.00 92.94 349 LYS A C 1
ATOM 2760 O O . LYS A 1 349 ? -21.981 3.450 2.598 1.00 92.94 349 LYS A O 1
ATOM 2765 N N . PHE A 1 350 ? -20.290 4.898 2.333 1.00 94.81 350 PHE A N 1
ATOM 2766 C CA . PHE A 1 350 ? -19.259 3.989 2.824 1.00 94.81 350 PHE A CA 1
ATOM 2767 C C . PHE A 1 350 ? -19.481 3.591 4.289 1.00 94.81 350 PHE A C 1
ATOM 2769 O O . PHE A 1 350 ? -19.414 2.405 4.583 1.00 94.81 350 PHE A O 1
ATOM 2776 N N . LEU A 1 351 ? -19.797 4.538 5.185 1.00 94.69 351 LEU A N 1
ATOM 2777 C CA . LEU A 1 351 ? -20.085 4.207 6.591 1.00 94.69 351 LEU A CA 1
ATOM 2778 C C . LEU A 1 351 ? -21.300 3.290 6.734 1.00 94.69 351 LEU A C 1
ATOM 2780 O O . LEU A 1 351 ? -21.257 2.352 7.521 1.00 94.69 351 LEU A O 1
ATOM 2784 N N . GLN A 1 352 ? -22.354 3.525 5.947 1.00 92.75 352 GLN A N 1
ATOM 2785 C CA . GLN A 1 352 ? -23.524 2.648 5.942 1.00 92.75 352 GLN A CA 1
ATOM 2786 C C . GLN A 1 352 ? -23.142 1.214 5.545 1.00 92.75 352 GLN A C 1
ATOM 2788 O O . GLN A 1 352 ? -23.455 0.274 6.270 1.00 92.75 352 GLN A O 1
ATOM 2793 N N . ILE A 1 353 ? -22.414 1.059 4.434 1.00 95.00 353 ILE A N 1
ATOM 2794 C CA . ILE A 1 353 ? -21.953 -0.252 3.954 1.00 95.00 353 ILE A CA 1
ATOM 2795 C C . ILE A 1 353 ? -21.042 -0.919 4.988 1.00 95.00 353 ILE A C 1
ATOM 2797 O O . ILE A 1 353 ? -21.164 -2.117 5.222 1.00 95.00 353 ILE A O 1
ATOM 2801 N N . LEU A 1 354 ? -20.137 -0.162 5.613 1.00 95.38 354 LEU A N 1
ATOM 2802 C CA . LEU A 1 354 ? -19.231 -0.689 6.628 1.00 95.38 354 LEU A CA 1
ATOM 2803 C C . LEU A 1 354 ? -20.000 -1.196 7.854 1.00 95.38 354 LEU A C 1
ATOM 2805 O O . LEU A 1 354 ? -19.725 -2.299 8.313 1.00 95.38 354 LEU A O 1
ATOM 2809 N N . ASN A 1 355 ? -20.989 -0.446 8.344 1.00 93.00 355 ASN A N 1
ATOM 2810 C CA . ASN A 1 355 ? -21.832 -0.876 9.460 1.00 93.00 355 ASN A CA 1
ATOM 2811 C C . ASN A 1 355 ? -22.605 -2.155 9.127 1.00 93.00 355 ASN A C 1
ATOM 2813 O O . ASN A 1 355 ? -22.517 -3.129 9.871 1.00 93.00 355 ASN A O 1
ATOM 2817 N N . GLU A 1 356 ? -23.287 -2.191 7.980 1.00 92.69 356 GLU A N 1
ATOM 2818 C CA . GLU A 1 356 ? -24.012 -3.381 7.513 1.00 92.69 356 GLU A CA 1
ATOM 2819 C C . GLU A 1 356 ? -23.073 -4.593 7.374 1.00 92.69 356 GLU A C 1
ATOM 2821 O O . GLU A 1 356 ? -23.411 -5.703 7.796 1.00 92.69 356 GLU A O 1
ATOM 2826 N N . PHE A 1 357 ? -21.866 -4.377 6.843 1.00 94.62 357 PHE A N 1
ATOM 2827 C CA . PHE A 1 357 ? -20.844 -5.408 6.694 1.00 94.62 357 PHE A CA 1
ATOM 2828 C C . PHE A 1 357 ? -20.367 -5.954 8.043 1.00 94.62 357 PHE A C 1
ATOM 2830 O O . PHE A 1 357 ? -20.266 -7.170 8.199 1.00 94.62 357 PHE A O 1
ATOM 2837 N N . MET A 1 358 ? -20.086 -5.083 9.016 1.00 91.31 358 MET A N 1
ATOM 2838 C CA . MET A 1 358 ? -19.622 -5.495 10.343 1.00 91.31 358 MET A CA 1
ATOM 2839 C C . MET A 1 358 ? -20.702 -6.271 11.095 1.00 91.31 358 MET A C 1
ATOM 2841 O O . MET A 1 358 ? -20.418 -7.345 11.613 1.00 91.31 358 MET A O 1
ATOM 2845 N N . THR A 1 359 ? -21.940 -5.770 11.113 1.00 87.94 359 THR A N 1
ATOM 2846 C CA . THR A 1 359 ? -23.052 -6.413 11.828 1.00 87.94 359 THR A CA 1
ATOM 2847 C C . THR A 1 359 ? -23.421 -7.772 11.236 1.00 87.94 359 THR A C 1
ATOM 2849 O O . THR A 1 359 ? -23.820 -8.666 11.977 1.00 87.94 359 THR A O 1
ATOM 2852 N N . SER A 1 360 ? -23.283 -7.943 9.919 1.00 89.75 360 SER A N 1
ATOM 2853 C CA . SER A 1 360 ? -23.675 -9.189 9.247 1.00 89.75 360 SER A CA 1
ATOM 2854 C C . SER A 1 360 ? -22.604 -10.277 9.303 1.00 89.75 360 SER A C 1
ATOM 2856 O O . SER A 1 360 ? -22.947 -11.454 9.252 1.00 89.75 360 SER A O 1
ATOM 2858 N N . ASN A 1 361 ? -21.322 -9.898 9.360 1.00 89.81 361 ASN A N 1
ATOM 2859 C CA . ASN A 1 361 ? -20.225 -10.836 9.112 1.00 89.81 361 ASN A CA 1
ATOM 2860 C C . ASN A 1 361 ? -19.247 -11.000 10.280 1.00 89.81 361 ASN A C 1
ATOM 2862 O O . ASN A 1 361 ? -18.554 -12.008 10.319 1.00 89.81 361 ASN A O 1
ATOM 2866 N N . LEU A 1 362 ? -19.122 -10.026 11.189 1.00 89.94 362 LEU A N 1
ATOM 2867 C CA . LEU A 1 362 ? -17.990 -9.973 12.122 1.00 89.94 362 LEU A CA 1
ATOM 2868 C C . LEU A 1 362 ? -18.414 -10.101 13.581 1.00 89.94 362 LEU A C 1
ATOM 2870 O O . LEU A 1 362 ? -19.468 -9.619 14.001 1.00 89.94 362 LEU A O 1
ATOM 2874 N N . ASN A 1 363 ? -17.521 -10.662 14.397 1.00 87.81 363 ASN A N 1
ATOM 2875 C CA . ASN A 1 363 ? -17.672 -10.625 15.841 1.00 87.81 363 ASN A CA 1
ATOM 2876 C C . ASN A 1 363 ? -17.217 -9.262 16.384 1.00 87.81 363 ASN A C 1
ATOM 2878 O O . ASN A 1 363 ? -16.041 -9.054 16.687 1.00 87.81 363 ASN A O 1
ATOM 2882 N N . ILE A 1 364 ? -18.169 -8.342 16.556 1.00 88.25 364 ILE A N 1
ATOM 2883 C CA . ILE A 1 364 ? -17.929 -6.983 17.078 1.00 88.25 364 ILE A CA 1
ATOM 2884 C C . ILE A 1 364 ? -17.193 -7.025 18.429 1.00 88.25 364 ILE A C 1
ATOM 2886 O O . ILE A 1 364 ? -16.311 -6.207 18.688 1.00 88.25 364 ILE A O 1
ATOM 2890 N N . THR A 1 365 ? -17.474 -8.035 19.262 1.00 87.06 365 THR A N 1
ATOM 2891 C CA . THR A 1 365 ? -16.836 -8.206 20.576 1.00 87.06 365 THR A CA 1
ATOM 2892 C C . THR A 1 365 ? -15.403 -8.710 20.513 1.00 87.06 365 THR A C 1
ATOM 2894 O O . THR A 1 365 ? -14.839 -8.945 21.561 1.00 87.06 365 THR A O 1
ATOM 2897 N N . GLN A 1 366 ? -14.797 -8.944 19.351 1.00 91.06 366 GLN A N 1
ATOM 2898 C CA . GLN A 1 366 ? -13.370 -9.283 19.214 1.00 91.06 366 GLN A CA 1
ATOM 2899 C C . GLN A 1 366 ? -12.775 -8.610 17.966 1.00 91.06 366 GLN A C 1
ATOM 2901 O O . GLN A 1 366 ? -11.870 -9.137 17.317 1.00 91.06 366 GLN A O 1
ATOM 2906 N N . LEU A 1 367 ? -13.318 -7.441 17.613 1.00 94.94 367 LEU A N 1
ATOM 2907 C CA . LEU A 1 367 ? -13.036 -6.760 16.359 1.00 94.94 367 LEU A CA 1
ATOM 2908 C C . LEU A 1 367 ? -11.815 -5.837 16.456 1.00 94.94 367 LEU A C 1
ATOM 2910 O O . LEU A 1 367 ? -11.698 -5.006 17.361 1.00 94.94 367 LEU A O 1
ATOM 2914 N N . ILE A 1 368 ? -10.932 -5.949 15.466 1.00 96.94 368 ILE A N 1
ATOM 2915 C CA . ILE A 1 368 ? -9.813 -5.044 15.208 1.00 96.94 368 ILE A CA 1
ATOM 2916 C C . ILE A 1 368 ? -9.971 -4.523 13.783 1.00 96.94 368 ILE A C 1
ATOM 2918 O O . ILE A 1 368 ? -9.856 -5.285 12.827 1.00 96.94 368 ILE A O 1
ATOM 2922 N N . ILE A 1 369 ? -10.199 -3.224 13.630 1.00 97.25 369 ILE A N 1
ATOM 2923 C CA . ILE A 1 369 ? -10.292 -2.556 12.332 1.00 97.25 369 ILE A CA 1
ATOM 2924 C C . ILE A 1 369 ? -9.051 -1.694 12.147 1.00 97.25 369 ILE A C 1
ATOM 2926 O O . ILE A 1 369 ? -8.791 -0.811 12.959 1.00 97.25 369 ILE A O 1
ATOM 2930 N N . GLY A 1 370 ? -8.287 -1.919 11.086 1.00 96.00 370 GLY A N 1
ATOM 2931 C CA . GLY A 1 370 ? -7.139 -1.092 10.723 1.00 96.00 370 GLY A CA 1
ATOM 2932 C C . GLY A 1 370 ? -7.218 -0.636 9.275 1.00 96.00 370 GLY A C 1
ATOM 2933 O O . GLY A 1 370 ? -7.788 -1.322 8.435 1.00 96.00 370 GLY A O 1
ATOM 2934 N N . GLY A 1 371 ? -6.630 0.512 8.965 1.00 93.50 371 GLY A N 1
ATOM 2935 C CA . GLY A 1 371 ? -6.504 0.970 7.585 1.00 93.50 371 GLY A CA 1
ATOM 2936 C C . GLY A 1 371 ? -6.503 2.483 7.463 1.00 93.50 371 GLY A C 1
ATOM 2937 O O . GLY A 1 371 ? -6.330 3.194 8.458 1.00 93.50 371 GLY A O 1
ATOM 2938 N N . ASP A 1 372 ? -6.705 2.954 6.236 1.00 93.06 372 ASP A N 1
ATOM 2939 C CA . ASP A 1 372 ? -6.779 4.375 5.908 1.00 93.06 372 ASP A CA 1
ATOM 2940 C C . ASP A 1 372 ? -8.237 4.838 5.926 1.00 93.06 372 ASP A C 1
ATOM 2942 O O . ASP A 1 372 ? -9.061 4.484 5.076 1.00 93.06 372 ASP A O 1
ATOM 2946 N N . TRP A 1 373 ? -8.550 5.665 6.917 1.00 95.31 373 TRP A N 1
ATOM 2947 C CA . TRP A 1 373 ? -9.883 6.213 7.118 1.00 95.31 373 TRP A CA 1
ATOM 2948 C C . TRP A 1 373 ? -10.115 7.515 6.361 1.00 95.31 373 TRP A C 1
ATOM 2950 O O . TRP A 1 373 ? -11.245 8.010 6.358 1.00 95.31 373 TRP A O 1
ATOM 2960 N N . ASN A 1 374 ? -9.077 8.095 5.750 1.00 93.31 374 ASN A N 1
ATOM 2961 C CA . ASN A 1 374 ? -9.118 9.381 5.056 1.00 93.31 374 ASN A CA 1
ATOM 2962 C C . ASN A 1 374 ? -9.746 10.526 5.881 1.00 93.31 374 ASN A C 1
ATOM 2964 O O . ASN A 1 374 ? -10.252 11.516 5.346 1.00 93.31 374 ASN A O 1
ATOM 2968 N N . ALA A 1 375 ? -9.693 10.417 7.213 1.00 93.94 375 ALA A N 1
ATOM 2969 C CA . ALA A 1 375 ? -10.207 11.407 8.149 1.00 93.94 375 ALA A CA 1
ATOM 2970 C C . ALA A 1 375 ? -9.371 11.463 9.427 1.00 93.94 375 ALA A C 1
ATOM 2972 O O . ALA A 1 375 ? -8.871 10.458 9.912 1.00 93.94 375 ALA A O 1
ATOM 2973 N N . THR A 1 376 ? -9.265 12.662 9.998 1.00 95.56 376 THR A N 1
ATOM 2974 C CA . THR A 1 376 ? -8.613 12.895 11.296 1.00 95.56 376 THR A CA 1
ATOM 2975 C C . THR A 1 376 ? -9.670 12.963 12.392 1.00 95.56 376 THR A C 1
ATOM 2977 O O . THR A 1 376 ? -10.648 13.699 12.243 1.00 95.56 376 THR A O 1
ATOM 2980 N N . LEU A 1 377 ? -9.479 12.231 13.493 1.00 96.06 377 LEU A N 1
ATOM 2981 C CA . LEU A 1 377 ? -10.453 12.172 14.589 1.00 96.06 377 LEU A CA 1
ATOM 2982 C C . LEU A 1 377 ? -10.370 13.382 15.523 1.00 96.06 377 LEU A C 1
ATOM 2984 O O . LEU A 1 377 ? -11.407 13.878 15.965 1.00 96.06 377 LEU A O 1
ATOM 2988 N N . GLU A 1 378 ? -9.173 13.901 15.788 1.00 95.44 378 GLU A N 1
ATOM 2989 C CA . GLU A 1 378 ? -8.968 15.043 16.683 1.00 95.44 378 GLU A CA 1
ATOM 2990 C C . GLU A 1 378 ? -8.185 16.184 16.027 1.00 95.44 378 GLU A C 1
ATOM 2992 O O . GLU A 1 378 ? -7.475 16.012 15.038 1.00 95.44 378 GLU A O 1
ATOM 2997 N N . CYS A 1 379 ? -8.255 17.382 16.613 1.00 94.69 379 CYS A N 1
ATOM 2998 C CA . CYS A 1 379 ? -7.523 18.542 16.102 1.00 94.69 379 CYS A CA 1
ATOM 2999 C C . CYS A 1 379 ? -5.997 18.362 16.150 1.00 94.69 379 CYS A C 1
ATOM 3001 O O . CYS A 1 379 ? -5.291 18.905 15.299 1.00 94.69 379 CYS A O 1
ATOM 3003 N N . ILE A 1 380 ? -5.487 17.577 17.108 1.00 95.56 380 ILE A N 1
ATOM 3004 C CA . ILE A 1 380 ? -4.061 17.254 17.247 1.00 95.56 380 ILE A CA 1
ATOM 3005 C C . ILE A 1 380 ? -3.539 16.383 16.092 1.00 95.56 380 ILE A C 1
ATOM 3007 O O . ILE A 1 380 ? -2.338 16.390 15.813 1.00 95.56 380 ILE A O 1
ATOM 3011 N N . ASP A 1 381 ? -4.437 15.695 15.381 1.00 95.44 381 ASP A N 1
ATOM 3012 C CA . ASP A 1 381 ? -4.115 14.789 14.278 1.00 95.44 381 ASP A CA 1
ATOM 3013 C C . ASP A 1 381 ? -3.828 15.496 12.964 1.00 95.44 381 ASP A C 1
ATOM 3015 O O . ASP A 1 381 ? -3.453 14.838 11.998 1.00 95.44 381 ASP A O 1
ATOM 3019 N N . LYS A 1 382 ? -3.987 16.821 12.897 1.00 94.38 382 LYS A N 1
ATOM 3020 C CA . LYS A 1 382 ? -3.746 17.601 11.685 1.00 94.38 382 LYS A CA 1
ATOM 3021 C C . LYS A 1 382 ? -2.803 18.763 11.958 1.00 94.38 382 LYS A C 1
ATOM 3023 O O . LYS A 1 382 ? -2.940 19.499 12.932 1.00 94.38 382 LYS A O 1
ATOM 3028 N N . ARG A 1 383 ? -1.865 18.983 11.039 1.00 93.56 383 ARG A N 1
ATOM 3029 C CA . ARG A 1 383 ? -0.989 20.157 11.026 1.00 93.56 383 ARG A CA 1
ATOM 3030 C C . ARG A 1 383 ? -0.909 20.740 9.620 1.00 93.56 383 ARG A C 1
ATOM 3032 O O . ARG A 1 383 ? -0.660 20.009 8.669 1.00 93.56 383 ARG A O 1
ATOM 3039 N N . GLY A 1 384 ? -1.041 22.061 9.515 1.00 89.25 384 GLY A N 1
ATOM 3040 C CA . GLY A 1 384 ? -0.985 22.781 8.240 1.00 89.25 384 GLY A CA 1
ATOM 3041 C C . GLY A 1 384 ? -2.293 22.723 7.442 1.00 89.25 384 GLY A C 1
ATOM 3042 O O . GLY A 1 384 ? -3.257 22.064 7.836 1.00 89.25 384 GLY A O 1
ATOM 3043 N N . GLY A 1 385 ? -2.318 23.438 6.315 1.00 85.25 385 GLY A N 1
ATOM 3044 C CA . GLY A 1 385 ? -3.497 23.564 5.457 1.00 85.25 385 GLY A CA 1
ATOM 3045 C C . GLY A 1 385 ? -4.665 24.278 6.144 1.00 85.25 385 GLY A C 1
ATOM 3046 O O . GLY A 1 385 ? -4.476 25.152 6.990 1.00 85.25 385 GLY A O 1
ATOM 3047 N N . THR A 1 386 ? -5.890 23.902 5.777 1.00 82.00 386 THR A N 1
ATOM 3048 C CA . THR A 1 386 ? -7.108 24.446 6.390 1.00 82.00 386 THR A CA 1
ATOM 3049 C C . THR A 1 386 ? -7.211 24.066 7.866 1.00 82.00 386 THR A C 1
ATOM 3051 O O . THR A 1 386 ? -6.946 22.915 8.239 1.00 82.00 386 THR A O 1
ATOM 3054 N N . ARG A 1 387 ? -7.645 25.025 8.702 1.00 88.25 387 ARG A N 1
ATOM 3055 C CA . ARG A 1 387 ? -7.898 24.798 10.133 1.00 88.25 387 ARG A CA 1
ATOM 3056 C C . ARG A 1 387 ? -8.779 23.564 10.303 1.00 88.25 387 ARG A C 1
ATOM 3058 O O . ARG A 1 387 ? -9.808 23.443 9.639 1.00 88.25 387 ARG A O 1
ATOM 3065 N N . TRP A 1 388 ? -8.358 22.660 11.183 1.00 92.94 388 TRP A N 1
ATOM 3066 C CA . TRP A 1 388 ? -9.122 21.458 11.481 1.00 92.94 388 TRP A CA 1
ATOM 3067 C C . TRP A 1 388 ? -10.510 21.825 12.013 1.00 92.94 388 TRP A C 1
ATOM 3069 O O . TRP A 1 388 ? -10.643 22.716 12.857 1.00 92.94 388 TRP A O 1
ATOM 3079 N N . LYS A 1 389 ? -11.530 21.141 11.497 1.00 92.00 389 LYS A N 1
ATOM 3080 C CA . LYS A 1 389 ? -12.919 21.229 11.940 1.00 92.00 389 LYS A CA 1
ATOM 3081 C C . LYS A 1 389 ? -13.534 19.827 11.865 1.00 92.00 389 LYS A C 1
ATOM 3083 O O . LYS A 1 389 ? -13.194 19.102 10.926 1.00 92.00 389 LYS A O 1
ATOM 3088 N N . PRO A 1 390 ? -14.433 19.458 12.792 1.00 93.12 390 PRO A N 1
ATOM 3089 C CA . PRO A 1 390 ? -15.203 18.227 12.672 1.00 93.12 390 PRO A CA 1
ATOM 3090 C C . PRO A 1 390 ? -15.993 18.212 11.360 1.00 93.12 390 PRO A C 1
ATOM 3092 O O . PRO A 1 390 ? -16.585 19.222 10.975 1.00 93.12 390 PRO A O 1
ATOM 3095 N N . THR A 1 391 ? -15.996 17.073 10.675 1.00 92.81 391 THR A N 1
ATOM 3096 C CA . THR A 1 391 ? -16.810 16.836 9.477 1.00 92.81 391 THR A CA 1
ATOM 3097 C C . THR A 1 391 ? -17.953 15.884 9.812 1.00 92.81 391 THR A C 1
ATOM 3099 O O . THR A 1 391 ? -17.864 15.127 10.779 1.00 92.81 391 THR A O 1
ATOM 3102 N N . ALA A 1 392 ? -19.013 15.881 8.998 1.00 93.50 392 ALA A N 1
ATOM 3103 C CA . ALA A 1 392 ? -20.103 14.915 9.146 1.00 93.50 392 ALA A CA 1
ATOM 3104 C C . ALA A 1 392 ? -19.586 13.467 9.090 1.00 93.50 392 ALA A C 1
ATOM 3106 O O . ALA A 1 392 ? -19.972 12.647 9.912 1.00 93.50 392 ALA A O 1
ATOM 3107 N N . TYR A 1 393 ? -18.635 13.188 8.192 1.00 95.88 393 TYR A N 1
ATOM 3108 C CA . TYR A 1 393 ? -17.992 11.881 8.084 1.00 95.88 393 TYR A CA 1
ATOM 3109 C C . TYR A 1 393 ? -17.214 11.495 9.352 1.00 95.88 393 TYR A C 1
ATOM 3111 O O . TYR A 1 393 ? -17.441 10.423 9.900 1.00 95.88 393 TYR A O 1
ATOM 3119 N N . ARG A 1 394 ? -16.369 12.389 9.886 1.00 95.38 394 ARG A N 1
ATOM 3120 C CA . ARG A 1 394 ? -15.659 12.156 11.157 1.00 95.38 394 ARG A CA 1
ATOM 3121 C C . ARG A 1 394 ? -16.628 11.917 12.313 1.00 95.38 394 ARG A C 1
ATOM 3123 O O . ARG A 1 394 ? -16.356 11.080 13.163 1.00 95.38 394 ARG A O 1
ATOM 3130 N N . ASN A 1 395 ? -17.729 12.664 12.372 1.00 96.75 395 ASN A N 1
ATOM 3131 C CA . ASN A 1 395 ? -18.737 12.470 13.412 1.00 96.75 395 ASN A CA 1
ATOM 3132 C C . ASN A 1 395 ? -19.450 11.124 13.251 1.00 96.75 395 ASN A C 1
ATOM 3134 O O . ASN A 1 395 ? -19.657 10.457 14.251 1.00 96.75 395 ASN A O 1
ATOM 3138 N N . GLY A 1 396 ? -19.723 10.688 12.018 1.00 97.12 396 GLY A N 1
ATOM 3139 C CA . GLY A 1 396 ? -20.245 9.348 11.745 1.00 97.12 396 GLY A CA 1
ATOM 3140 C C . GLY A 1 396 ? -19.300 8.232 12.199 1.00 97.12 396 GLY A C 1
ATOM 3141 O O . GLY A 1 396 ? -19.765 7.256 12.775 1.00 97.12 396 GLY A O 1
ATOM 3142 N N . ILE A 1 397 ? -17.980 8.398 12.030 1.00 97.50 397 ILE A N 1
ATOM 3143 C CA . ILE A 1 397 ? -16.991 7.452 12.584 1.00 97.50 397 ILE A CA 1
ATOM 3144 C C . ILE A 1 397 ? -17.095 7.398 14.114 1.00 97.50 397 ILE A C 1
ATOM 3146 O O . ILE A 1 397 ? -17.055 6.317 14.684 1.00 97.50 397 ILE A O 1
ATOM 3150 N N . ILE A 1 398 ? -17.256 8.541 14.785 1.00 97.62 398 ILE A N 1
ATOM 3151 C CA . ILE A 1 398 ? -17.380 8.578 16.251 1.00 97.62 398 ILE A CA 1
ATOM 3152 C C . ILE A 1 398 ? -18.684 7.957 16.729 1.00 97.62 398 ILE A C 1
ATOM 3154 O O . ILE A 1 398 ? -18.646 7.179 17.672 1.00 97.62 398 ILE A O 1
ATOM 3158 N N . SER A 1 399 ? -19.806 8.234 16.066 1.00 97.12 399 SER A N 1
ATOM 3159 C CA . SER A 1 399 ? -21.076 7.576 16.384 1.00 97.12 399 SER A CA 1
ATOM 3160 C C . SER A 1 399 ? -20.962 6.060 16.224 1.00 97.12 399 SER A C 1
ATOM 3162 O O . SER A 1 399 ? -21.321 5.330 17.135 1.00 97.12 399 SER A O 1
ATOM 3164 N N . MET A 1 400 ? -20.343 5.585 15.138 1.00 95.25 400 MET A N 1
ATOM 3165 C CA . MET A 1 400 ? -20.052 4.160 14.946 1.00 95.25 400 MET A CA 1
ATOM 3166 C C . MET A 1 400 ? -19.143 3.597 16.051 1.00 95.25 400 MET A C 1
ATOM 3168 O O . MET A 1 400 ? -19.363 2.486 16.525 1.00 95.25 400 MET A O 1
ATOM 3172 N N . MET A 1 401 ? -18.122 4.345 16.480 1.00 96.19 401 MET A N 1
ATOM 3173 C CA . MET A 1 401 ? -17.254 3.936 17.588 1.00 96.19 401 MET A CA 1
ATOM 3174 C C . MET A 1 401 ? -18.023 3.810 18.906 1.00 96.19 401 MET A C 1
ATOM 3176 O O . MET A 1 401 ? -17.807 2.855 19.642 1.00 96.19 401 MET A O 1
ATOM 3180 N N . GLU A 1 402 ? -18.914 4.754 19.200 1.00 94.75 402 GLU A N 1
ATOM 3181 C CA . GLU A 1 402 ? -19.752 4.740 20.401 1.00 94.75 402 GLU A CA 1
ATOM 3182 C C . GLU A 1 402 ? -20.773 3.594 20.364 1.00 94.75 402 GLU A C 1
ATOM 3184 O O . GLU A 1 402 ? -20.924 2.883 21.355 1.00 94.75 402 GLU A O 1
ATOM 3189 N N . GLU A 1 403 ? -21.423 3.371 19.219 1.00 91.75 403 GLU A N 1
ATOM 3190 C CA . GLU A 1 403 ? -22.418 2.309 19.012 1.00 91.75 403 GLU A CA 1
ATOM 3191 C C . GLU A 1 403 ? -21.817 0.900 19.120 1.00 91.75 403 GLU A C 1
ATOM 3193 O O . GLU A 1 403 ? -22.457 -0.006 19.652 1.00 91.75 403 GLU A O 1
ATOM 3198 N N . LEU A 1 404 ? -20.587 0.713 18.634 1.00 90.94 404 LEU A N 1
ATOM 3199 C CA . LEU A 1 404 ? -19.902 -0.584 18.592 1.00 90.94 404 LEU A CA 1
ATOM 3200 C C . LEU A 1 404 ? -18.873 -0.773 19.722 1.00 90.94 404 LEU A C 1
ATOM 3202 O O . LEU A 1 404 ? -18.133 -1.756 19.713 1.00 90.94 404 LEU A O 1
ATOM 3206 N N . ASP A 1 405 ? -18.800 0.168 20.671 1.00 94.12 405 ASP A N 1
ATOM 3207 C CA . ASP A 1 405 ? -17.809 0.221 21.761 1.00 94.12 405 ASP A CA 1
ATOM 3208 C C . ASP A 1 405 ? -16.359 0.031 21.257 1.00 94.12 405 ASP A C 1
ATOM 3210 O O . ASP A 1 405 ? -15.539 -0.693 21.835 1.00 94.12 405 ASP A O 1
ATOM 3214 N N . LEU A 1 406 ? -16.040 0.692 20.138 1.00 96.06 406 LEU A N 1
ATOM 3215 C CA . LEU A 1 406 ? -14.711 0.729 19.532 1.00 96.06 406 LEU A CA 1
ATOM 3216 C C . LEU A 1 406 ? -13.918 1.942 20.025 1.00 96.06 406 LEU A C 1
ATOM 3218 O O . LEU A 1 406 ? -14.443 3.032 20.248 1.00 96.06 406 LEU A O 1
ATOM 3222 N N . ILE A 1 407 ? -12.603 1.777 20.134 1.00 96.88 407 ILE A N 1
ATOM 3223 C CA . ILE A 1 407 ? -11.683 2.812 20.605 1.00 96.88 407 ILE A CA 1
ATOM 3224 C C . ILE A 1 407 ? -10.544 3.002 19.607 1.00 96.88 407 ILE A C 1
ATOM 3226 O O . ILE A 1 407 ? -9.923 2.036 19.166 1.00 96.88 407 ILE A O 1
ATOM 3230 N N . ASP A 1 408 ? -10.203 4.264 19.326 1.00 97.62 408 ASP A N 1
ATOM 3231 C CA . ASP A 1 408 ? -8.923 4.626 18.710 1.00 97.62 408 ASP A CA 1
ATOM 3232 C C . ASP A 1 408 ? -7.788 4.370 19.707 1.00 97.62 408 ASP A C 1
ATOM 3234 O O . ASP A 1 408 ? -7.495 5.177 20.601 1.00 97.62 408 ASP A O 1
ATOM 3238 N N . ILE A 1 409 ? -7.149 3.213 19.554 1.00 97.12 409 ILE A N 1
ATOM 3239 C CA . ILE A 1 409 ? -6.152 2.730 20.506 1.00 97.12 409 ILE A CA 1
ATOM 3240 C C . ILE A 1 409 ? -4.920 3.636 20.579 1.00 97.12 409 ILE A C 1
ATOM 3242 O O . ILE A 1 409 ? -4.328 3.798 21.650 1.00 97.12 409 ILE A O 1
ATOM 3246 N N . PHE A 1 410 ? -4.552 4.291 19.472 1.00 96.31 410 PHE A N 1
ATOM 3247 C CA . PHE A 1 410 ? -3.419 5.211 19.466 1.00 96.31 410 PHE A CA 1
ATOM 3248 C C . PHE A 1 410 ? -3.683 6.394 20.390 1.00 96.31 410 PHE A C 1
ATOM 3250 O O . PHE A 1 410 ? -2.851 6.723 21.235 1.00 96.31 410 PHE A O 1
ATOM 3257 N N . ARG A 1 411 ? -4.851 7.025 20.256 1.00 95.81 411 ARG A N 1
ATOM 3258 C CA . ARG A 1 411 ? -5.188 8.219 21.034 1.00 95.81 411 ARG A CA 1
ATOM 3259 C C . ARG A 1 411 ? -5.487 7.887 22.493 1.00 95.81 411 ARG A C 1
ATOM 3261 O O . ARG A 1 411 ? -5.127 8.670 23.368 1.00 95.81 411 ARG A O 1
ATOM 3268 N N . LYS A 1 412 ? -6.028 6.692 22.763 1.00 96.06 412 LYS A N 1
ATOM 3269 C CA . LYS A 1 412 ? -6.206 6.169 24.123 1.00 96.06 412 LYS A CA 1
ATOM 3270 C C . LYS A 1 412 ? -4.880 6.033 24.877 1.00 96.06 412 LYS A C 1
ATOM 3272 O O . LYS A 1 412 ? -4.812 6.433 26.036 1.00 96.06 412 LYS A O 1
ATOM 3277 N N . LEU A 1 413 ? -3.842 5.489 24.235 1.00 95.38 413 LEU A N 1
ATOM 3278 C CA . LEU A 1 413 ? -2.526 5.286 24.859 1.00 95.38 413 LEU A CA 1
ATOM 3279 C C . LEU A 1 413 ? -1.635 6.534 24.810 1.00 95.38 413 LEU A C 1
ATOM 3281 O O . LEU A 1 413 ? -0.787 6.729 25.678 1.00 95.38 413 LEU A O 1
ATOM 3285 N N . LYS A 1 414 ? -1.792 7.377 23.784 1.00 95.38 414 LYS A N 1
ATOM 3286 C CA . LYS A 1 414 ? -0.901 8.510 23.488 1.00 95.38 414 LYS A CA 1
ATOM 3287 C C . LYS A 1 414 ? -1.700 9.800 23.221 1.00 95.38 414 LYS A C 1
ATOM 3289 O O . LYS A 1 414 ? -1.562 10.385 22.142 1.00 95.38 414 LYS A O 1
ATOM 3294 N N . PRO A 1 415 ? -2.497 10.297 24.191 1.00 95.38 415 PRO A N 1
ATOM 3295 C CA . PRO A 1 415 ? -3.458 11.386 23.973 1.00 95.38 415 PRO A CA 1
ATOM 3296 C C . PRO A 1 415 ? -2.804 12.670 23.448 1.00 95.38 415 PRO A C 1
ATOM 3298 O O . PRO A 1 415 ? -3.271 13.270 22.481 1.00 95.38 415 PRO A O 1
ATOM 3301 N N . HIS A 1 416 ? -1.661 13.056 24.018 1.00 94.12 416 HIS A N 1
ATOM 3302 C CA . HIS A 1 416 ? -1.002 14.333 23.721 1.00 94.12 416 HIS A CA 1
ATOM 3303 C C . HIS A 1 416 ? 0.148 14.236 22.708 1.00 94.12 416 HIS A C 1
ATOM 3305 O O . HIS A 1 416 ? 0.765 15.249 22.369 1.00 94.12 416 HIS A O 1
ATOM 3311 N N . ILE A 1 417 ? 0.456 13.037 22.206 1.00 94.12 417 ILE A N 1
ATOM 3312 C CA . ILE A 1 417 ? 1.564 12.843 21.267 1.00 94.12 417 ILE A CA 1
ATOM 3313 C C . ILE A 1 417 ? 1.092 13.165 19.849 1.00 94.12 417 ILE A C 1
ATOM 3315 O O . ILE A 1 417 ? 0.113 12.610 19.346 1.00 94.12 417 ILE A O 1
ATOM 3319 N N . LYS A 1 418 ? 1.830 14.049 19.175 1.00 92.69 418 LYS A N 1
ATOM 3320 C CA . LYS A 1 418 ? 1.634 14.350 17.754 1.00 92.69 418 LYS A CA 1
ATOM 3321 C C . LYS A 1 418 ? 2.359 13.306 16.912 1.00 92.69 418 LYS A C 1
ATOM 3323 O O . LYS A 1 418 ? 3.574 13.384 16.753 1.00 92.69 418 LYS A O 1
ATOM 3328 N N . SER A 1 419 ? 1.607 12.365 16.351 1.00 92.44 419 SER A N 1
ATOM 3329 C CA . SER A 1 419 ? 2.088 11.452 15.313 1.00 92.44 419 SER A CA 1
ATOM 3330 C C . SER A 1 419 ? 1.210 11.579 14.077 1.00 92.44 419 SER A C 1
ATOM 3332 O O . SER A 1 419 ? -0.006 11.703 14.193 1.00 92.44 419 SER A O 1
ATOM 3334 N N . PHE A 1 420 ? 1.833 11.567 12.902 1.00 92.06 420 PHE A N 1
ATOM 3335 C CA . PHE A 1 420 ? 1.158 11.724 11.616 1.00 92.06 420 PHE A CA 1
ATOM 3336 C C . PHE A 1 420 ? 1.494 10.528 10.741 1.00 92.06 420 PHE A C 1
ATOM 3338 O O . PHE A 1 420 ? 2.670 10.161 10.639 1.00 92.06 420 PHE A O 1
ATOM 3345 N N . SER A 1 421 ? 0.467 9.957 10.124 1.00 90.06 421 SER A N 1
ATOM 3346 C CA . SER A 1 421 ? 0.592 8.839 9.198 1.00 90.06 421 SER A CA 1
ATOM 3347 C C . SER A 1 421 ? 0.672 9.298 7.747 1.00 90.06 421 SER A C 1
ATOM 3349 O O . SER A 1 421 ? 1.168 8.550 6.939 1.00 90.06 421 SER A O 1
ATOM 3351 N N . TYR A 1 422 ? 0.276 10.528 7.426 1.00 89.06 422 TYR A N 1
ATOM 3352 C CA . TYR A 1 422 ? 0.331 11.118 6.092 1.00 89.06 422 TYR A CA 1
ATOM 3353 C C . TYR A 1 422 ? 1.065 12.461 6.122 1.00 89.06 422 TYR A C 1
ATOM 3355 O O . TYR A 1 422 ? 0.868 13.282 7.029 1.00 89.06 422 TYR A O 1
ATOM 3363 N N . GLU A 1 423 ? 1.896 12.715 5.115 1.00 86.38 423 GLU A N 1
ATOM 3364 C CA . GLU A 1 423 ? 2.621 13.965 4.926 1.00 86.38 423 GLU A CA 1
ATOM 3365 C C . GLU A 1 423 ? 2.671 14.380 3.449 1.00 86.38 423 GLU A C 1
ATOM 3367 O O . GLU A 1 423 ? 3.397 13.819 2.632 1.00 86.38 423 GLU A O 1
ATOM 3372 N N . SER A 1 424 ? 1.990 15.482 3.129 1.00 81.19 424 SER A N 1
ATOM 3373 C CA . SER A 1 424 ? 2.168 16.177 1.856 1.00 81.19 424 SER A CA 1
ATOM 3374 C C . SER A 1 424 ? 3.222 17.266 2.005 1.00 81.19 424 SER A C 1
ATOM 3376 O O . SER A 1 424 ? 2.951 18.360 2.514 1.00 81.19 424 SER A O 1
ATOM 3378 N N . LYS A 1 425 ? 4.435 16.996 1.510 1.00 78.75 425 LYS A N 1
ATOM 3379 C CA . LYS A 1 425 ? 5.527 17.988 1.485 1.00 78.75 425 LYS A CA 1
ATOM 3380 C C . LYS A 1 425 ? 5.166 19.225 0.660 1.00 78.75 425 LYS A C 1
ATOM 3382 O O . LYS A 1 425 ? 5.556 20.332 1.017 1.00 78.75 425 LYS A O 1
ATOM 3387 N N . PHE A 1 426 ? 4.404 19.039 -0.419 1.00 74.19 426 PHE A N 1
ATOM 3388 C CA . PHE A 1 426 ? 3.979 20.125 -1.302 1.00 74.19 426 PHE A CA 1
ATOM 3389 C C . PHE A 1 426 ? 2.987 21.066 -0.615 1.00 74.19 426 PHE A C 1
ATOM 3391 O O . PHE A 1 426 ? 3.212 22.272 -0.579 1.00 74.19 426 PHE A O 1
ATOM 3398 N N . LEU A 1 427 ? 1.936 20.510 -0.005 1.00 74.81 427 LEU A N 1
ATOM 3399 C CA . LEU A 1 427 ? 0.913 21.299 0.686 1.00 74.81 427 LEU A CA 1
ATOM 3400 C C . LEU A 1 427 ? 1.346 21.730 2.097 1.00 74.81 427 LEU A C 1
ATOM 3402 O O . LEU A 1 427 ? 0.638 22.490 2.755 1.00 74.81 427 LEU A O 1
ATOM 3406 N N . LYS A 1 428 ? 2.500 21.242 2.578 1.00 81.75 428 LYS A N 1
ATOM 3407 C CA . LYS A 1 428 ? 2.980 21.400 3.961 1.00 81.75 428 LYS A CA 1
ATOM 3408 C C . LYS A 1 428 ? 1.928 20.948 4.985 1.00 81.75 428 LYS A C 1
ATOM 3410 O O . LYS A 1 428 ? 1.770 21.559 6.044 1.00 81.75 428 LYS A O 1
ATOM 3415 N N . VAL A 1 429 ? 1.208 19.876 4.655 1.00 86.19 429 VAL A N 1
ATOM 3416 C CA . VAL A 1 429 ? 0.160 19.279 5.492 1.00 86.19 429 VAL A CA 1
ATOM 3417 C C . VAL A 1 429 ? 0.654 17.955 6.047 1.00 86.19 429 VAL A C 1
ATOM 3419 O O . VAL A 1 429 ? 1.228 17.150 5.318 1.00 86.19 429 VAL A O 1
ATOM 3422 N N . LYS A 1 430 ? 0.390 17.717 7.331 1.00 92.56 430 LYS A N 1
ATOM 3423 C CA . LYS A 1 430 ? 0.542 16.409 7.972 1.00 92.56 430 LYS A CA 1
ATOM 3424 C C . LYS A 1 430 ? -0.778 16.001 8.602 1.00 92.56 430 LYS A C 1
ATOM 3426 O O . LYS A 1 430 ? -1.485 16.851 9.152 1.00 92.56 430 LYS A O 1
ATOM 3431 N N . SER A 1 431 ? -1.141 14.732 8.502 1.00 93.06 431 SER A N 1
ATOM 3432 C CA . SER A 1 431 ? -2.388 14.210 9.064 1.00 93.06 431 SER A CA 1
ATOM 3433 C C . SER A 1 431 ? -2.214 12.783 9.577 1.00 93.06 431 SER A C 1
ATOM 3435 O O . SER A 1 431 ? -1.368 12.054 9.076 1.00 93.06 431 SER A O 1
ATOM 3437 N N . ARG A 1 432 ? -2.974 12.380 10.595 1.00 95.06 432 ARG A N 1
ATOM 3438 C CA . ARG A 1 432 ? -3.111 10.973 10.998 1.00 95.06 432 ARG A CA 1
ATOM 3439 C C . ARG A 1 432 ? -4.409 10.426 10.411 1.00 95.06 432 ARG A C 1
ATOM 3441 O O . ARG A 1 432 ? -5.476 10.676 10.961 1.00 95.06 432 ARG A O 1
ATOM 3448 N N . LEU A 1 433 ? -4.288 9.782 9.257 1.00 93.62 433 LEU A N 1
ATOM 3449 C CA . LEU A 1 433 ? -5.396 9.207 8.485 1.00 93.62 433 LEU A CA 1
ATOM 3450 C C . LEU A 1 433 ? -5.498 7.691 8.685 1.00 93.62 433 LEU A C 1
ATOM 3452 O O . LEU A 1 433 ? -6.588 7.132 8.622 1.00 93.62 433 LEU A O 1
ATOM 3456 N N . ASP A 1 434 ? -4.368 7.066 9.007 1.00 94.25 434 ASP A N 1
ATOM 3457 C CA . ASP A 1 434 ? -4.225 5.637 9.232 1.00 94.25 434 ASP A CA 1
ATOM 3458 C C . ASP A 1 434 ? -4.270 5.362 10.738 1.00 94.25 434 ASP A C 1
ATOM 3460 O O . ASP A 1 434 ? -3.500 5.949 11.514 1.00 94.25 434 ASP A O 1
ATOM 3464 N N . TYR A 1 435 ? -5.187 4.502 11.174 1.00 95.31 435 TYR A N 1
ATOM 3465 C CA . TYR A 1 435 ? -5.316 4.123 12.581 1.00 95.31 435 TYR A CA 1
ATOM 3466 C C . TYR A 1 435 ? -6.089 2.820 12.772 1.00 95.31 435 TYR A C 1
ATOM 3468 O O . TYR A 1 435 ? -6.820 2.361 11.895 1.00 95.31 435 TYR A O 1
ATOM 3476 N N . PHE A 1 436 ? -5.909 2.247 13.964 1.00 97.44 436 PHE A N 1
ATOM 3477 C CA . PHE A 1 436 ? -6.664 1.097 14.435 1.00 97.44 436 PHE A CA 1
ATOM 3478 C C . PHE A 1 436 ? -7.813 1.538 15.341 1.00 97.44 436 PHE A C 1
ATOM 3480 O O . PHE A 1 436 ? -7.591 2.259 16.317 1.00 97.44 436 PHE A O 1
ATOM 3487 N N . LEU A 1 437 ? -9.013 1.051 15.039 1.00 97.44 437 LEU A N 1
ATOM 3488 C CA . LEU A 1 437 ? -10.147 1.015 15.951 1.00 97.44 437 LEU A CA 1
ATOM 3489 C C . LEU A 1 437 ? -10.273 -0.411 16.477 1.00 97.44 437 LEU A C 1
ATOM 3491 O O . LEU A 1 437 ? -10.369 -1.349 15.690 1.00 97.44 437 LEU A O 1
ATOM 3495 N N . ILE A 1 438 ? -10.249 -0.588 17.792 1.00 96.81 438 ILE A N 1
ATOM 3496 C CA . ILE A 1 438 ? -10.372 -1.913 18.408 1.00 96.81 438 ILE A CA 1
ATOM 3497 C C . ILE A 1 438 ? -11.550 -1.940 19.363 1.00 96.81 438 ILE A C 1
ATOM 3499 O O . ILE A 1 438 ? -11.846 -0.930 20.004 1.00 96.81 438 ILE A O 1
ATOM 3503 N N . ALA A 1 439 ? -12.179 -3.099 19.502 1.00 95.38 439 ALA A N 1
ATOM 3504 C CA . ALA A 1 439 ? -13.161 -3.334 20.546 1.00 95.38 439 ALA A CA 1
ATOM 3505 C C . ALA A 1 439 ? -12.554 -3.040 21.926 1.00 95.38 439 ALA A C 1
ATOM 3507 O O . ALA A 1 439 ? -11.433 -3.451 22.243 1.00 95.38 439 ALA A O 1
ATOM 3508 N N . LYS A 1 440 ? -13.275 -2.279 22.749 1.00 93.44 440 LYS A N 1
ATOM 3509 C CA . LYS A 1 440 ? -12.753 -1.697 23.991 1.00 93.44 440 LYS A CA 1
ATOM 3510 C C . LYS A 1 440 ? -12.157 -2.711 24.955 1.00 93.44 440 LYS A C 1
ATOM 3512 O O . LYS A 1 440 ? -11.135 -2.412 25.576 1.00 93.44 440 LYS A O 1
ATOM 3517 N N . HIS A 1 441 ? -12.732 -3.904 25.071 1.00 87.94 441 HIS A N 1
ATOM 3518 C CA . HIS A 1 441 ? -12.210 -4.965 25.939 1.00 87.94 441 HIS A CA 1
ATOM 3519 C C . HIS A 1 441 ? -10.849 -5.509 25.466 1.00 87.94 441 HIS A C 1
ATOM 3521 O O . HIS A 1 441 ? -10.103 -6.032 26.293 1.00 87.94 441 HIS A O 1
ATOM 3527 N N . LEU A 1 442 ? -10.475 -5.361 24.184 1.00 91.31 442 LEU A N 1
ATOM 3528 C CA . LEU A 1 442 ? -9.142 -5.729 23.682 1.00 91.31 442 LEU A CA 1
ATOM 3529 C C . LEU A 1 442 ? -8.048 -4.779 24.166 1.00 91.31 442 LEU A C 1
ATOM 3531 O O . LEU A 1 442 ? -6.880 -5.155 24.140 1.00 91.31 442 LEU A O 1
ATOM 3535 N N . THR A 1 443 ? -8.400 -3.587 24.661 1.00 91.56 443 THR A N 1
ATOM 3536 C CA . THR A 1 443 ? -7.432 -2.590 25.152 1.00 91.56 443 THR A CA 1
ATOM 3537 C C . THR A 1 443 ? -6.472 -3.173 26.193 1.00 91.56 443 THR A C 1
ATOM 3539 O O . THR A 1 443 ? -5.299 -2.816 26.198 1.00 91.56 443 THR A O 1
ATOM 3542 N N . GLN A 1 444 ? -6.935 -4.102 27.039 1.00 88.69 444 GLN A N 1
ATOM 3543 C CA . GLN A 1 444 ? -6.101 -4.754 28.062 1.00 88.69 444 GLN A CA 1
ATOM 3544 C C . GLN A 1 444 ? -4.993 -5.648 27.481 1.00 88.69 444 GLN A C 1
ATOM 3546 O O . GLN A 1 444 ? -3.986 -5.887 28.139 1.00 88.69 444 GLN A O 1
ATOM 3551 N N . HIS A 1 445 ? -5.175 -6.131 26.251 1.00 89.12 445 HIS A N 1
ATOM 3552 C CA . HIS A 1 445 ? -4.207 -6.961 25.541 1.00 89.12 445 HIS A CA 1
ATOM 3553 C C . HIS A 1 445 ? -3.253 -6.121 24.689 1.00 89.12 445 HIS A C 1
ATOM 3555 O O . HIS A 1 445 ? -2.340 -6.665 24.081 1.00 89.12 445 HIS A O 1
ATOM 3561 N N . VAL A 1 446 ? -3.433 -4.801 24.604 1.00 91.62 446 VAL A N 1
ATOM 3562 C CA . VAL A 1 446 ? -2.562 -3.951 23.790 1.00 91.62 446 VAL A CA 1
ATOM 3563 C C . VAL A 1 446 ? -1.256 -3.691 24.525 1.00 91.62 446 VAL A C 1
ATOM 3565 O O . VAL A 1 446 ? -1.233 -3.037 25.564 1.00 91.62 446 VAL A O 1
ATOM 3568 N N . HIS A 1 447 ? -0.155 -4.161 23.943 1.00 89.56 447 HIS A N 1
ATOM 3569 C CA . HIS A 1 447 ? 1.190 -3.914 24.447 1.00 89.56 447 HIS A CA 1
ATOM 3570 C C . HIS A 1 447 ? 1.724 -2.554 23.973 1.00 89.56 447 HIS A C 1
ATOM 3572 O O . HIS A 1 447 ? 2.208 -1.754 24.772 1.00 89.56 447 HIS A O 1
ATOM 3578 N N . ASN A 1 448 ? 1.620 -2.260 22.673 1.00 90.81 448 ASN A N 1
ATOM 3579 C CA . ASN A 1 448 ? 2.113 -1.008 22.099 1.00 90.81 448 ASN A CA 1
ATOM 3580 C C . ASN A 1 448 ? 1.385 -0.657 20.796 1.00 90.81 448 ASN A C 1
ATOM 3582 O O . ASN A 1 448 ? 0.873 -1.519 20.087 1.00 90.81 448 ASN A O 1
ATOM 3586 N N . VAL A 1 449 ? 1.399 0.629 20.453 1.00 91.81 449 VAL A N 1
ATOM 3587 C CA . VAL A 1 449 ? 0.975 1.143 19.150 1.00 91.81 449 VAL A CA 1
ATOM 3588 C C . VAL A 1 449 ? 1.928 2.245 18.704 1.00 91.81 449 VAL A C 1
ATOM 3590 O O . VAL A 1 449 ? 2.150 3.227 19.418 1.00 91.81 449 VAL A O 1
ATOM 3593 N N . GLU A 1 450 ? 2.532 2.106 17.530 1.00 88.06 450 GLU A N 1
ATOM 3594 C CA . GLU A 1 450 ? 3.545 3.047 17.052 1.00 88.06 450 GLU A CA 1
ATOM 3595 C C . GLU A 1 450 ? 3.479 3.303 15.548 1.00 88.06 450 GLU A C 1
ATOM 3597 O O . GLU A 1 450 ? 3.031 2.475 14.761 1.00 88.06 450 GLU A O 1
ATOM 3602 N N . THR A 1 451 ? 3.944 4.486 15.149 1.00 86.19 451 THR A N 1
ATOM 3603 C CA . THR A 1 451 ? 4.063 4.876 13.744 1.00 86.19 451 THR A CA 1
ATOM 3604 C C . THR A 1 451 ? 5.486 4.588 13.272 1.00 86.19 451 THR A C 1
ATOM 3606 O O . THR A 1 451 ? 6.437 5.175 13.789 1.00 86.19 451 THR A O 1
ATOM 3609 N N . LYS A 1 452 ? 5.641 3.707 12.285 1.00 79.50 452 LYS A N 1
ATOM 3610 C CA . LYS A 1 452 ? 6.923 3.338 11.673 1.00 79.50 452 LYS A CA 1
ATOM 3611 C C . LYS A 1 452 ? 7.088 4.011 10.319 1.00 79.50 452 LYS A C 1
ATOM 3613 O O . LYS A 1 452 ? 6.129 4.210 9.577 1.00 79.50 452 LYS A O 1
ATOM 3618 N N . THR A 1 453 ? 8.325 4.350 9.975 1.00 69.19 453 THR A N 1
ATOM 3619 C CA . THR A 1 453 ? 8.660 4.740 8.603 1.00 69.19 453 THR A CA 1
ATOM 3620 C C . THR A 1 453 ? 8.341 3.583 7.668 1.00 69.19 453 THR A C 1
ATOM 3622 O O . THR A 1 453 ? 8.749 2.454 7.934 1.00 69.19 453 THR A O 1
ATOM 3625 N N . ALA A 1 454 ? 7.619 3.863 6.592 1.00 60.00 454 ALA A N 1
ATOM 3626 C CA . ALA A 1 454 ? 7.331 2.882 5.561 1.00 60.00 454 ALA A CA 1
ATOM 3627 C C . ALA A 1 454 ? 8.202 3.124 4.325 1.00 60.00 454 ALA A C 1
ATOM 3629 O O . ALA A 1 454 ? 8.887 4.141 4.222 1.00 60.00 454 ALA A O 1
ATOM 3630 N N . THR A 1 455 ? 8.174 2.176 3.389 1.00 53.22 455 THR A N 1
ATOM 3631 C CA . THR A 1 455 ? 8.902 2.267 2.116 1.00 53.22 455 THR A CA 1
ATOM 3632 C C . THR A 1 455 ? 8.401 3.425 1.242 1.00 53.22 455 THR A C 1
ATOM 3634 O O . THR A 1 455 ? 9.155 3.925 0.411 1.00 53.22 455 THR A O 1
ATOM 3637 N N . THR A 1 456 ? 7.164 3.893 1.440 1.00 57.31 456 THR A N 1
ATOM 3638 C CA . THR A 1 456 ? 6.580 4.982 0.648 1.00 57.31 456 THR A CA 1
ATOM 3639 C C . THR A 1 456 ? 6.926 6.374 1.183 1.00 57.31 456 THR A C 1
ATOM 3641 O O . THR A 1 456 ? 7.083 6.561 2.392 1.00 57.31 456 THR A O 1
ATOM 3644 N N . PRO A 1 457 ? 6.968 7.389 0.308 1.00 57.59 457 PRO A N 1
ATOM 3645 C CA . PRO A 1 457 ? 7.360 8.744 0.679 1.00 57.59 457 PRO A CA 1
ATOM 3646 C C . PRO A 1 457 ? 6.277 9.590 1.374 1.00 57.59 457 PRO A C 1
ATOM 3648 O O . PRO A 1 457 ? 6.641 10.586 2.006 1.00 57.59 457 PRO A O 1
ATOM 3651 N N . ASP A 1 458 ? 4.989 9.264 1.233 1.00 66.69 458 ASP A N 1
ATOM 3652 C CA . ASP A 1 458 ? 3.852 10.107 1.642 1.00 66.69 458 ASP A CA 1
ATOM 3653 C C . ASP A 1 458 ? 3.099 9.609 2.878 1.00 66.69 458 ASP A C 1
ATOM 3655 O O . ASP A 1 458 ? 2.691 10.446 3.685 1.00 66.69 458 ASP A O 1
ATOM 3659 N N . HIS A 1 459 ? 2.969 8.298 3.087 1.00 74.69 459 HIS A N 1
ATOM 3660 C CA . HIS A 1 459 ? 2.439 7.768 4.342 1.00 74.69 459 HIS A CA 1
ATOM 3661 C C . HIS A 1 459 ? 3.530 7.156 5.254 1.00 74.69 459 HIS A C 1
ATOM 3663 O O . HIS A 1 459 ? 4.668 6.889 4.858 1.00 74.69 459 HIS A O 1
ATOM 3669 N N . LYS A 1 460 ? 3.141 6.826 6.486 1.00 83.56 460 LYS A N 1
ATOM 3670 C CA . LYS A 1 460 ? 3.867 6.019 7.467 1.00 83.56 460 LYS A CA 1
ATOM 3671 C C . LYS A 1 460 ? 2.981 4.879 7.946 1.00 83.56 460 LYS A C 1
ATOM 3673 O O . LYS A 1 460 ? 1.777 5.047 8.099 1.00 83.56 460 LYS A O 1
ATOM 3678 N N . ALA A 1 461 ? 3.598 3.741 8.219 1.00 83.94 461 ALA A N 1
ATOM 3679 C CA . ALA A 1 461 ? 2.886 2.570 8.683 1.00 83.94 461 ALA A CA 1
ATOM 3680 C C . ALA A 1 461 ? 2.506 2.694 10.159 1.00 83.94 461 ALA A C 1
ATOM 3682 O O . ALA A 1 461 ? 3.246 3.286 10.948 1.00 83.94 461 ALA A O 1
ATOM 3683 N N . ILE A 1 462 ? 1.392 2.082 10.550 1.00 88.94 462 ILE A N 1
ATOM 3684 C CA . ILE A 1 462 ? 0.990 1.953 11.953 1.00 88.94 462 ILE A CA 1
ATOM 3685 C C . ILE A 1 462 ? 1.141 0.495 12.360 1.00 88.94 462 ILE A C 1
ATOM 3687 O O . ILE A 1 462 ? 0.594 -0.377 11.696 1.00 88.94 462 ILE A O 1
ATOM 3691 N N . LYS A 1 463 ? 1.885 0.237 13.437 1.00 91.19 463 LYS A N 1
ATOM 3692 C CA . LYS A 1 463 ? 2.067 -1.093 14.019 1.00 91.19 463 LYS A CA 1
ATOM 3693 C C . LYS A 1 463 ? 1.316 -1.169 15.344 1.00 91.19 463 LYS A C 1
ATOM 3695 O O . LYS A 1 463 ? 1.602 -0.378 16.244 1.00 91.19 463 LYS A O 1
ATOM 3700 N N . LEU A 1 464 ? 0.375 -2.104 15.449 1.00 92.75 464 LEU A N 1
ATOM 3701 C CA . LEU A 1 464 ? -0.309 -2.465 16.694 1.00 92.75 464 LEU A CA 1
ATOM 3702 C C . LEU A 1 464 ? 0.258 -3.794 17.204 1.00 92.75 464 LEU A C 1
ATOM 3704 O O . LEU A 1 464 ? 0.260 -4.755 16.444 1.00 92.75 464 LEU A O 1
ATOM 3708 N N . SER A 1 465 ? 0.733 -3.834 18.452 1.00 92.44 465 SER A N 1
ATOM 3709 C CA . SER A 1 465 ? 1.213 -5.042 19.140 1.00 92.44 465 SER A CA 1
ATOM 3710 C C . SER A 1 465 ? 0.199 -5.486 20.196 1.00 92.44 465 SER A C 1
ATOM 3712 O O . SER A 1 465 ? -0.100 -4.724 21.122 1.00 92.44 465 SER A O 1
ATOM 3714 N N . LEU A 1 466 ? -0.299 -6.718 20.085 1.00 88.94 466 LEU A N 1
ATOM 3715 C CA . LEU A 1 466 ? -1.209 -7.344 21.053 1.00 88.94 466 LEU A CA 1
ATOM 3716 C C . LEU A 1 466 ? -0.529 -8.506 21.775 1.00 88.94 466 LEU A C 1
ATOM 3718 O O . LEU A 1 466 ? 0.051 -9.359 21.122 1.00 88.94 466 LEU A O 1
ATOM 3722 N N . LYS A 1 467 ? -0.668 -8.588 23.096 1.00 87.38 467 LYS A N 1
ATOM 3723 C CA . LYS A 1 467 ? -0.263 -9.723 23.925 1.00 87.38 467 LYS A CA 1
ATOM 3724 C C . LYS A 1 467 ? -1.509 -10.501 24.346 1.00 87.38 467 LYS A C 1
ATOM 3726 O O . LYS A 1 467 ? -2.207 -10.111 25.279 1.00 87.38 467 LYS A O 1
ATOM 3731 N N . LEU A 1 468 ? -1.783 -11.604 23.653 1.00 77.75 468 LEU A N 1
ATOM 3732 C CA . LEU A 1 468 ? -2.975 -12.435 23.892 1.00 77.75 468 LEU A CA 1
ATOM 3733 C C . LEU A 1 468 ? -2.770 -13.501 24.986 1.00 77.75 468 LEU A C 1
ATOM 3735 O O . LEU A 1 468 ? -3.704 -14.209 25.346 1.00 77.75 468 LEU A O 1
ATOM 3739 N N . SER A 1 469 ? -1.561 -13.622 25.547 1.00 64.81 469 SER A N 1
ATOM 3740 C CA . SER A 1 469 ? -1.248 -14.602 26.591 1.00 64.81 469 SER A CA 1
ATOM 3741 C C . SER A 1 469 ? -1.584 -14.086 28.002 1.00 64.81 469 SER A C 1
ATOM 3743 O O . SER A 1 469 ? -0.903 -13.190 28.511 1.00 64.81 469 SER A O 1
ATOM 3745 N N . GLN A 1 470 ? -2.550 -14.720 28.674 1.00 48.94 470 GLN A N 1
ATOM 3746 C CA . GLN A 1 470 ? -2.711 -14.679 30.141 1.00 48.94 470 GLN A CA 1
ATOM 3747 C C . GLN A 1 470 ? -2.104 -15.900 30.855 1.00 48.94 470 GLN A C 1
ATOM 3749 O O . GLN A 1 470 ? -2.189 -16.013 32.076 1.00 48.94 470 GLN A O 1
ATOM 3754 N N . VAL A 1 471 ? -1.471 -16.824 30.129 1.00 41.94 471 VAL A N 1
ATOM 3755 C CA . VAL A 1 471 ? -0.844 -17.986 30.763 1.00 41.94 471 VAL A CA 1
ATOM 3756 C C . VAL A 1 471 ? 0.465 -17.537 31.410 1.00 41.94 471 VAL A C 1
ATOM 3758 O O . VAL A 1 471 ? 1.474 -17.361 30.730 1.00 41.94 471 VAL A O 1
ATOM 3761 N N . ILE A 1 472 ? 0.470 -17.376 32.737 1.00 39.84 472 ILE A N 1
ATOM 3762 C CA . ILE A 1 472 ? 1.707 -17.547 33.501 1.00 39.84 472 ILE A CA 1
ATOM 3763 C C . ILE A 1 472 ? 2.096 -18.999 33.256 1.00 39.84 472 ILE A C 1
ATOM 3765 O O . ILE A 1 472 ? 1.449 -19.916 33.767 1.00 39.84 472 ILE A O 1
ATOM 3769 N N . ARG A 1 473 ? 3.087 -19.222 32.392 1.00 40.72 473 ARG A N 1
ATOM 3770 C CA . ARG A 1 473 ? 3.631 -20.556 32.170 1.00 40.72 473 ARG A CA 1
ATOM 3771 C C . ARG A 1 473 ? 4.104 -21.045 33.538 1.00 40.72 473 ARG A C 1
ATOM 3773 O O . ARG A 1 473 ? 5.006 -20.458 34.131 1.00 40.72 473 ARG A O 1
ATOM 3780 N N . GLY A 1 474 ? 3.458 -22.083 34.067 1.00 53.41 474 GLY A N 1
ATOM 3781 C CA . GLY A 1 474 ? 4.037 -22.847 35.166 1.00 53.41 474 GLY A CA 1
ATOM 3782 C C . GLY A 1 474 ? 5.397 -23.403 34.728 1.00 53.41 474 GLY A C 1
ATOM 3783 O O . GLY A 1 474 ? 5.696 -23.384 33.526 1.00 53.41 474 GLY A O 1
ATOM 3784 N N . PRO A 1 475 ? 6.232 -23.906 35.653 1.00 48.28 475 PRO A N 1
ATOM 3785 C CA . PRO A 1 475 ? 7.447 -24.602 35.248 1.00 48.28 475 PRO A CA 1
ATOM 3786 C C . PRO A 1 475 ? 7.022 -25.658 34.226 1.00 48.28 475 PRO A C 1
ATOM 3788 O O . PRO A 1 475 ? 6.066 -26.393 34.471 1.00 48.28 475 PRO A O 1
ATOM 3791 N N . GLY A 1 476 ? 7.624 -25.610 33.036 1.00 52.22 476 GLY A N 1
ATOM 3792 C CA . GLY A 1 476 ? 7.197 -26.406 31.890 1.00 52.22 476 GLY A CA 1
ATOM 3793 C C . GLY A 1 476 ? 7.280 -27.909 32.156 1.00 52.22 476 GLY A C 1
ATOM 3794 O O . GLY A 1 476 ? 7.411 -28.373 33.287 1.00 52.22 476 GLY A O 1
ATOM 3795 N N . LEU A 1 477 ? 7.255 -28.709 31.093 1.00 52.19 477 LEU A N 1
ATOM 3796 C CA . LEU A 1 477 ? 7.553 -30.132 31.227 1.00 52.19 477 LEU A CA 1
ATOM 3797 C C . LEU A 1 477 ? 8.915 -30.276 31.921 1.00 52.19 477 LEU A C 1
ATOM 3799 O O . LEU A 1 477 ? 9.935 -29.852 31.372 1.00 52.19 477 LEU A O 1
ATOM 3803 N N . TRP A 1 478 ? 8.924 -30.813 33.145 1.00 56.06 478 TRP A N 1
ATOM 3804 C CA . TRP A 1 478 ? 10.170 -31.020 33.864 1.00 56.06 478 TRP A CA 1
ATOM 3805 C C . TRP A 1 478 ? 10.993 -32.014 33.056 1.00 56.06 478 TRP A C 1
ATOM 3807 O O . TRP A 1 478 ? 10.624 -33.177 32.887 1.00 56.06 478 TRP A O 1
ATOM 3817 N N . LYS A 1 479 ? 12.091 -31.523 32.494 1.00 58.22 479 LYS A N 1
ATOM 3818 C CA . LYS A 1 479 ? 13.066 -32.335 31.790 1.00 58.22 479 LYS A CA 1
ATOM 3819 C C . LYS A 1 479 ? 14.274 -32.432 32.693 1.00 58.22 479 LYS A C 1
ATOM 3821 O O . LYS A 1 479 ? 14.880 -31.417 33.032 1.00 58.22 479 LYS A O 1
ATOM 3826 N N . PHE A 1 480 ? 14.611 -33.654 33.082 1.00 67.94 480 PHE A N 1
ATOM 3827 C CA . PHE A 1 480 ? 15.789 -33.888 33.894 1.00 67.94 480 PHE A CA 1
ATOM 3828 C C . PHE A 1 480 ? 17.034 -33.330 33.194 1.00 67.94 480 PHE A C 1
ATOM 3830 O O . PHE A 1 480 ? 17.279 -33.606 32.014 1.00 67.94 480 PHE A O 1
ATOM 3837 N N . ASN A 1 481 ? 17.817 -32.523 33.910 1.00 73.00 481 ASN A N 1
ATOM 3838 C CA . ASN A 1 481 ? 19.064 -32.003 33.377 1.00 73.00 481 ASN A CA 1
ATOM 3839 C C . ASN A 1 481 ? 20.122 -33.115 33.380 1.00 73.00 481 ASN A C 1
ATOM 3841 O O . ASN A 1 481 ? 20.710 -33.446 34.409 1.00 73.00 481 ASN A O 1
ATOM 3845 N N . ASN A 1 482 ? 20.399 -33.658 32.194 1.00 79.69 482 ASN A N 1
ATOM 3846 C CA . ASN A 1 482 ? 21.349 -34.752 32.003 1.00 79.69 482 ASN A CA 1
ATOM 3847 C C . ASN A 1 482 ? 22.796 -34.402 32.400 1.00 79.69 482 ASN A C 1
ATOM 3849 O O . ASN A 1 482 ? 23.625 -35.309 32.485 1.00 79.69 482 ASN A O 1
ATOM 3853 N N . SER A 1 483 ? 23.137 -33.132 32.665 1.00 80.88 483 SER A N 1
ATOM 3854 C CA . SER A 1 483 ? 24.448 -32.787 33.229 1.00 80.88 483 SER A CA 1
ATOM 3855 C C . SER A 1 483 ? 24.643 -33.357 34.636 1.00 80.88 483 SER A C 1
ATOM 3857 O O . SER A 1 483 ? 25.772 -33.687 34.988 1.00 80.88 483 SER A O 1
ATOM 3859 N N . PHE A 1 484 ? 23.567 -33.541 35.412 1.00 76.44 484 PHE A N 1
ATOM 3860 C CA . PHE A 1 484 ? 23.632 -34.139 36.751 1.00 76.44 484 PHE A CA 1
ATOM 3861 C C . PHE A 1 484 ? 24.056 -35.611 36.732 1.00 76.44 484 PHE A C 1
ATOM 3863 O O . PHE A 1 484 ? 24.660 -36.079 37.689 1.00 76.44 484 PHE A O 1
ATOM 3870 N N . LEU A 1 485 ? 23.864 -36.323 35.613 1.00 81.62 485 LEU A N 1
ATOM 3871 C CA . LEU A 1 485 ? 24.393 -37.685 35.437 1.00 81.62 485 LEU A CA 1
ATOM 3872 C C . LEU A 1 485 ? 25.927 -37.732 35.396 1.00 81.62 485 LEU A C 1
ATOM 3874 O O . LEU A 1 485 ? 26.508 -38.813 35.441 1.00 81.62 485 LEU A O 1
ATOM 3878 N N . LYS A 1 486 ? 26.591 -36.577 35.274 1.00 84.56 486 LYS A N 1
ATOM 3879 C CA . LYS A 1 486 ? 28.054 -36.454 35.284 1.00 84.56 486 LYS A CA 1
ATOM 3880 C C . LYS A 1 486 ? 28.595 -35.974 36.636 1.00 84.56 486 LYS A C 1
ATOM 3882 O O . LYS A 1 486 ? 29.809 -35.992 36.828 1.00 84.56 486 LYS A O 1
ATOM 3887 N N . ASP A 1 487 ? 27.728 -35.544 37.554 1.00 90.31 487 ASP A N 1
ATOM 3888 C CA . ASP A 1 487 ? 28.107 -35.063 38.882 1.00 90.31 487 ASP A CA 1
ATOM 3889 C C . ASP A 1 487 ? 28.138 -36.228 39.882 1.00 90.31 487 ASP A C 1
ATOM 3891 O O . ASP A 1 487 ? 27.119 -36.851 40.182 1.00 90.31 487 ASP A O 1
ATOM 3895 N N . LYS A 1 488 ? 29.327 -36.520 40.421 1.00 90.19 488 LYS A N 1
ATOM 3896 C CA . LYS A 1 488 ? 29.526 -37.616 41.377 1.00 90.19 488 LYS A CA 1
ATOM 3897 C C . LYS A 1 488 ? 28.756 -37.413 42.681 1.00 90.19 488 LYS A C 1
ATOM 3899 O O . LYS A 1 488 ? 28.263 -38.393 43.229 1.00 90.19 488 LYS A O 1
ATOM 3904 N N . ASN A 1 489 ? 28.628 -36.177 43.162 1.00 89.00 489 ASN A N 1
ATOM 3905 C CA . ASN A 1 489 ? 27.927 -35.894 44.415 1.00 89.00 489 ASN A CA 1
ATOM 3906 C C . ASN A 1 489 ? 26.425 -36.126 44.253 1.00 89.00 489 ASN A C 1
ATOM 3908 O O . ASN A 1 489 ? 25.792 -36.722 45.121 1.00 89.00 489 ASN A O 1
ATOM 3912 N N . TYR A 1 490 ? 25.873 -35.719 43.108 1.00 86.19 490 TYR A N 1
ATOM 3913 C CA . TYR A 1 490 ? 24.478 -35.981 42.772 1.00 86.19 490 TYR A CA 1
ATOM 3914 C C . TYR A 1 490 ? 24.191 -37.485 42.651 1.00 86.19 490 TYR A C 1
ATOM 3916 O O . TYR A 1 490 ? 23.199 -37.969 43.194 1.00 86.19 490 TYR A O 1
ATOM 3924 N N . LEU A 1 491 ? 25.075 -38.237 41.983 1.00 89.00 491 LEU A N 1
ATOM 3925 C CA . LEU A 1 491 ? 24.931 -39.688 41.836 1.00 89.00 491 LEU A CA 1
ATOM 3926 C C . LEU A 1 491 ? 24.956 -40.413 43.185 1.00 89.00 491 LEU A C 1
ATOM 3928 O O . LEU A 1 491 ? 24.119 -41.286 43.406 1.00 89.00 491 LEU A O 1
ATOM 3932 N N . ILE A 1 492 ? 25.873 -40.046 44.086 1.00 91.69 492 ILE A N 1
ATOM 3933 C CA . ILE A 1 492 ? 25.939 -40.615 45.441 1.00 91.69 492 ILE A CA 1
ATOM 3934 C C . ILE A 1 492 ? 24.642 -40.308 46.194 1.00 91.69 492 ILE A C 1
ATOM 3936 O O . ILE A 1 492 ? 23.973 -41.231 46.654 1.00 91.69 492 ILE A O 1
ATOM 3940 N N . LEU A 1 493 ? 24.230 -39.037 46.218 1.00 89.75 493 LEU A N 1
ATOM 3941 C CA . LEU A 1 493 ? 23.032 -38.591 46.927 1.00 89.75 493 LEU A CA 1
ATOM 3942 C C . LEU A 1 493 ? 21.770 -39.325 46.454 1.00 89.75 493 LEU A C 1
ATOM 3944 O O . LEU A 1 493 ? 20.972 -39.775 47.275 1.00 89.75 493 LEU A O 1
ATOM 3948 N N . ILE A 1 494 ? 21.580 -39.465 45.139 1.00 89.31 494 ILE A N 1
ATOM 3949 C CA . ILE A 1 494 ? 20.433 -40.189 44.582 1.00 89.31 494 ILE A CA 1
ATOM 3950 C C . ILE A 1 494 ? 20.514 -41.685 44.863 1.00 89.31 494 ILE A C 1
ATOM 3952 O O . ILE A 1 494 ? 19.496 -42.277 45.212 1.00 89.31 494 ILE A O 1
ATOM 3956 N N . THR A 1 495 ? 21.696 -42.292 44.764 1.00 90.75 495 THR A N 1
ATOM 3957 C CA . THR A 1 495 ? 21.869 -43.727 45.038 1.00 90.75 495 THR A CA 1
ATOM 3958 C C . THR A 1 495 ? 21.554 -44.057 46.498 1.00 90.75 495 THR A C 1
ATOM 3960 O O . THR A 1 495 ? 20.921 -45.074 46.769 1.00 90.75 495 THR A O 1
ATOM 3963 N N . GLU A 1 496 ? 21.928 -43.180 47.431 1.00 91.44 496 GLU A N 1
ATOM 3964 C CA . GLU A 1 496 ? 21.633 -43.334 48.861 1.00 91.44 496 GLU A CA 1
ATOM 3965 C C . GLU A 1 496 ? 20.173 -43.005 49.206 1.00 91.44 496 GLU A C 1
ATOM 3967 O O . GLU A 1 496 ? 19.569 -43.660 50.054 1.00 91.44 496 GLU A O 1
ATOM 3972 N N . SER A 1 497 ? 19.574 -42.016 48.534 1.00 88.31 497 SER A N 1
ATOM 3973 C CA . SER A 1 497 ? 18.211 -41.556 48.837 1.00 88.31 497 SER A CA 1
ATOM 3974 C C . SER A 1 497 ? 17.122 -42.417 48.194 1.00 88.31 497 SER A C 1
ATOM 3976 O O . SER A 1 497 ? 16.021 -42.522 48.736 1.00 88.31 497 SER A O 1
ATOM 3978 N N . TYR A 1 498 ? 17.393 -43.033 47.039 1.00 86.81 498 TYR A N 1
ATOM 3979 C CA . TYR A 1 498 ? 16.389 -43.770 46.267 1.00 86.81 498 TYR A CA 1
ATOM 3980 C C . TYR A 1 498 ? 15.751 -44.948 47.030 1.00 86.81 498 TYR A C 1
ATOM 3982 O O . TYR A 1 498 ? 14.524 -45.049 47.002 1.00 86.81 498 TYR A O 1
ATOM 3990 N N . PRO A 1 499 ? 16.496 -45.796 47.771 1.00 87.25 499 PRO A N 1
ATOM 3991 C CA . PRO A 1 499 ? 15.897 -46.871 48.566 1.00 87.25 499 PRO A CA 1
ATOM 3992 C C . PRO A 1 499 ? 14.932 -46.343 49.637 1.00 87.25 499 PRO A C 1
ATOM 3994 O O . PRO A 1 499 ? 13.837 -46.877 49.796 1.00 87.25 499 PRO A O 1
ATOM 3997 N N . ILE A 1 500 ? 15.302 -45.244 50.305 1.00 87.81 500 ILE A N 1
ATOM 3998 C CA . ILE A 1 500 ? 14.509 -44.604 51.367 1.00 87.81 500 ILE A CA 1
ATOM 3999 C C . ILE A 1 500 ? 13.208 -44.029 50.792 1.00 87.81 500 ILE A C 1
ATOM 4001 O O . ILE A 1 500 ? 12.131 -44.177 51.369 1.00 87.81 500 ILE A O 1
ATOM 4005 N N . ILE A 1 501 ? 13.298 -43.374 49.632 1.00 81.69 501 ILE A N 1
ATOM 4006 C CA . ILE A 1 501 ? 12.143 -42.821 48.918 1.00 81.69 501 ILE A CA 1
ATOM 4007 C C . ILE A 1 501 ? 11.223 -43.953 48.438 1.00 81.69 501 ILE A C 1
ATOM 4009 O O . ILE A 1 501 ? 10.009 -43.870 48.621 1.00 81.69 501 ILE A O 1
ATOM 4013 N N . SER A 1 502 ? 11.795 -45.028 47.892 1.00 80.00 502 SER A N 1
ATOM 4014 C CA . SER A 1 502 ? 11.042 -46.181 47.394 1.00 80.00 502 SER A CA 1
ATOM 4015 C C . SER A 1 502 ? 10.255 -46.884 48.504 1.00 80.00 502 SER A C 1
ATOM 4017 O O . SER A 1 502 ? 9.096 -47.248 48.300 1.00 80.00 502 SER A O 1
ATOM 4019 N N . GLU A 1 503 ? 10.841 -47.012 49.697 1.00 85.62 503 GLU A N 1
ATOM 4020 C CA . GLU A 1 503 ? 10.156 -47.555 50.873 1.00 85.62 503 GLU A CA 1
ATOM 4021 C C . GLU A 1 503 ? 9.047 -46.614 51.367 1.00 85.62 503 GLU A C 1
ATOM 4023 O O . GLU A 1 503 ? 7.914 -47.044 51.591 1.00 85.62 503 GLU A O 1
ATOM 4028 N N . LYS A 1 504 ? 9.326 -45.306 51.446 1.00 83.00 504 LYS A N 1
ATOM 4029 C CA . LYS A 1 504 ? 8.348 -44.287 51.865 1.00 83.00 504 LYS A CA 1
ATOM 4030 C C . LYS A 1 504 ? 7.093 -44.272 50.986 1.00 83.00 504 LYS A C 1
ATOM 4032 O O . LYS A 1 504 ? 5.998 -44.012 51.486 1.00 83.00 504 LYS A O 1
ATOM 4037 N N . TYR A 1 505 ? 7.238 -44.563 49.695 1.00 80.50 505 TYR A N 1
ATOM 4038 C CA . TYR A 1 505 ? 6.140 -44.592 48.726 1.00 80.50 505 TYR A CA 1
ATOM 4039 C C . TYR A 1 505 ? 5.724 -46.010 48.307 1.00 80.50 505 TYR A C 1
ATOM 4041 O O . TYR A 1 505 ? 5.010 -46.187 47.316 1.00 80.50 505 TYR A O 1
ATOM 4049 N N . ALA A 1 506 ? 6.074 -47.030 49.099 1.00 79.38 506 ALA A N 1
ATOM 4050 C CA . ALA A 1 506 ? 5.744 -48.427 48.814 1.00 79.38 506 ALA A CA 1
ATOM 4051 C C . ALA A 1 506 ? 4.233 -48.682 48.644 1.00 79.38 506 ALA A C 1
ATOM 4053 O O . ALA A 1 506 ? 3.842 -49.603 47.932 1.00 79.38 506 ALA A O 1
ATOM 4054 N N . ASN A 1 507 ? 3.366 -47.843 49.213 1.00 79.44 507 ASN A N 1
ATOM 4055 C CA . ASN A 1 507 ? 1.910 -48.006 49.128 1.00 79.44 507 ASN A CA 1
ATOM 4056 C C . ASN A 1 507 ? 1.260 -47.277 47.935 1.00 79.44 507 ASN A C 1
ATOM 4058 O O . ASN A 1 507 ? 0.053 -47.403 47.730 1.00 79.44 507 ASN A O 1
ATOM 4062 N N . ILE A 1 508 ? 2.025 -46.525 47.132 1.00 78.25 508 ILE A N 1
ATOM 4063 C CA . ILE A 1 508 ? 1.499 -45.859 45.932 1.00 78.25 508 ILE A CA 1
ATOM 4064 C C . ILE A 1 508 ? 1.354 -46.886 44.800 1.00 78.25 508 ILE A C 1
ATOM 4066 O O . ILE A 1 508 ? 2.317 -47.552 44.414 1.00 78.25 508 ILE A O 1
ATOM 4070 N N . VAL A 1 509 ? 0.126 -47.019 44.286 1.00 68.06 509 VAL A N 1
ATOM 4071 C CA . VAL A 1 509 ? -0.263 -48.014 43.267 1.00 68.06 509 VAL A CA 1
ATOM 4072 C C . VAL A 1 509 ? 0.078 -47.547 41.842 1.00 68.06 509 VAL A C 1
ATOM 4074 O O . VAL A 1 509 ? 0.382 -48.372 40.980 1.00 68.06 509 VAL A O 1
ATOM 4077 N N . ASP A 1 510 ? 0.082 -46.233 41.583 1.00 68.38 510 ASP A N 1
ATOM 4078 C CA . ASP A 1 510 ? 0.510 -45.671 40.294 1.00 68.38 510 ASP A CA 1
ATOM 4079 C C . ASP A 1 510 ? 2.043 -45.629 40.212 1.00 68.38 510 ASP A C 1
ATOM 4081 O O . ASP A 1 510 ? 2.701 -44.850 40.902 1.00 68.38 510 ASP A O 1
ATOM 4085 N N . LYS A 1 511 ? 2.617 -46.447 39.324 1.00 58.66 511 LYS A N 1
ATOM 4086 C CA . LYS A 1 511 ? 4.071 -46.540 39.109 1.00 58.66 511 LYS A CA 1
ATOM 4087 C C . LYS A 1 511 ? 4.721 -45.230 38.644 1.00 58.66 511 LYS A C 1
ATOM 4089 O O . LYS A 1 511 ? 5.939 -45.138 38.686 1.00 58.66 511 LYS A O 1
ATOM 4094 N N . ARG A 1 512 ? 3.946 -44.241 38.184 1.00 54.88 512 ARG A N 1
ATOM 4095 C CA . ARG A 1 512 ? 4.451 -42.917 37.772 1.00 54.88 512 ARG A CA 1
ATOM 4096 C C . ARG A 1 512 ? 4.632 -41.949 38.943 1.00 54.88 512 ARG A C 1
ATOM 4098 O O . ARG A 1 512 ? 5.221 -40.892 38.756 1.00 54.88 512 ARG A O 1
ATOM 4105 N N . LEU A 1 513 ? 4.087 -42.290 40.110 1.00 50.09 513 LEU A N 1
ATOM 4106 C CA . LEU A 1 513 ? 4.139 -41.497 41.342 1.00 50.09 513 LEU A CA 1
ATOM 4107 C C . LEU A 1 513 ? 4.970 -42.182 42.444 1.00 50.09 513 LEU A C 1
ATOM 4109 O O . LEU A 1 513 ? 4.992 -41.690 43.570 1.00 50.09 513 LEU A O 1
ATOM 4113 N N . ARG A 1 514 ? 5.596 -43.324 42.129 1.00 48.22 514 ARG A N 1
ATOM 4114 C CA . ARG A 1 514 ? 6.471 -44.094 43.022 1.00 48.22 514 ARG A CA 1
ATOM 4115 C C . ARG A 1 514 ? 7.924 -43.661 42.920 1.00 48.22 514 ARG A C 1
ATOM 4117 O O . ARG A 1 514 ? 8.340 -43.300 41.796 1.00 48.22 514 ARG A O 1
#

Radius of gyration: 38.39 Å; chains: 1; bounding box: 79×73×119 Å

Foldseek 3Di:
DDPLQVQLCVLCVVVCCQVPPDVDDPPDDQVVVFVSLLSNQLSNQLSLQLVLQVVLVVLVLLLCVQVPVVCNVVCDPVNVVVSSVVSSVVSNVLSVVSNVFWGWDQDPVRRIDIDGNDPDDPVRVCVSVVVVCCVRPVVSVVSSVVSVVSSVVSVVVVVVVVVPDDPVVVVVVVLVVVVLPAAKAFEAADDPPPPPPPPDDPVVVVVVVVVVVVVVVVVVVVVVVVPPDDPDPVVVVVVVVVVVCVVLVQLVCCCPVFVGQKIKGKFNLDDPVCVVVVCVSQVFDKDWDDAHNHTIIIMITGRRVDDKDWDDKDYDNHRFKIWTWIQDPNDTAIEMEGDADLDPVCLVVVLVVVVVRCVVPHDLQRYKYWYFQNDALDQLQKDADDRDDDDPSSVSVVVVCVVSVKDQLCCVVPVNDRDFFFADPPRRMTGNRTTMIGRPVQSVQWPDWDWADGPRDTGTYIYTYGHPDPDPDDPDPDDDDCVLVVPPVSVVVCVVCVVVVCVVCVPPPPPVVD

Secondary structure (DSSP, 8-state):
--HHHHHHHHHHHHHHHHHHT-TT----THHHHHHHHHHHHHHHHHHHHHHHHHHHHHHHHHHHHHH-HHHHTT--HHHHHHHHHHHHHHHHHHHHHHHHHEEEEE-TTS-EEEEE-----HHHHHHHHHHHHIIIIIHHHHHHHHHHHHHHHHHHHHHHHHHSS-HHHHHHHHHHHH--S--EEEEEEE-----------HHHHHHHHHHHHHHHHHHHHHHHHHTTS-TTHHHHHHHHHHHHHHHHHHHHHHHHHH--SEEEEE-----GGGHHHHHHHH-S-EEEE--BTTB--EEEEE-TTS--EEEEEEE-SSSSEEEEEEEETTEEEEEEEEE--SSHHHHHHHHHHHHHHHHHHS-GGGEEEEEE-SS-SSGGGEESSSPP---HHHHHHHHHHHHTTEEEHHHHH-TT----SEEETTTTEEE--EEEEEEGGGGGGEEEEEEEEPSSSSBEEEEEEEE-------S-S----GGGGG-HHHHHHHHHHHHHHHHHTTT---TT--

Organism: Acropora cervicornis (NCBI:txid6130)

Sequence (514 aa):
MAISDVISAATNWPLASSEGLLPTMPVTDGSTATIVCKTGHYSRAIGQAVSLESLLLIVVERYIAIVRPFQSVLITRRLRITLVSLTWIFALLIAFPYVWTSQIIIEADGQTDCRTFVKWNEIEKSVFHGVGFMIFYVVPFVVTIVLYSRIVKSLNQSRQTLEGEQPDQQKLRRIHQQNHVVMKTFLLIEEIEESDTVEPNLKDIHNLLKNIQSAITAMQGNIAVLAKDNNKLSSDVAELRKVIAKNNDEVEKLKKDLNCHFYLLQETLSEPKDERVWKNEWGGDVFFSHGSNHAKGVYILVNPSIVVNVENSYKDIDGRIIAIDVICNGVNLSICNVYAPTSCQFQGKFLQILNEFMTSNLNITQLIIGGDWNATLECIDKRGGTRWKPTAYRNGIISMMEELDLIDIFRKLKPHIKSFSYESKFLKVKSRLDYFLIAKHLTQHVHNVETKTATTPDHKAIKLSLKLSQVIRGPGLWKFNNSFLKDKNYLILITESYPIISEKYANIVDKRLR

InterPro domains:
  IPR000276 G protein-coupled receptor, rhodopsin-like [PF00001] (2-188)
  IPR000276 G protein-coupled receptor, rhodopsin-like [PR00237] (44-66)
  IPR000276 G protein-coupled receptor, rhodopsin-like [PR00237] (79-100)
  IPR000276 G protein-coupled receptor, rhodopsin-like [PR00237] (129-152)
  IPR005135 Endonuclease/exonuclease/phosphatase [PF03372] (232-445)
  IPR017452 GPCR, rhodopsin-like, 7TM [PS50262] (1-188)
  IPR036691 Endonuclease/exonuclease/phosphatase superfamily [G3DSA:3.60.10.10] (217-466)
  IPR036691 Endonuclease/exonuclease/phosphatase superfamily [SSF56219] (247-466)